Protein AF-0000000083134035 (afdb_homodimer)

Foldseek 3Di:
DLVVLLVLLQVCLQQDDFFSALCVSCVVVPNPDHSVNNVCSLQPDFDFLVVLLVLCVVVLVVQADQADKEKEKDKDWQADQPFDDDFQFFWDQDPVVRDITTGKMKIWIWMDDPQFIATNGMDIFTFHDWDQDPPPRDIHTHGPDDPLNVVLVSVVVCVVSVGRHQEYEYEQVNPDQVSVCCCCPVVVGKYKYWHDQQFWKAQDPVCVVVVVIGGNVPDPADALAKGWIGGPPHDAIKIKHWHWDADPVRDIDIIIMIMNPPPDGSVRSVVSNVSNCVVVVVNVCLVNRRNLNRYPDRDPSSNSSSNVSSSVSSSVLRVCCSVVVHHSVRVSVVSVVVVVVVVVVVVVVVCVVVPDDDCVPPPPDD/DLVVLLVLLQVCLQQDDFFSALCVSCVVVPNPDHSVNNVCSLFPDFDFLVNLLVLCVVVLVVQADQADKEKEKDKDWQADQPFDDDFAFFWDQDPVVRDTTTGKMKIWIWMDDPQFIATNGMDIFTFHDWDQDPPPRDIHTHGPADPLNVVLVSVVVCVVSVGRYQEYEYEQVNPDQVSVCCCCPVVVGKYKYWHDQQFWKAQDPVCVVVVPIGGNVPDPADALAKGWIGGPPHDAIKIKHWHWDADPVRDIDIIIMIMNPPPDGSVRSVVSNVSNCVVVVVNVCLVNRRNLNRYPDHDPSSNSSSNVSSSVSSSVLRVCCSVVVHHSVRVSVVSVVVVVVVVVVVVVVVCVVVPDDDCVPPPDDD

InterPro domains:
  IPR012337 Ribonuclease H-like superfamily [SSF53098] (21-352)
  IPR038721 Transposase IS701-like, DDE domain [PF13546] (8-201)

Nearest PDB structures (foldseek):
  4dm0-assembly1_A-2  TM=6.926E-01  e=3.375E-12  Escherichia coli
  1mm8-assembly1_A-2  TM=6.490E-01  e=1.126E-11  Escherichia coli
  1mus-assembly1_A-2  TM=6.484E-01  e=2.100E-10  Escherichia coli
  5iy2-assembly2_B  TM=4.966E-01  e=2.195E-01  Acinetobacter baumannii
  2j4r-assembly2_B  TM=4.026E-01  e=2.195E-01  Aquifex aeolicus

Solvent-accessible surface area (backbone atoms only — not comparable to full-atom values): 38771 Å² total; per-residue (Å²): 113,66,38,60,49,47,42,52,50,17,47,44,29,48,30,51,73,70,64,60,40,44,58,51,52,14,56,46,52,72,56,79,44,48,34,64,57,47,50,47,58,32,54,64,60,80,63,51,32,70,37,44,29,47,54,42,45,65,62,48,66,71,59,61,37,94,68,76,14,31,34,28,42,54,68,48,70,45,66,37,83,86,55,75,75,54,48,39,33,38,77,40,80,32,79,90,74,71,40,74,42,40,17,35,40,36,38,37,32,28,42,35,44,94,76,50,67,46,70,51,33,52,44,70,51,48,31,76,41,77,44,69,39,82,85,74,70,39,82,41,67,42,49,87,65,51,70,69,55,52,53,53,49,47,52,49,49,40,52,76,67,63,56,62,55,56,32,40,32,36,50,46,87,64,53,44,62,66,52,51,46,43,37,44,71,71,63,66,46,38,40,40,28,25,45,60,52,74,44,48,32,9,75,40,71,66,29,50,77,69,66,49,61,42,39,50,66,75,54,91,70,51,77,44,39,59,47,63,31,33,44,74,89,47,93,56,68,29,27,37,28,32,42,68,45,73,42,95,87,64,46,77,43,81,45,40,38,36,22,64,51,77,83,61,50,31,65,58,49,50,59,57,56,56,59,44,52,55,59,57,50,45,56,50,43,30,51,74,50,7,43,54,67,28,50,80,61,82,46,68,51,28,42,45,27,46,46,46,34,17,52,49,23,36,49,49,43,48,49,38,19,54,69,69,70,38,55,62,64,58,52,50,46,54,35,45,41,54,13,29,34,48,14,38,52,50,49,52,50,48,35,65,77,36,74,54,86,68,43,73,63,34,62,70,77,130,113,68,38,60,49,48,42,52,50,16,47,46,30,50,30,50,73,70,64,60,38,43,57,52,53,12,58,45,53,70,54,79,45,50,35,64,57,47,50,47,58,32,53,63,60,79,63,51,32,69,36,44,30,46,54,44,45,65,62,47,63,72,60,60,39,94,69,76,13,33,35,28,43,54,70,49,69,44,65,36,82,86,56,77,74,52,48,38,33,38,78,42,79,32,77,91,73,71,40,73,41,40,17,34,40,36,39,38,34,28,43,35,43,94,78,49,68,45,71,51,33,52,45,71,51,48,31,74,40,75,46,68,38,84,85,75,71,40,83,43,67,41,50,89,65,52,71,67,55,51,52,52,50,47,53,50,48,41,53,76,67,64,57,62,56,57,33,41,32,37,50,47,88,66,52,43,64,67,51,51,47,42,38,44,73,72,63,66,46,37,41,40,27,25,46,59,53,76,43,46,33,8,74,41,72,66,30,50,75,69,66,49,62,43,38,52,66,74,52,91,69,50,75,43,40,58,46,62,30,33,43,75,92,48,94,58,68,30,27,38,30,34,43,68,46,72,44,95,85,65,47,77,42,82,45,39,38,37,23,65,51,78,82,61,49,30,64,59,48,50,58,58,54,56,58,45,52,55,58,56,50,45,56,50,42,30,53,73,50,8,42,54,68,30,52,81,62,84,46,68,50,28,42,46,29,46,45,47,35,17,53,52,23,36,50,50,44,47,49,37,21,54,68,67,72,38,55,62,64,59,52,50,47,54,35,46,41,53,13,28,34,49,13,38,50,49,50,52,50,48,35,65,77,37,74,53,84,70,45,73,61,34,63,70,78,131

pLDDT: mean 91.44, std 8.55, range [39.03, 98.56]

Secondary structure (DSSP, 8-state):
-HHHHHHHHHHHHHH-SS---HHHHHHHTTTSS-HHHHHHHHHH----HHHHHHHHHHHHHHH--SS--EEEEEEEEEE-TTSPP-SSEEEEEETTTTEEEEEEEEEEEEEE-SS-EEEEEEEEPP--EEEE-TTT--EEEE-SS-HHHHHHHHHHHHHHTT---SEEEE-GGG--HHHHHIIIIIS--EEEEEE-TT-EEESSHHHHHTT--EEGGGS-PPTT-EEEEEETT-SS-EEEEEEEEE-TTS-EEEEEEEES-TT--HHHHHHHHHTTHHHHHHHHHHHHHS-TT-----SHHHHHHHHHHHHHHHHHHHHHHHHHT--HHHHHHHHHHHHHHHHHHHHHHHHHHTTPPPGGGS----/-HHHHHHHHHHHHHH-SS---HHHHHHHTTTSS-HHHHHHHHHH----HHHHHHHHHHHHHHH--SSS-EEEEEEEEEE-TTSPP-SSEEEEEETTTTEEEEEEEEEEEEEE-SS-EEEEEEEEPP--EEEE-TTT--EEEE-SS-HHHHHHHHHHHHHHTT---SEEEE-GGG--HHHHHIIIIIS--EEEEEE-TT-EEESSHHHHHTT--EEGGGS-PPTT-EEEEEETT-SS-EEEEEEEEE-TTS-EEEEEEEES-TT--HHHHHHHHHTTHHHHHHHHHHHHHS-TT-----SHHHHHHHHHHHHHHHHHHHHHHHHHT--HHHHHHHHHHHHHHHHHHHHHHHHHHTTPPPGGGS----

Sequence (732 aa):
MNKELLDIYSDYLISQNHYATATGLSDLLEGSISHDKVTRFLNKNHFGSKELWSYVKKHVRQYEEEVGGVLSLDDTVEEKPYTDENDVVCWHYSHSKSAHVKGINILTSMVTYKKTSVPIGYKTVLKDIKFTDLKDRKEKRKSNISKNEYFRNLINRAINNQVKFDYAVADNWFSSKENMNYIHAKLNKLFILGIKSNRIVACSLDDKINRNYQPVKSLDLKDGEAIDVYLQGINFPVRLMKKIFTNEDGSTGHLYLITNDLETDGDGLYKIYQKRWKIEEYHKSIKQNASLAKSPTKTVRSQCNHIFASIVAFCKLETLSVKAQLNHFALKYKLLVRSNQIAFEELRRLKCLWPVRKVSNVILPKMNKELLDIYSDYLISQNHYATATGLSDLLEGSISHDKVTRFLNKNHFGSKELWSYVKKHVRQYEEEVGGVLSLDDTVEEKPYTDENDVVCWHYSHSKSAHVKGINILTSMVTYKKTSVPIGYKTVLKDIKFTDLKDRKEKRKSNISKNEYFRNLINRAINNQVKFDYAVADNWFSSKENMNYIHAKLNKLFILGIKSNRIVACSLDDKINRNYQPVKSLDLKDGEAIDVYLQGINFPVRLMKKIFTNEDGSTGHLYLITNDLETDGDGLYKIYQKRWKIEEYHKSIKQNASLAKSPTKTVRSQCNHIFASIVAFCKLETLSVKAQLNHFALKYKLLVRSNQIAFEELRRLKCLWPVRKVSNVILPK

Structure (mmCIF, N/CA/C/O backbone):
data_AF-0000000083134035-model_v1
#
loop_
_entity.id
_entity.type
_entity.pdbx_description
1 polymer 'Transposase DDE domain protein'
#
loop_
_atom_site.group_PDB
_atom_site.id
_atom_site.type_symbol
_atom_site.label_atom_id
_atom_site.label_alt_id
_atom_site.label_comp_id
_atom_site.label_asym_id
_atom_site.label_entity_id
_atom_site.label_seq_id
_atom_site.pdbx_PDB_ins_code
_atom_site.Cartn_x
_atom_site.Cartn_y
_atom_site.Cartn_z
_atom_site.occupancy
_atom_site.B_iso_or_equiv
_atom_site.auth_seq_id
_atom_site.auth_comp_id
_atom_site.auth_asym_id
_atom_site.auth_atom_id
_atom_site.pdbx_PDB_model_num
ATOM 1 N N . MET A 1 1 ? 10.32 -5.695 -33.125 1 53.22 1 MET A N 1
ATOM 2 C CA . MET A 1 1 ? 10.164 -4.469 -32.375 1 53.22 1 MET A CA 1
ATOM 3 C C . MET A 1 1 ? 9.383 -4.73 -31.078 1 53.22 1 MET A C 1
ATOM 5 O O . MET A 1 1 ? 9.812 -4.348 -29.984 1 53.22 1 MET A O 1
ATOM 9 N N . ASN A 1 2 ? 8.422 -5.699 -31.188 1 75.31 2 ASN A N 1
ATOM 10 C CA . ASN A 1 2 ? 7.535 -5.941 -30.047 1 75.31 2 ASN A CA 1
ATOM 11 C C . ASN A 1 2 ? 8.188 -6.848 -29.016 1 75.31 2 ASN A C 1
ATOM 13 O O . ASN A 1 2 ? 8.039 -6.617 -27.812 1 75.31 2 ASN A O 1
ATOM 17 N N . LYS A 1 3 ? 9.156 -7.59 -29.562 1 83 3 LYS A N 1
ATOM 18 C CA . LYS A 1 3 ? 9.797 -8.516 -28.641 1 83 3 LYS A CA 1
ATOM 19 C C . LYS A 1 3 ? 10.812 -7.793 -27.75 1 83 3 LYS A C 1
ATOM 21 O O . LYS A 1 3 ? 10.898 -8.047 -26.547 1 83 3 LYS A O 1
ATOM 26 N N . GLU A 1 4 ? 11.508 -6.926 -28.406 1 87.44 4 GLU A N 1
ATOM 27 C CA . GLU A 1 4 ? 12.5 -6.145 -27.672 1 87.44 4 GLU A CA 1
ATOM 28 C C . GLU A 1 4 ? 11.828 -5.27 -26.609 1 87.44 4 GLU A C 1
ATOM 30 O O . GLU A 1 4 ? 12.344 -5.141 -25.5 1 87.44 4 GLU A O 1
ATOM 35 N N . LEU A 1 5 ? 10.719 -4.758 -26.984 1 91.25 5 LEU A N 1
ATOM 36 C CA . LEU A 1 5 ? 10.008 -3.895 -26.047 1 91.25 5 LEU A CA 1
ATOM 37 C C . LEU A 1 5 ? 9.445 -4.703 -24.875 1 91.25 5 LEU A C 1
ATOM 39 O O . LEU A 1 5 ? 9.391 -4.223 -23.75 1 91.25 5 LEU A O 1
ATOM 43 N N . LEU A 1 6 ? 9.016 -5.871 -25.219 1 93.19 6 LEU A N 1
ATOM 44 C CA . LEU A 1 6 ? 8.523 -6.746 -24.156 1 93.19 6 LEU A CA 1
ATOM 45 C C . LEU A 1 6 ? 9.641 -7.086 -23.172 1 93.19 6 LEU A C 1
ATOM 47 O O . LEU A 1 6 ? 9.414 -7.125 -21.953 1 93.19 6 LEU A O 1
ATOM 51 N N . ASP A 1 7 ? 10.805 -7.316 -23.734 1 93.75 7 ASP A N 1
ATOM 52 C CA . ASP A 1 7 ? 11.961 -7.633 -22.906 1 93.75 7 ASP A CA 1
ATOM 53 C C . ASP A 1 7 ? 12.312 -6.465 -21.984 1 93.75 7 ASP A C 1
ATOM 55 O O . ASP A 1 7 ? 12.523 -6.66 -20.781 1 93.75 7 ASP A O 1
ATOM 59 N N . ILE A 1 8 ? 12.352 -5.316 -22.516 1 94.56 8 ILE A N 1
ATOM 60 C CA . ILE A 1 8 ? 12.695 -4.109 -21.766 1 94.56 8 ILE A CA 1
ATOM 61 C C . ILE A 1 8 ? 11.609 -3.812 -20.734 1 94.56 8 ILE A C 1
ATOM 63 O O . ILE A 1 8 ? 11.914 -3.49 -19.594 1 94.56 8 ILE A O 1
ATOM 67 N N . TYR A 1 9 ? 10.383 -3.926 -21.125 1 95.44 9 TYR A N 1
ATOM 68 C CA . TYR A 1 9 ? 9.266 -3.613 -20.25 1 95.44 9 TYR A CA 1
ATOM 69 C C . TYR A 1 9 ? 9.203 -4.59 -19.078 1 95.44 9 TYR A C 1
ATOM 71 O O . TYR A 1 9 ? 8.945 -4.188 -17.938 1 95.44 9 TYR A O 1
ATOM 79 N N . SER A 1 10 ? 9.391 -5.848 -19.328 1 96.44 10 SER A N 1
ATOM 80 C CA . SER A 1 10 ? 9.375 -6.836 -18.25 1 96.44 10 SER A CA 1
ATOM 81 C C . SER A 1 10 ? 10.523 -6.613 -17.281 1 96.44 10 SER A C 1
ATOM 83 O O . SER A 1 10 ? 10.367 -6.805 -16.078 1 96.44 10 SER A O 1
ATOM 85 N N . ASP A 1 11 ? 11.703 -6.199 -17.781 1 96 11 ASP A N 1
ATOM 86 C CA . ASP A 1 11 ? 12.812 -5.84 -16.906 1 96 11 ASP A CA 1
ATOM 87 C C . ASP A 1 11 ? 12.453 -4.629 -16.047 1 96 11 ASP A C 1
ATOM 89 O O . ASP A 1 11 ? 12.812 -4.57 -14.867 1 96 11 ASP A O 1
ATOM 93 N N . TYR A 1 12 ? 11.812 -3.705 -16.703 1 96.75 12 TYR A N 1
ATOM 94 C CA . TYR A 1 12 ? 11.336 -2.518 -16.016 1 96.75 12 TYR A CA 1
ATOM 95 C C . TYR A 1 12 ? 10.406 -2.895 -14.867 1 96.75 12 TYR A C 1
ATOM 97 O O . TYR A 1 12 ? 10.477 -2.32 -13.781 1 96.75 12 TYR A O 1
ATOM 105 N N . LEU A 1 13 ? 9.523 -3.893 -15.039 1 97.19 13 LEU A N 1
ATOM 106 C CA . LEU A 1 13 ? 8.555 -4.324 -14.039 1 97.19 13 LEU A CA 1
ATOM 107 C C . LEU A 1 13 ? 9.25 -4.934 -12.828 1 97.19 13 LEU A C 1
ATOM 109 O O . LEU A 1 13 ? 8.727 -4.887 -11.711 1 97.19 13 LEU A O 1
ATOM 113 N N . ILE A 1 14 ? 10.422 -5.484 -13.047 1 96.19 14 ILE A N 1
ATOM 114 C CA . ILE A 1 14 ? 11.195 -6.059 -11.945 1 96.19 14 ILE A CA 1
ATOM 115 C C . ILE A 1 14 ? 11.938 -4.949 -11.203 1 96.19 14 ILE A C 1
ATOM 117 O O . ILE A 1 14 ? 12.047 -4.984 -9.977 1 96.19 14 ILE A O 1
ATOM 121 N N . SER A 1 15 ? 12.383 -3.928 -11.898 1 94.19 15 SER A N 1
ATOM 122 C CA . SER A 1 15 ? 13.344 -2.967 -11.367 1 94.19 15 SER A CA 1
ATOM 123 C C . SER A 1 15 ? 12.641 -1.779 -10.719 1 94.19 15 SER A C 1
ATOM 125 O O . SER A 1 15 ? 13.18 -1.149 -9.812 1 94.19 15 SER A O 1
ATOM 127 N N . GLN A 1 16 ? 11.445 -1.502 -11.203 1 91.94 16 GLN A N 1
ATOM 128 C CA . GLN A 1 16 ? 10.797 -0.286 -10.727 1 91.94 16 GLN A CA 1
ATOM 129 C C . GLN A 1 16 ? 10.258 -0.468 -9.312 1 91.94 16 GLN A C 1
ATOM 131 O O . GLN A 1 16 ? 9.797 -1.554 -8.953 1 91.94 16 GLN A O 1
ATOM 136 N N . ASN A 1 17 ? 10.234 0.57 -8.5 1 87.81 17 ASN A N 1
ATOM 137 C CA . ASN A 1 17 ? 9.891 0.46 -7.086 1 87.81 17 ASN A CA 1
ATOM 138 C C . ASN A 1 17 ? 8.625 1.243 -6.754 1 87.81 17 ASN A C 1
ATOM 140 O O . ASN A 1 17 ? 8.297 1.438 -5.582 1 87.81 17 ASN A O 1
ATOM 144 N N . HIS A 1 18 ? 7.941 1.724 -7.668 1 89.38 18 HIS A N 1
ATOM 145 C CA . HIS A 1 18 ? 6.711 2.471 -7.43 1 89.38 18 HIS A CA 1
ATOM 146 C C . HIS A 1 18 ? 5.613 2.051 -8.406 1 89.38 18 HIS A C 1
ATOM 148 O O . HIS A 1 18 ? 5.098 0.936 -8.32 1 89.38 18 HIS A O 1
ATOM 154 N N . TYR A 1 19 ? 5.383 2.885 -9.422 1 90.75 19 TYR A N 1
ATOM 155 C CA . TYR A 1 19 ? 4.398 2.557 -10.445 1 90.75 19 TYR A CA 1
ATOM 156 C C . TYR A 1 19 ? 5.066 2.344 -11.797 1 90.75 19 TYR A C 1
ATOM 158 O O . TYR A 1 19 ? 6.004 3.062 -12.156 1 90.75 19 TYR A O 1
ATOM 166 N N . ALA A 1 20 ? 4.551 1.354 -12.43 1 93.94 20 ALA A N 1
ATOM 167 C CA . ALA A 1 20 ? 5.078 1.032 -13.758 1 93.94 20 ALA A CA 1
ATOM 168 C C . ALA A 1 20 ? 4.359 1.832 -14.844 1 93.94 20 ALA A C 1
ATOM 170 O O . ALA A 1 20 ? 3.564 1.28 -15.602 1 93.94 20 ALA A O 1
ATOM 171 N N . THR A 1 21 ? 4.738 3.096 -14.992 1 94.12 21 THR A N 1
ATOM 172 C CA . THR A 1 21 ? 4.121 3.953 -16 1 94.12 21 THR A CA 1
ATOM 173 C C . THR A 1 21 ? 4.965 3.984 -17.266 1 94.12 21 THR A C 1
ATOM 175 O O . THR A 1 21 ? 6.164 3.699 -17.234 1 94.12 21 THR A O 1
ATOM 178 N N . ALA A 1 22 ? 4.277 4.281 -18.359 1 94.56 22 ALA A N 1
ATOM 179 C CA . ALA A 1 22 ? 5.004 4.457 -19.609 1 94.56 22 ALA A CA 1
ATOM 180 C C . ALA A 1 22 ? 6.016 5.594 -19.516 1 94.56 22 ALA A C 1
ATOM 182 O O . ALA A 1 22 ? 7.137 5.48 -20.016 1 94.56 22 ALA A O 1
ATOM 183 N N . THR A 1 23 ? 5.629 6.645 -18.859 1 93.62 23 THR A N 1
ATOM 184 C CA . THR A 1 23 ? 6.523 7.781 -18.641 1 93.62 23 THR A CA 1
ATOM 185 C C . THR A 1 23 ? 7.723 7.371 -17.797 1 93.62 23 THR A C 1
ATOM 187 O O . THR A 1 23 ? 8.852 7.801 -18.047 1 93.62 23 THR A O 1
ATOM 190 N N . GLY A 1 24 ? 7.469 6.566 -16.781 1 93.69 24 GLY A N 1
ATOM 191 C CA . GLY A 1 24 ? 8.547 6.09 -15.938 1 93.69 24 GLY A CA 1
ATOM 192 C C . GLY A 1 24 ? 9.594 5.297 -16.703 1 93.69 24 GLY A C 1
ATOM 193 O O . GLY A 1 24 ? 10.797 5.465 -16.469 1 93.69 24 GLY A O 1
ATOM 194 N N . LEU A 1 25 ? 9.102 4.434 -17.531 1 95.06 25 LEU A N 1
ATOM 195 C CA . LEU A 1 25 ? 10.031 3.658 -18.328 1 95.06 25 LEU A CA 1
ATOM 196 C C . LEU A 1 25 ? 10.812 4.566 -19.281 1 95.06 25 LEU A C 1
ATOM 198 O O . LEU A 1 25 ? 12.023 4.398 -19.453 1 95.06 25 LEU A O 1
ATOM 202 N N . SER A 1 26 ? 10.125 5.469 -19.922 1 95.19 26 SER A N 1
ATOM 203 C CA . SER A 1 26 ? 10.781 6.418 -20.828 1 95.19 26 SER A CA 1
ATOM 204 C C . SER A 1 26 ? 11.867 7.195 -20.094 1 95.19 26 SER A C 1
ATOM 206 O O . SER A 1 26 ? 12.984 7.34 -20.609 1 95.19 26 SER A O 1
ATOM 208 N N . ASP A 1 27 ? 11.602 7.699 -18.922 1 93.38 27 ASP A N 1
ATOM 209 C CA . ASP A 1 27 ? 12.547 8.469 -18.125 1 93.38 27 ASP A CA 1
ATOM 210 C C . ASP A 1 27 ? 13.734 7.602 -17.703 1 93.38 27 ASP A C 1
ATOM 212 O O . ASP A 1 27 ? 14.875 8.062 -17.719 1 93.38 27 ASP A O 1
ATOM 216 N N . LEU A 1 28 ? 13.398 6.414 -17.312 1 92.88 28 LEU A N 1
ATOM 217 C CA . LEU A 1 28 ? 14.43 5.469 -16.906 1 92.88 28 LEU A CA 1
ATOM 218 C C . LEU A 1 28 ? 15.453 5.266 -18.016 1 92.88 28 LEU A C 1
ATOM 220 O O . LEU A 1 28 ? 16.656 5.141 -17.734 1 92.88 28 LEU A O 1
ATOM 224 N N . LEU A 1 29 ? 14.961 5.277 -19.219 1 93.88 29 LEU A N 1
ATOM 225 C CA . LEU A 1 29 ? 15.82 5.043 -20.375 1 93.88 29 LEU A CA 1
ATOM 226 C C . LEU A 1 29 ? 16.297 6.359 -20.984 1 93.88 29 LEU A C 1
ATOM 228 O O . LEU A 1 29 ? 16.766 6.391 -22.125 1 93.88 29 LEU A O 1
ATOM 232 N N . GLU A 1 30 ? 16.047 7.414 -20.312 1 93.5 30 GLU A N 1
ATOM 233 C CA . GLU A 1 30 ? 16.5 8.742 -20.703 1 93.5 30 GLU A CA 1
ATOM 234 C C . GLU A 1 30 ? 15.953 9.133 -22.062 1 93.5 30 GLU A C 1
ATOM 236 O O . GLU A 1 30 ? 16.672 9.688 -22.906 1 93.5 30 GLU A O 1
ATOM 241 N N . GLY A 1 31 ? 14.805 8.625 -22.344 1 91.62 31 GLY A N 1
ATOM 242 C CA . GLY A 1 31 ? 14.094 9.062 -23.547 1 91.62 31 GLY A CA 1
ATOM 243 C C . GLY A 1 31 ? 14.414 8.227 -24.766 1 91.62 31 GLY A C 1
ATOM 244 O O . GLY A 1 31 ? 13.922 8.516 -25.859 1 91.62 31 GLY A O 1
ATOM 245 N N . SER A 1 32 ? 15.195 7.191 -24.703 1 92.62 32 SER A N 1
ATOM 246 C CA . SER A 1 32 ? 15.492 6.34 -25.844 1 92.62 32 SER A CA 1
ATOM 247 C C . SER A 1 32 ? 14.227 5.672 -26.375 1 92.62 32 SER A C 1
ATOM 249 O O . SER A 1 32 ? 14.141 5.363 -27.578 1 92.62 32 SER A O 1
ATOM 251 N N . ILE A 1 33 ? 13.297 5.406 -25.531 1 93.56 33 ILE A N 1
ATOM 252 C CA . ILE A 1 33 ? 11.953 4.945 -25.891 1 93.56 33 ILE A CA 1
ATOM 253 C C . ILE A 1 33 ? 10.914 5.922 -25.344 1 93.56 33 ILE A C 1
ATOM 255 O O . ILE A 1 33 ? 10.906 6.23 -24.156 1 93.56 33 ILE A O 1
ATOM 259 N N . SER A 1 34 ? 10.117 6.367 -26.172 1 94.31 34 SER A N 1
ATOM 260 C CA . SER A 1 34 ? 9.125 7.348 -25.75 1 94.31 34 SER A CA 1
ATOM 261 C C . SER A 1 34 ? 7.973 6.684 -25 1 94.31 34 SER A C 1
ATOM 263 O O . SER A 1 34 ? 7.711 5.492 -25.188 1 94.31 34 SER A O 1
ATOM 265 N N . HIS A 1 35 ? 7.332 7.516 -24.188 1 93.88 35 HIS A N 1
ATOM 266 C CA . HIS A 1 35 ? 6.176 7 -23.453 1 93.88 35 HIS A CA 1
ATOM 267 C C . HIS A 1 35 ? 5.07 6.57 -24.422 1 93.88 35 HIS A C 1
ATOM 269 O O . HIS A 1 35 ? 4.352 5.605 -24.141 1 93.88 35 HIS A O 1
ATOM 275 N N . ASP A 1 36 ? 4.926 7.203 -25.516 1 93.69 36 ASP A N 1
ATOM 276 C CA . ASP A 1 36 ? 3.924 6.848 -26.516 1 93.69 36 ASP A CA 1
ATOM 277 C C . ASP A 1 36 ? 4.199 5.469 -27.109 1 93.69 36 ASP A C 1
ATOM 279 O O . ASP A 1 36 ? 3.268 4.707 -27.375 1 93.69 36 ASP A O 1
ATOM 283 N N . LYS A 1 37 ? 5.398 5.27 -27.375 1 94.12 37 LYS A N 1
ATOM 284 C CA . LYS A 1 37 ? 5.781 3.971 -27.922 1 94.12 37 LYS A CA 1
ATOM 285 C C . LYS A 1 37 ? 5.438 2.846 -26.953 1 94.12 37 LYS A C 1
ATOM 287 O O . LYS A 1 37 ? 4.965 1.784 -27.359 1 94.12 37 LYS A O 1
ATOM 292 N N . VAL A 1 38 ? 5.684 3.068 -25.703 1 93.88 38 VAL A N 1
ATOM 293 C CA . VAL A 1 38 ? 5.363 2.086 -24.672 1 93.88 38 VAL A CA 1
ATOM 294 C C . VAL A 1 38 ? 3.852 1.871 -24.625 1 93.88 38 VAL A C 1
ATOM 296 O O . VAL A 1 38 ? 3.383 0.732 -24.562 1 93.88 38 VAL A O 1
ATOM 299 N N . THR A 1 39 ? 3.133 2.936 -24.641 1 93.94 39 THR A N 1
ATOM 300 C CA . THR A 1 39 ? 1.675 2.875 -24.594 1 93.94 39 THR A CA 1
ATOM 301 C C . THR A 1 39 ? 1.131 2.113 -25.797 1 93.94 39 THR A C 1
ATOM 303 O O . THR A 1 39 ? 0.21 1.305 -25.656 1 93.94 39 THR A O 1
ATOM 306 N N . ARG A 1 40 ? 1.692 2.377 -26.922 1 93.25 40 ARG A N 1
ATOM 307 C CA . ARG A 1 40 ? 1.284 1.68 -28.141 1 93.25 40 ARG A CA 1
ATOM 308 C C . ARG A 1 40 ? 1.585 0.188 -28.047 1 93.25 40 ARG A C 1
ATOM 310 O O . ARG A 1 40 ? 0.793 -0.641 -28.5 1 93.25 40 ARG A O 1
ATOM 317 N N . PHE A 1 41 ? 2.715 -0.106 -27.578 1 93.69 41 PHE A N 1
ATOM 318 C CA . PHE A 1 41 ? 3.104 -1.499 -27.391 1 93.69 41 PHE A CA 1
ATOM 319 C C . PHE A 1 41 ? 2.09 -2.232 -26.516 1 93.69 41 PHE A C 1
ATOM 321 O O . PHE A 1 41 ? 1.673 -3.346 -26.844 1 93.69 41 PHE A O 1
ATOM 328 N N . LEU A 1 42 ? 1.641 -1.601 -25.422 1 93.88 42 LEU A N 1
ATOM 329 C CA . LEU A 1 42 ? 0.724 -2.225 -24.469 1 93.88 42 LEU A CA 1
ATOM 330 C C . LEU A 1 42 ? -0.676 -2.338 -25.062 1 93.88 42 LEU A C 1
ATOM 332 O O . LEU A 1 42 ? -1.487 -3.145 -24.609 1 93.88 42 LEU A O 1
ATOM 336 N N . ASN A 1 43 ? -0.976 -1.593 -26.109 1 92.81 43 ASN A N 1
ATOM 337 C CA . ASN A 1 43 ? -2.322 -1.571 -26.672 1 92.81 43 ASN A CA 1
ATOM 338 C C . ASN A 1 43 ? -2.396 -2.355 -27.984 1 92.81 43 ASN A C 1
ATOM 340 O O . ASN A 1 43 ? -3.48 -2.535 -28.547 1 92.81 43 ASN A O 1
ATOM 344 N N . LYS A 1 44 ? -1.435 -2.711 -28.578 1 86.56 44 LYS A N 1
ATOM 345 C CA . LYS A 1 44 ? -1.438 -3.275 -29.922 1 86.56 44 LYS A CA 1
ATOM 346 C C . LYS A 1 44 ? -1.728 -4.773 -29.891 1 86.56 44 LYS A C 1
ATOM 348 O O . LYS A 1 44 ? -2.711 -5.234 -30.469 1 86.56 44 LYS A O 1
ATOM 353 N N . ASN A 1 45 ? -0.73 -5.605 -29.469 1 82.5 45 ASN A N 1
ATOM 354 C CA . ASN A 1 45 ? -0.79 -7.062 -29.531 1 82.5 45 ASN A CA 1
ATOM 355 C C . ASN A 1 45 ? -1.619 -7.629 -28.375 1 82.5 45 ASN A C 1
ATOM 357 O O . ASN A 1 45 ? -1.972 -6.906 -27.438 1 82.5 45 ASN A O 1
ATOM 361 N N . HIS A 1 46 ? -2.17 -8.812 -28.766 1 87.88 46 HIS A N 1
ATOM 362 C CA . HIS A 1 46 ? -2.865 -9.57 -27.734 1 87.88 46 HIS A CA 1
ATOM 363 C C . HIS A 1 46 ? -2.025 -10.758 -27.25 1 87.88 46 HIS A C 1
ATOM 365 O O . HIS A 1 46 ? -1.858 -11.734 -27.984 1 87.88 46 HIS A O 1
ATOM 371 N N . PHE A 1 47 ? -1.556 -10.641 -26.047 1 90.81 47 PHE A N 1
ATOM 372 C CA . PHE A 1 47 ? -0.757 -11.711 -25.469 1 90.81 47 PHE A CA 1
ATOM 373 C C . PHE A 1 47 ? -1.622 -12.633 -24.609 1 90.81 47 PHE A C 1
ATOM 375 O O . PHE A 1 47 ? -2.551 -12.172 -23.938 1 90.81 47 PHE A O 1
ATOM 382 N N . GLY A 1 48 ? -1.357 -13.922 -24.703 1 91.81 48 GLY A N 1
ATOM 383 C CA . GLY A 1 48 ? -2.078 -14.914 -23.922 1 91.81 48 GLY A CA 1
ATOM 384 C C . GLY A 1 48 ? -1.247 -16.141 -23.609 1 91.81 48 GLY A C 1
ATOM 385 O O . GLY A 1 48 ? -0.017 -16.062 -23.562 1 91.81 48 GLY A O 1
ATOM 386 N N . SER A 1 49 ? -1.908 -17.219 -23.375 1 93.56 49 SER A N 1
ATOM 387 C CA . SER A 1 49 ? -1.262 -18.453 -22.953 1 93.56 49 SER A CA 1
ATOM 388 C C . SER A 1 49 ? -0.347 -19 -24.047 1 93.56 49 SER A C 1
ATOM 390 O O . SER A 1 49 ? 0.701 -19.578 -23.75 1 93.56 49 SER A O 1
ATOM 392 N N . LYS A 1 50 ? -0.754 -18.797 -25.234 1 92.69 50 LYS A N 1
ATOM 393 C CA . LYS A 1 50 ? 0.051 -19.297 -26.359 1 92.69 50 LYS A CA 1
ATOM 394 C C . LYS A 1 50 ? 1.424 -18.625 -26.375 1 92.69 50 LYS A C 1
ATOM 396 O O . LYS A 1 50 ? 2.445 -19.312 -26.516 1 92.69 50 LYS A O 1
ATOM 401 N N . GLU A 1 51 ? 1.385 -17.344 -26.297 1 92.69 51 GLU A N 1
ATOM 402 C CA . GLU A 1 51 ? 2.629 -16.594 -26.281 1 92.69 51 GLU A CA 1
ATOM 403 C C . GLU A 1 51 ? 3.459 -16.906 -25.031 1 92.69 51 GLU A C 1
ATOM 405 O O . GLU A 1 51 ? 4.688 -16.938 -25.109 1 92.69 51 GLU A O 1
ATOM 410 N N . LEU A 1 52 ? 2.795 -17.125 -23.969 1 95.44 52 LEU A N 1
ATOM 411 C CA . LEU A 1 52 ? 3.502 -17.469 -22.734 1 95.44 52 LEU A CA 1
ATOM 412 C C . LEU A 1 52 ? 4.25 -18.781 -22.891 1 95.44 52 LEU A C 1
ATOM 414 O O . LEU A 1 52 ? 5.426 -18.875 -22.531 1 95.44 52 LEU A O 1
ATOM 418 N N . TRP A 1 53 ? 3.582 -19.781 -23.422 1 95.44 53 TRP A N 1
ATOM 419 C CA . TRP A 1 53 ? 4.219 -21.078 -23.609 1 95.44 53 TRP A CA 1
ATOM 420 C C . TRP A 1 53 ? 5.438 -20.953 -24.516 1 95.44 53 TRP A C 1
ATOM 422 O O . TRP A 1 53 ? 6.48 -21.547 -24.25 1 95.44 53 TRP A O 1
ATOM 432 N N . SER A 1 54 ? 5.254 -20.188 -25.562 1 92.94 54 SER A N 1
ATOM 433 C CA . SER A 1 54 ? 6.371 -19.984 -26.469 1 92.94 54 SER A CA 1
ATOM 434 C C . SER A 1 54 ? 7.582 -19.406 -25.75 1 92.94 54 SER A C 1
ATOM 436 O O . SER A 1 54 ? 8.727 -19.75 -26.062 1 92.94 54 SER A O 1
ATOM 438 N N . TYR A 1 55 ? 7.328 -18.625 -24.812 1 92.69 55 TYR A N 1
ATOM 439 C CA . TYR A 1 55 ? 8.398 -17.969 -24.078 1 92.69 55 TYR A CA 1
ATOM 440 C C . TYR A 1 55 ? 9.062 -18.922 -23.094 1 92.69 55 TYR A C 1
ATOM 442 O O . TYR A 1 55 ? 10.289 -18.969 -23 1 92.69 55 TYR A O 1
ATOM 450 N N . VAL A 1 56 ? 8.305 -19.781 -22.406 1 94.94 56 VAL A N 1
ATOM 451 C CA . VAL A 1 56 ? 8.828 -20.547 -21.281 1 94.94 56 VAL A CA 1
ATOM 452 C C . VAL A 1 56 ? 9.203 -21.953 -21.734 1 94.94 56 VAL A C 1
ATOM 454 O O . VAL A 1 56 ? 9.844 -22.703 -20.984 1 94.94 56 VAL A O 1
ATOM 457 N N . LYS A 1 57 ? 8.891 -22.344 -22.906 1 95.12 57 LYS A N 1
ATOM 458 C CA . LYS A 1 57 ? 9.031 -23.703 -23.406 1 95.12 57 LYS A CA 1
ATOM 459 C C . LYS A 1 57 ? 10.461 -24.219 -23.219 1 95.12 57 LYS A C 1
ATOM 461 O O . LYS A 1 57 ? 10.672 -25.297 -22.688 1 95.12 57 LYS A O 1
ATOM 466 N N . LYS A 1 58 ? 11.398 -23.422 -23.656 1 92.88 58 LYS A N 1
ATOM 467 C CA . LYS A 1 58 ? 12.789 -23.859 -23.594 1 92.88 58 LYS A CA 1
ATOM 468 C C . LYS A 1 58 ? 13.227 -24.109 -22.141 1 92.88 58 LYS A C 1
ATOM 470 O O . LYS A 1 58 ? 13.953 -25.062 -21.859 1 92.88 58 LYS A O 1
ATOM 475 N N . HIS A 1 59 ? 12.82 -23.188 -21.312 1 93.12 59 HIS A N 1
ATOM 476 C CA . HIS A 1 59 ? 13.148 -23.344 -19.906 1 93.12 59 HIS A CA 1
ATOM 477 C C . HIS A 1 59 ? 12.516 -24.609 -19.328 1 93.12 59 HIS A C 1
ATOM 479 O O . HIS A 1 59 ? 13.172 -25.359 -18.594 1 93.12 59 HIS A O 1
ATOM 485 N N . VAL A 1 60 ? 11.266 -24.875 -19.641 1 95.81 60 VAL A N 1
ATOM 486 C CA . VAL A 1 60 ? 10.555 -26.047 -19.141 1 95.81 60 VAL A CA 1
ATOM 487 C C . VAL A 1 60 ? 11.234 -27.312 -19.641 1 95.81 60 VAL A C 1
ATOM 489 O O . VAL A 1 60 ? 11.477 -28.25 -18.875 1 95.81 60 VAL A O 1
ATOM 492 N N . ARG A 1 61 ? 11.625 -27.312 -20.922 1 95.88 61 ARG A N 1
ATOM 493 C CA . ARG A 1 61 ? 12.25 -28.484 -21.516 1 95.88 61 ARG A CA 1
ATOM 494 C C . ARG A 1 61 ? 13.617 -28.75 -20.891 1 95.88 61 ARG A C 1
ATOM 496 O O . ARG A 1 61 ? 14.023 -29.906 -20.75 1 95.88 61 ARG A O 1
ATOM 503 N N . GLN A 1 62 ? 14.266 -27.734 -20.484 1 93.94 62 GLN A N 1
ATOM 504 C CA . GLN A 1 62 ? 15.586 -27.859 -19.875 1 93.94 62 GLN A CA 1
ATOM 505 C C . GLN A 1 62 ? 15.508 -28.547 -18.531 1 93.94 62 GLN A C 1
ATOM 507 O O . GLN A 1 62 ? 16.406 -29.297 -18.156 1 93.94 62 GLN A O 1
ATOM 512 N N . TYR A 1 63 ? 14.438 -28.359 -17.797 1 94.25 63 TYR A N 1
ATOM 513 C CA . TYR A 1 63 ? 14.398 -28.828 -16.422 1 94.25 63 TYR A CA 1
ATOM 514 C C . TYR A 1 63 ? 13.312 -29.891 -16.234 1 94.25 63 TYR A C 1
ATOM 516 O O . TYR A 1 63 ? 13.102 -30.375 -15.125 1 94.25 63 TYR A O 1
ATOM 524 N N . GLU A 1 64 ? 12.648 -30.172 -17.266 1 94.62 64 GLU A N 1
ATOM 525 C CA . GLU A 1 64 ? 11.539 -31.125 -17.172 1 94.62 64 GLU A CA 1
ATOM 526 C C . GLU A 1 64 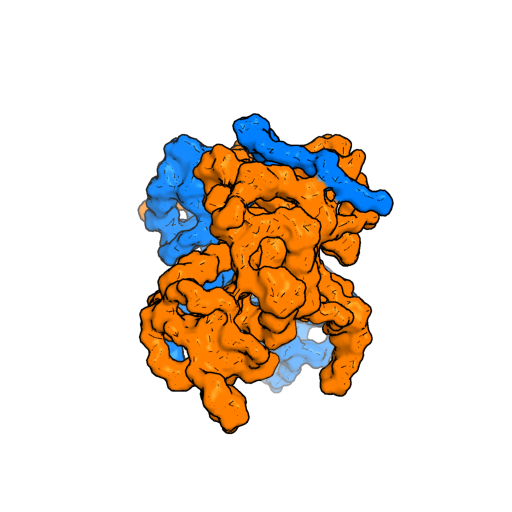? 12.016 -32.5 -16.688 1 94.62 64 GLU A C 1
ATOM 528 O O . GLU A 1 64 ? 13.164 -32.875 -16.938 1 94.62 64 GLU A O 1
ATOM 533 N N . GLU A 1 65 ? 11.195 -33.125 -15.961 1 93.81 65 GLU A N 1
ATOM 534 C CA . GLU A 1 65 ? 11.445 -34.438 -15.414 1 93.81 65 GLU A CA 1
ATOM 535 C C . GLU A 1 65 ? 10.414 -35.438 -15.898 1 93.81 65 GLU A C 1
ATOM 537 O O . GLU A 1 65 ? 9.234 -35.125 -16.031 1 93.81 65 GLU A O 1
ATOM 542 N N . GLU A 1 66 ? 10.914 -36.625 -16.156 1 93 66 GLU A N 1
ATOM 543 C CA . GLU A 1 66 ? 10 -37.656 -16.609 1 93 66 GLU A CA 1
ATOM 544 C C . GLU A 1 66 ? 8.992 -38.031 -15.523 1 93 66 GLU A C 1
ATOM 546 O O . GLU A 1 66 ? 7.84 -38.344 -15.82 1 93 66 GLU A O 1
ATOM 551 N N . VAL A 1 67 ? 9.539 -38.031 -14.352 1 92.56 67 VAL A N 1
ATOM 552 C CA . VAL A 1 67 ? 8.672 -38.344 -13.227 1 92.56 67 VAL A CA 1
ATOM 553 C C . VAL A 1 67 ? 8.82 -37.281 -12.133 1 92.56 67 VAL A C 1
ATOM 555 O O . VAL A 1 67 ? 9.906 -36.719 -11.938 1 92.56 67 VAL A O 1
ATOM 558 N N . GLY A 1 68 ? 7.648 -37 -11.578 1 92.38 68 GLY A N 1
ATOM 559 C CA . GLY A 1 68 ? 7.723 -36.125 -10.414 1 92.38 68 GLY A CA 1
ATOM 560 C C . GLY A 1 68 ? 7.133 -34.75 -10.656 1 92.38 68 GLY A C 1
ATOM 561 O O . GLY A 1 68 ? 6.91 -34 -9.711 1 92.38 68 GLY A O 1
ATOM 562 N N . GLY A 1 69 ? 6.906 -34.375 -11.859 1 96.06 69 GLY A N 1
ATOM 563 C CA . GLY A 1 69 ? 6.309 -33.094 -12.18 1 96.06 69 GLY A CA 1
ATOM 564 C C . GLY A 1 69 ? 4.871 -32.969 -11.703 1 96.06 69 GLY A C 1
ATOM 565 O O . GLY A 1 69 ? 4.129 -33.969 -11.695 1 96.06 69 GLY A O 1
ATOM 566 N N . VAL A 1 70 ? 4.512 -31.766 -11.273 1 98.12 70 VAL A N 1
ATOM 567 C CA . VAL A 1 70 ? 3.158 -31.5 -10.797 1 98.12 70 VAL A CA 1
ATOM 568 C C . VAL A 1 70 ? 2.605 -30.25 -11.477 1 98.12 70 VAL A C 1
ATOM 570 O O . VAL A 1 70 ? 3.324 -29.266 -11.648 1 98.12 70 VAL A O 1
ATOM 573 N N . LEU A 1 71 ? 1.399 -30.344 -11.945 1 98.5 71 LEU A N 1
ATOM 574 C CA . LEU A 1 71 ? 0.703 -29.203 -12.523 1 98.5 71 LEU A CA 1
ATOM 575 C C . LEU A 1 71 ? -0.259 -28.578 -11.508 1 98.5 71 LEU A C 1
ATOM 577 O O . LEU A 1 71 ? -1.27 -29.203 -11.156 1 98.5 71 LEU A O 1
ATOM 581 N N . SER A 1 72 ? 0.076 -27.406 -11.055 1 98.56 72 SER A N 1
ATOM 582 C CA . SER A 1 72 ? -0.751 -26.719 -10.07 1 98.56 72 SER A CA 1
ATOM 583 C C . SER A 1 72 ? -1.618 -25.656 -10.727 1 98.56 72 SER A C 1
ATOM 585 O O . SER A 1 72 ? -1.148 -24.906 -11.594 1 98.56 72 SER A O 1
ATOM 587 N N . LEU A 1 73 ? -2.871 -25.609 -10.383 1 98.25 73 LEU A N 1
ATOM 588 C CA . LEU A 1 73 ? -3.783 -24.594 -10.875 1 98.25 73 LEU A CA 1
ATOM 589 C C . LEU A 1 73 ? -4.414 -23.812 -9.719 1 98.25 73 LEU A C 1
ATOM 591 O O . LEU A 1 73 ? -4.77 -24.406 -8.695 1 98.25 73 LEU A O 1
ATOM 595 N N . ASP A 1 74 ? -4.426 -22.562 -9.836 1 96.81 74 ASP A N 1
ATOM 596 C CA . ASP A 1 74 ? -5.023 -21.688 -8.836 1 96.81 74 ASP A CA 1
ATOM 597 C C . ASP A 1 74 ? -5.324 -20.312 -9.43 1 96.81 74 ASP A C 1
ATOM 599 O O . ASP A 1 74 ? -4.871 -19.984 -10.531 1 96.81 74 ASP A O 1
ATOM 603 N N . ASP A 1 75 ? -6.168 -19.578 -8.812 1 95.12 75 ASP A N 1
ATOM 604 C CA . ASP A 1 75 ? -6.473 -18.234 -9.312 1 95.12 75 ASP A CA 1
ATOM 605 C C . ASP A 1 75 ? -6.062 -17.172 -8.297 1 95.12 75 ASP A C 1
ATOM 607 O O . ASP A 1 75 ? -5.805 -17.484 -7.133 1 95.12 75 ASP A O 1
ATOM 611 N N . THR A 1 76 ? -5.855 -15.992 -8.766 1 94.62 76 THR A N 1
ATOM 612 C CA . THR A 1 76 ? -5.566 -14.828 -7.941 1 94.62 76 THR A CA 1
ATOM 613 C C . THR A 1 76 ? -6.266 -13.586 -8.484 1 94.62 76 THR A C 1
ATOM 615 O O . THR A 1 76 ? -6.641 -13.547 -9.664 1 94.62 76 THR A O 1
ATOM 618 N N . VAL A 1 77 ? -6.57 -12.656 -7.621 1 93.81 77 VAL A N 1
ATOM 619 C CA . VAL A 1 77 ? -7.199 -11.406 -8.047 1 93.81 77 VAL A CA 1
ATOM 620 C C . VAL A 1 77 ? -6.203 -10.258 -7.926 1 93.81 77 VAL A C 1
ATOM 622 O O . VAL A 1 77 ? -5.605 -10.055 -6.867 1 93.81 77 VAL A O 1
ATOM 625 N N . GLU A 1 78 ? -5.961 -9.648 -8.992 1 93.12 78 GLU A N 1
ATOM 626 C CA . GLU A 1 78 ? -5.273 -8.367 -8.984 1 93.12 78 GLU A CA 1
ATOM 627 C C . GLU A 1 78 ? -6.227 -7.227 -8.625 1 93.12 78 GLU A C 1
ATOM 629 O O . GLU A 1 78 ? -7.008 -6.781 -9.469 1 93.12 78 GLU A O 1
ATOM 634 N N . GLU A 1 79 ? -6.09 -6.691 -7.488 1 91.12 79 GLU A N 1
ATOM 635 C CA . GLU A 1 79 ? -7.043 -5.691 -7.023 1 91.12 79 GLU A CA 1
ATOM 636 C C . GLU A 1 79 ? -6.793 -4.34 -7.684 1 91.12 79 GLU A C 1
ATOM 638 O O . GLU A 1 79 ? -5.645 -3.908 -7.812 1 91.12 79 GLU A O 1
ATOM 643 N N . LYS A 1 80 ? -7.777 -3.781 -8.133 1 90.5 80 LYS A N 1
ATOM 644 C CA . LYS A 1 80 ? -7.809 -2.434 -8.695 1 90.5 80 LYS A CA 1
ATOM 645 C C . LYS A 1 80 ? -9.008 -1.647 -8.172 1 90.5 80 LYS A C 1
ATOM 647 O O . LYS A 1 80 ? -9.953 -1.371 -8.914 1 90.5 80 LYS A O 1
ATOM 652 N N . PRO A 1 81 ? -8.883 -1.113 -6.977 1 85.56 81 PRO A N 1
ATOM 653 C CA . PRO A 1 81 ? -10.055 -0.492 -6.348 1 85.56 81 PRO A CA 1
ATOM 654 C C . PRO A 1 81 ? -10.453 0.819 -7.016 1 85.56 81 PRO A C 1
ATOM 656 O O . PRO A 1 81 ? -11.633 1.196 -6.984 1 85.56 81 PRO A O 1
ATOM 659 N N . TYR A 1 82 ? -9.609 1.491 -7.633 1 84.12 82 TYR A N 1
ATOM 660 C CA . TYR A 1 82 ? -9.891 2.84 -8.109 1 84.12 82 TYR A CA 1
ATOM 661 C C . TYR A 1 82 ? -10.062 2.861 -9.625 1 84.12 82 TYR A C 1
ATOM 663 O O . TYR A 1 82 ? -10.234 3.928 -10.219 1 84.12 82 TYR A O 1
ATOM 671 N N . THR A 1 83 ? -9.883 1.756 -10.227 1 87.31 83 THR A N 1
ATOM 672 C CA . THR A 1 83 ? -10.047 1.659 -11.672 1 87.31 83 THR A CA 1
ATOM 673 C C . THR A 1 83 ? -11.508 1.411 -12.039 1 87.31 83 THR A C 1
ATOM 675 O O . THR A 1 83 ? -12.203 0.656 -11.359 1 87.31 83 THR A O 1
ATOM 678 N N . ASP A 1 84 ? -11.914 2.064 -13.078 1 88.31 84 ASP A N 1
ATOM 679 C CA . ASP A 1 84 ? -13.289 1.871 -13.539 1 88.31 84 ASP A CA 1
ATOM 680 C C . ASP A 1 84 ? -13.516 0.435 -14.008 1 88.31 84 ASP A C 1
ATOM 682 O O . ASP A 1 84 ? -12.602 -0.204 -14.531 1 88.31 84 ASP A O 1
ATOM 686 N N . GLU A 1 85 ? -14.75 -0.039 -13.859 1 89.25 85 GLU A N 1
ATOM 687 C CA . GLU A 1 85 ? -15.102 -1.398 -14.258 1 89.25 85 GLU A CA 1
ATOM 688 C C . GLU A 1 85 ? -15.055 -1.556 -15.773 1 89.25 85 GLU A C 1
ATOM 690 O O . GLU A 1 85 ? -15.359 -0.613 -16.516 1 89.25 85 GLU A O 1
ATOM 695 N N . ASN A 1 86 ? -14.633 -2.619 -16.266 1 91.25 86 ASN A N 1
ATOM 696 C CA . ASN A 1 86 ? -14.719 -3.062 -17.641 1 91.25 86 ASN A CA 1
ATOM 697 C C . ASN A 1 86 ? -14.82 -4.582 -17.75 1 91.25 86 ASN A C 1
ATOM 699 O O . ASN A 1 86 ? -15.281 -5.238 -16.812 1 91.25 86 ASN A O 1
ATOM 703 N N . ASP A 1 87 ? -14.461 -5.18 -18.828 1 89.88 87 ASP A N 1
ATOM 704 C CA . ASP A 1 87 ? -14.688 -6.602 -19.047 1 89.88 87 ASP A CA 1
ATOM 705 C C . ASP A 1 87 ? -13.766 -7.449 -18.172 1 89.88 87 ASP A C 1
ATOM 707 O O . ASP A 1 87 ? -14.055 -8.617 -17.906 1 89.88 87 ASP A O 1
ATOM 711 N N . VAL A 1 88 ? -12.68 -6.883 -17.781 1 91.88 88 VAL A N 1
ATOM 712 C CA . VAL A 1 88 ? -11.734 -7.688 -17 1 91.88 88 VAL A CA 1
ATOM 713 C C . VAL A 1 88 ? -11.656 -7.168 -15.57 1 91.88 88 VAL A C 1
ATOM 715 O O . VAL A 1 88 ? -11.398 -7.934 -14.641 1 91.88 88 VAL A O 1
ATOM 718 N N . VAL A 1 89 ? -11.891 -5.891 -15.414 1 92.5 89 VAL A N 1
ATOM 719 C CA . VAL A 1 89 ? -11.938 -5.324 -14.07 1 92.5 89 VAL A CA 1
ATOM 720 C C . VAL A 1 89 ? -13.359 -5.43 -13.516 1 92.5 89 VAL A C 1
ATOM 722 O O . VAL A 1 89 ? -14.227 -4.629 -13.867 1 92.5 89 VAL A O 1
ATOM 725 N N . CYS A 1 90 ? -13.539 -6.387 -12.641 1 91.44 90 CYS A N 1
ATOM 726 C CA . CYS A 1 90 ? -14.875 -6.672 -12.117 1 91.44 90 CYS A CA 1
ATOM 727 C C . CYS A 1 90 ? -14.805 -7.035 -10.633 1 91.44 90 CYS A C 1
ATOM 729 O O . CYS A 1 90 ? -13.719 -7.066 -10.047 1 91.44 90 CYS A O 1
ATOM 731 N N . TRP A 1 91 ? -15.945 -7.168 -10.078 1 88.69 91 TRP A N 1
ATOM 732 C CA . TRP A 1 91 ? -16.016 -7.535 -8.672 1 88.69 91 TRP A CA 1
ATOM 733 C C . TRP A 1 91 ? -15.922 -9.047 -8.492 1 88.69 91 TRP A C 1
ATOM 735 O O . TRP A 1 91 ? -16.578 -9.805 -9.211 1 88.69 91 TRP A O 1
ATOM 745 N N . HIS A 1 92 ? -15.062 -9.438 -7.656 1 89.12 92 HIS A N 1
ATOM 746 C CA . HIS A 1 92 ? -14.828 -10.844 -7.348 1 89.12 92 HIS A CA 1
ATOM 747 C C . HIS A 1 92 ? -14.852 -11.094 -5.844 1 89.12 92 HIS A C 1
ATOM 749 O O . HIS A 1 92 ? -14.383 -10.25 -5.07 1 89.12 92 HIS A O 1
ATOM 755 N N . TYR A 1 93 ? -15.359 -12.164 -5.395 1 83.06 93 TYR A N 1
ATOM 756 C CA . TYR A 1 93 ? -15.359 -12.484 -3.973 1 83.06 93 TYR A CA 1
ATOM 757 C C . TYR A 1 93 ? -13.977 -12.961 -3.521 1 83.06 93 TYR A C 1
ATOM 759 O O . TYR A 1 93 ? -13.375 -13.828 -4.156 1 83.06 93 TYR A O 1
ATOM 767 N N . SER A 1 94 ? -13.547 -12.281 -2.492 1 82.12 94 SER A N 1
ATOM 768 C CA . SER A 1 94 ? -12.281 -12.672 -1.876 1 82.12 94 SER A CA 1
ATOM 769 C C . SER A 1 94 ? -12.516 -13.398 -0.554 1 82.12 94 SER A C 1
ATOM 771 O O . SER A 1 94 ? -13.016 -12.812 0.404 1 82.12 94 SER A O 1
ATOM 773 N N . HIS A 1 95 ? -12.07 -14.578 -0.516 1 73.81 95 HIS A N 1
ATOM 774 C CA . HIS A 1 95 ? -12.219 -15.359 0.705 1 73.81 95 HIS A CA 1
ATOM 775 C C . HIS A 1 95 ? -11.305 -14.852 1.808 1 73.81 95 HIS A C 1
ATOM 777 O O . HIS A 1 95 ? -11.648 -14.906 2.988 1 73.81 95 HIS A O 1
ATOM 783 N N . SER A 1 96 ? -10.195 -14.414 1.382 1 74.25 96 SER A N 1
ATOM 784 C CA . SER A 1 96 ? -9.227 -13.898 2.342 1 74.25 96 SER A CA 1
ATOM 785 C C . SER A 1 96 ? -9.758 -12.656 3.049 1 74.25 96 SER A C 1
ATOM 787 O O . SER A 1 96 ? -9.516 -12.461 4.242 1 74.25 96 SER A O 1
ATOM 789 N N . LYS A 1 97 ? -10.523 -11.805 2.402 1 79 97 LYS A N 1
ATOM 790 C CA . LYS A 1 97 ? -11.055 -10.562 2.973 1 79 97 LYS A CA 1
ATOM 791 C C . LYS A 1 97 ? -12.531 -10.719 3.336 1 79 97 LYS A C 1
ATOM 793 O O . LYS A 1 97 ? -13.133 -9.797 3.898 1 79 97 LYS A O 1
ATOM 798 N N . SER A 1 98 ? -13.117 -11.859 2.943 1 82.12 98 SER A N 1
ATOM 799 C CA . SER A 1 98 ? -14.539 -12.133 3.139 1 82.12 98 SER A CA 1
ATOM 800 C C . SER A 1 98 ? -15.398 -11 2.596 1 82.12 98 SER A C 1
ATOM 802 O O . SER A 1 98 ? -16.312 -10.523 3.275 1 82.12 98 SER A O 1
ATOM 804 N N . ALA A 1 99 ? -14.969 -10.438 1.528 1 83.81 99 ALA A N 1
ATOM 805 C CA . ALA A 1 99 ? -15.664 -9.32 0.879 1 83.81 99 ALA A CA 1
ATOM 806 C C . ALA A 1 99 ? -15.445 -9.352 -0.631 1 83.81 99 ALA A C 1
ATOM 808 O O . ALA A 1 99 ? -14.578 -10.07 -1.127 1 83.81 99 ALA A O 1
ATOM 809 N N . HIS A 1 100 ? -16.328 -8.719 -1.316 1 88.06 100 HIS A N 1
ATOM 810 C CA . HIS A 1 100 ? -16.109 -8.523 -2.746 1 88.06 100 HIS A CA 1
ATOM 811 C C . HIS A 1 100 ? -15.047 -7.457 -3.004 1 88.06 100 HIS A C 1
ATOM 813 O O . HIS A 1 100 ? -15.039 -6.414 -2.346 1 88.06 100 HIS A O 1
ATOM 819 N N . VAL A 1 101 ? -14.164 -7.797 -3.846 1 90.38 101 VAL A N 1
ATOM 820 C CA . VAL A 1 101 ? -13.117 -6.844 -4.207 1 90.38 101 VAL A CA 1
ATOM 821 C C . VAL A 1 101 ? -13.141 -6.594 -5.711 1 90.38 101 VAL A C 1
ATOM 823 O O . VAL A 1 101 ? -13.43 -7.504 -6.496 1 90.38 101 VAL A O 1
ATOM 826 N N . LYS A 1 102 ? -12.867 -5.379 -6.051 1 92.56 102 LYS A N 1
ATOM 827 C CA . LYS A 1 102 ? -12.805 -5.012 -7.461 1 92.56 102 LYS A CA 1
ATOM 828 C C . LYS A 1 102 ? -11.398 -5.227 -8.023 1 92.56 102 LYS A C 1
ATOM 830 O O . LYS A 1 102 ? -10.414 -4.797 -7.426 1 92.56 102 LYS A O 1
ATOM 835 N N . GLY A 1 103 ? -11.305 -5.984 -9.141 1 94.56 103 GLY A N 1
ATOM 836 C CA . GLY A 1 103 ? -10.016 -6.234 -9.758 1 94.56 103 GLY A CA 1
ATOM 837 C C . GLY A 1 103 ? -10.078 -7.242 -10.891 1 94.56 103 GLY A C 1
ATOM 838 O O . GLY A 1 103 ? -11.141 -7.461 -11.477 1 94.56 103 GLY A O 1
ATOM 839 N N . ILE A 1 104 ? -8.93 -7.719 -11.32 1 95 104 ILE A N 1
ATOM 840 C CA . ILE A 1 104 ? -8.828 -8.672 -12.414 1 95 104 ILE A CA 1
ATOM 841 C C . ILE A 1 104 ? -8.508 -10.062 -11.859 1 95 104 ILE A C 1
ATOM 843 O O . ILE A 1 104 ? -7.516 -10.234 -11.148 1 95 104 ILE A O 1
ATOM 847 N N . ASN A 1 105 ? -9.367 -11.008 -12.148 1 95.19 105 ASN A N 1
ATOM 848 C CA . ASN A 1 105 ? -9.148 -12.383 -11.734 1 95.19 105 ASN A CA 1
ATOM 849 C C . ASN A 1 105 ? -8.344 -13.164 -12.766 1 95.19 105 ASN A C 1
ATOM 851 O O . ASN A 1 105 ? -8.672 -13.156 -13.953 1 95.19 105 ASN A O 1
ATOM 855 N N . ILE A 1 106 ? -7.25 -13.773 -12.359 1 96.88 106 ILE A N 1
ATOM 856 C CA . ILE A 1 106 ? -6.344 -14.484 -13.258 1 96.88 106 ILE A CA 1
ATOM 857 C C . ILE A 1 106 ? -6.211 -15.938 -12.812 1 96.88 106 ILE A C 1
ATOM 859 O O . ILE A 1 106 ? -5.809 -16.219 -11.68 1 96.88 106 ILE A O 1
ATOM 863 N N . LEU A 1 107 ? -6.594 -16.828 -13.648 1 97.06 107 LEU A N 1
ATOM 864 C CA . LEU A 1 107 ? -6.352 -18.25 -13.414 1 97.06 107 LEU A CA 1
ATOM 865 C C . LEU A 1 107 ? -5.043 -18.688 -14.062 1 97.06 107 LEU A C 1
ATOM 867 O O . LEU A 1 107 ? -4.785 -18.375 -15.227 1 97.06 107 LEU A O 1
ATOM 871 N N . THR A 1 108 ? -4.191 -19.406 -13.305 1 98.19 108 THR A N 1
ATOM 872 C CA . THR A 1 108 ? -2.871 -19.766 -13.805 1 98.19 108 THR A CA 1
ATOM 873 C C . THR A 1 108 ? -2.625 -21.266 -13.641 1 98.19 108 THR A C 1
ATOM 875 O O . THR A 1 108 ? -3.055 -21.875 -12.648 1 98.19 108 THR A O 1
ATOM 878 N N . SER A 1 109 ? -2.051 -21.891 -14.609 1 98.38 109 SER A N 1
ATOM 879 C CA . SER A 1 109 ? -1.477 -23.234 -14.516 1 98.38 109 SER A CA 1
ATOM 880 C C . SER A 1 109 ? 0.045 -23.188 -14.438 1 98.38 109 SER A C 1
ATOM 882 O O . SER A 1 109 ? 0.691 -22.531 -15.258 1 98.38 109 SER A O 1
ATOM 884 N N . MET A 1 110 ? 0.579 -23.812 -13.469 1 98.38 110 MET A N 1
ATOM 885 C CA . MET A 1 110 ? 2.014 -23.766 -13.195 1 98.38 110 MET A CA 1
ATOM 886 C C . MET A 1 110 ? 2.584 -25.188 -13.062 1 98.38 110 MET A C 1
ATOM 888 O O . MET A 1 110 ? 2.008 -26.031 -12.383 1 98.38 110 MET A O 1
ATOM 892 N N . VAL A 1 111 ? 3.678 -25.422 -13.703 1 98.31 111 VAL A N 1
ATOM 893 C CA . VAL A 1 111 ? 4.34 -26.703 -13.57 1 98.31 111 VAL A CA 1
ATOM 894 C C . VAL A 1 111 ? 5.488 -26.594 -12.562 1 98.31 111 VAL A C 1
ATOM 896 O O . VAL A 1 111 ? 6.199 -25.594 -12.539 1 98.31 111 VAL A O 1
ATOM 899 N N . THR A 1 112 ? 5.617 -27.562 -11.734 1 98.12 112 THR A N 1
ATOM 900 C CA . THR A 1 112 ? 6.66 -27.594 -10.719 1 98.12 112 THR A CA 1
ATOM 901 C C . THR A 1 112 ? 7.535 -28.828 -10.875 1 98.12 112 THR A C 1
ATOM 903 O O . THR A 1 112 ? 7.027 -29.953 -10.875 1 98.12 112 THR A O 1
ATOM 906 N N . TYR A 1 113 ? 8.75 -28.625 -11.047 1 97 113 TYR A N 1
ATOM 907 C CA . TYR A 1 113 ? 9.781 -29.656 -11.023 1 97 113 TYR A CA 1
ATOM 908 C C . TYR A 1 113 ? 10.711 -29.484 -9.836 1 97 113 TYR A C 1
ATOM 910 O O . TYR A 1 113 ? 10.438 -28.672 -8.938 1 97 113 TYR A O 1
ATOM 918 N N . LYS A 1 114 ? 11.766 -30.266 -9.773 1 93.81 114 LYS A N 1
ATOM 919 C CA . LYS A 1 114 ? 12.68 -30.219 -8.641 1 93.81 114 LYS A CA 1
ATOM 920 C C . LYS A 1 114 ? 13.406 -28.875 -8.57 1 93.81 114 LYS A C 1
ATOM 922 O O . LYS A 1 114 ? 13.562 -28.297 -7.488 1 93.81 114 LYS A O 1
ATOM 927 N N . LYS A 1 115 ? 13.711 -28.281 -9.695 1 91.75 115 LYS A N 1
ATOM 928 C CA . LYS A 1 115 ? 14.602 -27.125 -9.719 1 91.75 115 LYS A CA 1
ATOM 929 C C . LYS A 1 115 ? 13.844 -25.844 -10.023 1 91.75 115 LYS A C 1
ATOM 931 O O . LYS A 1 115 ? 14.336 -24.75 -9.758 1 91.75 115 LYS A O 1
ATOM 936 N N . THR A 1 116 ? 12.641 -26.016 -10.578 1 94.62 116 THR A N 1
ATOM 937 C CA . THR A 1 116 ? 11.984 -24.781 -11.031 1 94.62 116 THR A CA 1
ATOM 938 C C . THR A 1 116 ? 10.461 -24.938 -10.992 1 94.62 116 THR A C 1
ATOM 940 O O . THR A 1 116 ? 9.953 -26.062 -10.945 1 94.62 116 THR A O 1
ATOM 943 N N . SER A 1 117 ? 9.766 -23.906 -10.844 1 97.19 117 SER A N 1
ATOM 944 C CA . SER A 1 117 ? 8.312 -23.766 -10.961 1 97.19 117 SER A CA 1
ATOM 945 C C . SER A 1 117 ? 7.938 -22.562 -11.805 1 97.19 117 SER A C 1
ATOM 947 O O . SER A 1 117 ? 8.266 -21.422 -11.445 1 97.19 117 SER A O 1
ATOM 949 N N . VAL A 1 118 ? 7.281 -22.75 -12.922 1 97.38 118 VAL A N 1
ATOM 950 C CA . VAL A 1 118 ? 6.973 -21.625 -13.797 1 97.38 118 VAL A CA 1
ATOM 951 C C . VAL A 1 118 ? 5.535 -21.75 -14.305 1 97.38 118 VAL A C 1
ATOM 953 O O . VAL A 1 118 ? 5.039 -22.844 -14.531 1 97.38 118 VAL A O 1
ATOM 956 N N . PRO A 1 119 ? 4.859 -20.625 -14.445 1 98.38 119 PRO A N 1
ATOM 957 C CA . PRO A 1 119 ? 3.566 -20.656 -15.133 1 98.38 119 PRO A CA 1
ATOM 958 C C . PRO A 1 119 ? 3.688 -21.016 -16.609 1 98.38 119 PRO A C 1
ATOM 960 O O . PRO A 1 119 ? 4.598 -20.531 -17.297 1 98.38 119 PRO A O 1
ATOM 963 N N . ILE A 1 120 ? 2.803 -21.844 -17.109 1 97.94 120 ILE A N 1
ATOM 964 C CA . ILE A 1 120 ? 2.881 -22.281 -18.5 1 97.94 120 ILE A CA 1
ATOM 965 C C . ILE A 1 120 ? 1.598 -21.906 -19.234 1 97.94 120 ILE A C 1
ATOM 967 O O . ILE A 1 120 ? 1.515 -22.031 -20.453 1 97.94 120 ILE A O 1
ATOM 971 N N . GLY A 1 121 ? 0.621 -21.469 -18.484 1 97.62 121 GLY A N 1
ATOM 972 C CA . GLY A 1 121 ? -0.643 -20.984 -19.016 1 97.62 121 GLY A CA 1
ATOM 973 C C . GLY A 1 121 ? -1.419 -20.125 -18.031 1 97.62 121 GLY A C 1
ATOM 974 O O . GLY A 1 121 ? -1.218 -20.219 -16.828 1 97.62 121 GLY A O 1
ATOM 975 N N . TYR A 1 122 ? -2.209 -19.266 -18.609 1 97.81 122 TYR A N 1
ATOM 976 C CA . TYR A 1 122 ? -3.066 -18.438 -17.766 1 97.81 122 TYR A CA 1
ATOM 977 C C . TYR A 1 122 ? -4.273 -17.922 -18.547 1 97.81 122 TYR A C 1
ATOM 979 O O . TYR A 1 122 ? -4.293 -17.984 -19.766 1 97.81 122 TYR A O 1
ATOM 987 N N . LYS A 1 123 ? -5.281 -17.578 -17.828 1 95.88 123 LYS A N 1
ATOM 988 C CA . LYS A 1 123 ? -6.473 -16.953 -18.406 1 95.88 123 LYS A CA 1
ATOM 989 C C . LYS A 1 123 ? -6.996 -15.836 -17.5 1 95.88 123 LYS A C 1
ATOM 991 O O . LYS A 1 123 ? -7.062 -16 -16.281 1 95.88 123 LYS A O 1
ATOM 996 N N . THR A 1 124 ? -7.188 -14.703 -18.109 1 94.12 124 THR A N 1
ATOM 997 C CA . THR A 1 124 ? -7.887 -13.641 -17.406 1 94.12 124 THR A CA 1
ATOM 998 C C . THR A 1 124 ? -9.398 -13.844 -17.484 1 94.12 124 THR A C 1
ATOM 1000 O O . THR A 1 124 ? -9.945 -14.039 -18.562 1 94.12 124 THR A O 1
ATOM 1003 N N . VAL A 1 125 ? -10.016 -13.836 -16.375 1 91.12 125 VAL A N 1
ATOM 1004 C CA . VAL A 1 125 ? -11.453 -14.047 -16.344 1 91.12 125 VAL A CA 1
ATOM 1005 C C . VAL A 1 125 ? -12.172 -12.836 -16.938 1 91.12 125 VAL A C 1
ATOM 1007 O O . VAL A 1 125 ? -12.023 -11.719 -16.438 1 91.12 125 VAL A O 1
ATOM 1010 N N . LEU A 1 126 ? -12.875 -13.039 -17.953 1 88.19 126 LEU A N 1
ATOM 1011 C CA . LEU A 1 126 ? -13.633 -12 -18.656 1 88.19 126 LEU A CA 1
ATOM 1012 C C . LEU A 1 126 ? -15.109 -12.062 -18.281 1 88.19 126 LEU A C 1
ATOM 1014 O O . LEU A 1 126 ? -15.734 -13.125 -18.375 1 88.19 126 LEU A O 1
ATOM 1018 N N . LYS A 1 127 ? -15.609 -11.023 -17.766 1 87.88 127 LYS A N 1
ATOM 1019 C CA . LYS A 1 127 ? -17.047 -10.906 -17.547 1 87.88 127 LYS A CA 1
ATOM 1020 C C . LYS A 1 127 ? -17.688 -9.984 -18.578 1 87.88 127 LYS A C 1
ATOM 1022 O O . LYS A 1 127 ? -17.984 -8.82 -18.281 1 87.88 127 LYS A O 1
ATOM 1027 N N . ASP A 1 128 ? -17.984 -10.484 -19.703 1 82.12 128 ASP A N 1
ATOM 1028 C CA . ASP A 1 128 ? -18.375 -9.68 -20.859 1 82.12 128 ASP A CA 1
ATOM 1029 C C . ASP A 1 128 ? -19.891 -9.555 -20.969 1 82.12 128 ASP A C 1
ATOM 1031 O O . ASP A 1 128 ? -20.406 -8.812 -21.797 1 82.12 128 ASP A O 1
ATOM 1035 N N . ILE A 1 129 ? -20.656 -10.227 -20.109 1 82.81 129 ILE A N 1
ATOM 1036 C CA . ILE A 1 129 ? -22.109 -10.164 -20.156 1 82.81 129 ILE A CA 1
ATOM 1037 C C . ILE A 1 129 ? -22.625 -9.242 -19.047 1 82.81 129 ILE A C 1
ATOM 1039 O O . ILE A 1 129 ? -22.328 -9.469 -17.875 1 82.81 129 ILE A O 1
ATOM 1043 N N . LYS A 1 130 ? -23.328 -8.203 -19.438 1 80.44 130 LYS A N 1
ATOM 1044 C CA . LYS A 1 130 ? -23.953 -7.293 -18.484 1 80.44 130 LYS A CA 1
ATOM 1045 C C . LYS A 1 130 ? -25.406 -7.676 -18.234 1 80.44 130 LYS A C 1
ATOM 1047 O O . LYS A 1 130 ? -26.125 -8.062 -19.172 1 80.44 130 LYS A O 1
ATOM 1052 N N . PHE A 1 131 ? -25.719 -7.789 -17 1 76.88 131 PHE A N 1
ATOM 1053 C CA . PHE A 1 131 ? -27.109 -8.086 -16.703 1 76.88 131 PHE A CA 1
ATOM 1054 C C . PHE A 1 131 ? -27.594 -7.293 -15.492 1 76.88 131 PHE A C 1
ATOM 1056 O O . PHE A 1 131 ? -26.781 -6.785 -14.719 1 76.88 131 PHE A O 1
ATOM 1063 N N . THR A 1 132 ? -28.797 -6.848 -15.398 1 77.62 132 THR A N 1
ATOM 1064 C CA . THR A 1 132 ? -29.391 -6.121 -14.281 1 77.62 132 THR A CA 1
ATOM 1065 C C . THR A 1 132 ? -30.016 -7.09 -13.281 1 77.62 132 THR A C 1
ATOM 1067 O O . THR A 1 132 ? -30.828 -7.938 -13.656 1 77.62 132 THR A O 1
ATOM 1070 N N . ASP A 1 133 ? -29.297 -7.027 -12.078 1 71.69 133 ASP A N 1
ATOM 1071 C CA . ASP A 1 133 ? -29.859 -7.871 -11.031 1 71.69 133 ASP A CA 1
ATOM 1072 C C . ASP A 1 133 ? -31.266 -7.406 -10.641 1 71.69 133 ASP A C 1
ATOM 1074 O O . ASP A 1 133 ? -31.469 -6.223 -10.375 1 71.69 133 ASP A O 1
ATOM 1078 N N . LEU A 1 134 ? -32.156 -8.258 -10.641 1 69.31 134 LEU A N 1
ATOM 1079 C CA . LEU A 1 134 ? -33.562 -7.953 -10.375 1 69.31 134 LEU A CA 1
ATOM 1080 C C . LEU A 1 134 ? -33.781 -7.504 -8.93 1 69.31 134 LEU A C 1
ATOM 1082 O O . LEU A 1 134 ? -34.688 -6.73 -8.633 1 69.31 134 LEU A O 1
ATOM 1086 N N . LYS A 1 135 ? -32.969 -7.957 -8.078 1 63.88 135 LYS A N 1
ATOM 1087 C CA . LYS A 1 135 ? -33.156 -7.676 -6.66 1 63.88 135 LYS A CA 1
ATOM 1088 C C . LYS A 1 135 ? -32.625 -6.301 -6.285 1 63.88 135 LYS A C 1
ATOM 1090 O O . LYS A 1 135 ? -33.312 -5.504 -5.641 1 63.88 135 LYS A O 1
ATOM 1095 N N . ASP A 1 136 ? -31.531 -5.926 -6.711 1 66.62 136 ASP A N 1
ATOM 1096 C CA . ASP A 1 136 ? -30.906 -4.688 -6.254 1 66.62 136 ASP A CA 1
ATOM 1097 C C . ASP A 1 136 ? -30.844 -3.658 -7.379 1 66.62 136 ASP A C 1
ATOM 1099 O O . ASP A 1 136 ? -30.406 -2.525 -7.168 1 66.62 136 ASP A O 1
ATOM 1103 N N . ARG A 1 137 ? -31.438 -3.967 -8.547 1 69.69 137 ARG A N 1
ATOM 1104 C CA . ARG A 1 137 ? -31.531 -3.092 -9.711 1 69.69 137 ARG A CA 1
ATOM 1105 C C . ARG A 1 137 ? -30.156 -2.527 -10.07 1 69.69 137 ARG A C 1
ATOM 1107 O O . ARG A 1 137 ? -30.062 -1.434 -10.633 1 69.69 137 ARG A O 1
ATOM 1114 N N . LYS A 1 138 ? -29.219 -3.232 -9.648 1 74.38 138 LYS A N 1
ATOM 1115 C CA . LYS A 1 138 ? -27.859 -2.811 -9.984 1 74.38 138 LYS A CA 1
ATOM 1116 C C . LYS A 1 138 ? -27.312 -3.641 -11.141 1 74.38 138 LYS A C 1
ATOM 1118 O O . LYS A 1 138 ? -27.672 -4.809 -11.305 1 74.38 138 LYS A O 1
ATOM 1123 N N . GLU A 1 139 ? -26.562 -2.979 -12.023 1 80.56 139 GLU A N 1
ATOM 1124 C CA . GLU A 1 139 ? -25.922 -3.662 -13.141 1 80.56 139 GLU A CA 1
ATOM 1125 C C . GLU A 1 139 ? -24.766 -4.547 -12.656 1 80.56 139 GLU A C 1
ATOM 1127 O O . GLU A 1 139 ? -23.938 -4.117 -11.852 1 80.56 139 GLU A O 1
ATOM 1132 N N . LYS A 1 140 ? -25 -5.879 -12.93 1 79 140 LYS A N 1
ATOM 1133 C CA . LYS A 1 140 ? -23.938 -6.832 -12.586 1 79 140 LYS A CA 1
ATOM 1134 C C . LYS A 1 140 ? -23.359 -7.484 -13.836 1 79 140 LYS A C 1
ATOM 1136 O O . LYS A 1 140 ? -23.922 -7.352 -14.93 1 79 140 LYS A O 1
ATOM 1141 N N . ARG A 1 141 ? -22.125 -8.008 -13.789 1 81.81 141 ARG A N 1
ATOM 1142 C CA . ARG A 1 141 ? -21.453 -8.656 -14.914 1 81.81 141 ARG A CA 1
ATOM 1143 C C . ARG A 1 141 ? -21.219 -10.133 -14.625 1 81.81 141 ARG A C 1
ATOM 1145 O O . ARG A 1 141 ? -21 -10.523 -13.477 1 81.81 141 ARG A O 1
ATOM 1152 N N . LYS A 1 142 ? -21.375 -10.922 -15.672 1 79.44 142 LYS A N 1
ATOM 1153 C CA . LYS A 1 142 ? -21.109 -12.352 -15.555 1 79.44 142 LYS A CA 1
ATOM 1154 C C . LYS A 1 142 ? -20.25 -12.852 -16.719 1 79.44 142 LYS A C 1
ATOM 1156 O O . LYS A 1 142 ? -20.219 -12.227 -17.781 1 79.44 142 LYS A O 1
ATOM 1161 N N . SER A 1 143 ? -19.469 -13.906 -16.438 1 84.25 143 SER A N 1
ATOM 1162 C CA . SER A 1 143 ? -18.625 -14.516 -17.453 1 84.25 143 SER A CA 1
ATOM 1163 C C . SER A 1 143 ? -19.391 -15.57 -18.25 1 84.25 143 SER A C 1
ATOM 1165 O O . SER A 1 143 ? -20.203 -16.312 -17.688 1 84.25 143 SER A O 1
ATOM 1167 N N . ASN A 1 144 ? -19.078 -15.641 -19.531 1 81.69 144 ASN A N 1
ATOM 1168 C CA . ASN A 1 144 ? -19.656 -16.672 -20.375 1 81.69 144 ASN A CA 1
ATOM 1169 C C . ASN A 1 144 ? -19 -18.031 -20.125 1 81.69 144 ASN A C 1
ATOM 1171 O O . ASN A 1 144 ? -19.609 -19.078 -20.344 1 81.69 144 ASN A O 1
ATOM 1175 N N . ILE A 1 145 ? -17.812 -18 -19.828 1 86.5 145 ILE A N 1
ATOM 1176 C CA . ILE A 1 145 ? -17.031 -19.188 -19.531 1 86.5 145 ILE A CA 1
ATOM 1177 C C . ILE A 1 145 ? -16.766 -19.281 -18.031 1 86.5 145 ILE A C 1
ATOM 1179 O O . ILE A 1 145 ? -16.328 -18.312 -17.406 1 86.5 145 ILE A O 1
ATOM 1183 N N . SER A 1 146 ? -17.094 -20.453 -17.484 1 88.06 146 SER A N 1
ATOM 1184 C CA . SER A 1 146 ? -16.906 -20.625 -16.047 1 88.06 146 SER A CA 1
ATOM 1185 C C . SER A 1 146 ? -15.438 -20.828 -15.703 1 88.06 146 SER A C 1
ATOM 1187 O O . SER A 1 146 ? -14.641 -21.203 -16.562 1 88.06 146 SER A O 1
ATOM 1189 N N . LYS A 1 147 ? -15.141 -20.562 -14.508 1 89.88 147 LYS A N 1
ATOM 1190 C CA . LYS A 1 147 ? -13.781 -20.781 -14.023 1 89.88 147 LYS A CA 1
ATOM 1191 C C . LYS A 1 147 ? -13.375 -22.234 -14.156 1 89.88 147 LYS A C 1
ATOM 1193 O O . LYS A 1 147 ? -12.211 -22.547 -14.445 1 89.88 147 LYS A O 1
ATOM 1198 N N . ASN A 1 148 ? -14.305 -23.125 -13.984 1 93.12 148 ASN A N 1
ATOM 1199 C CA . ASN A 1 148 ? -14.047 -24.547 -14.125 1 93.12 148 ASN A CA 1
ATOM 1200 C C . ASN A 1 148 ? -13.719 -24.922 -15.57 1 93.12 148 ASN A C 1
ATOM 1202 O O . ASN A 1 148 ? -12.883 -25.797 -15.82 1 93.12 148 ASN A O 1
ATOM 1206 N N . GLU A 1 149 ? -14.375 -24.25 -16.438 1 94.38 149 GLU A N 1
ATOM 1207 C CA . GLU A 1 149 ? -14.047 -24.469 -17.844 1 94.38 149 GLU A CA 1
ATOM 1208 C C . GLU A 1 149 ? -12.633 -24 -18.156 1 94.38 149 GLU A C 1
ATOM 1210 O O . GLU A 1 149 ? -11.891 -24.672 -18.875 1 94.38 149 GLU A O 1
ATOM 1215 N N . TYR A 1 150 ? -12.328 -22.828 -17.641 1 94.44 150 TYR A N 1
ATOM 1216 C CA . TYR A 1 150 ? -10.961 -22.344 -17.781 1 94.44 150 TYR A CA 1
ATOM 1217 C C . TYR A 1 150 ? -9.961 -23.328 -17.203 1 94.44 150 TYR A C 1
ATOM 1219 O O . TYR A 1 150 ? -8.914 -23.578 -17.797 1 94.44 150 TYR A O 1
ATOM 1227 N N . PHE A 1 151 ? -10.328 -23.859 -16.094 1 96.56 151 PHE A N 1
ATOM 1228 C CA . PHE A 1 151 ? -9.516 -24.859 -15.406 1 96.56 151 PHE A CA 1
ATOM 1229 C C . PHE A 1 151 ? -9.227 -26.031 -16.328 1 96.56 151 PHE A C 1
ATOM 1231 O O . PHE A 1 151 ? -8.062 -26.422 -16.5 1 96.56 151 PHE A O 1
ATOM 1238 N N . ARG A 1 152 ? -10.195 -26.578 -16.953 1 97.12 152 ARG A N 1
ATOM 1239 C CA . ARG A 1 152 ? -10.055 -27.734 -17.844 1 97.12 152 ARG A CA 1
ATOM 1240 C C . ARG A 1 152 ? -9.266 -27.344 -19.094 1 97.12 152 ARG A C 1
ATOM 1242 O O . ARG A 1 152 ? -8.414 -28.109 -19.547 1 97.12 152 ARG A O 1
ATOM 1249 N N . ASN A 1 153 ? -9.516 -26.156 -19.562 1 96.12 153 ASN A N 1
ATOM 1250 C CA . ASN A 1 153 ? -8.82 -25.672 -20.75 1 96.12 153 ASN A CA 1
ATOM 1251 C C . ASN A 1 153 ? -7.316 -25.547 -20.516 1 96.12 153 ASN A C 1
ATOM 1253 O O . ASN A 1 153 ? -6.512 -25.875 -21.391 1 96.12 153 ASN A O 1
ATOM 1257 N N . LEU A 1 154 ? -6.996 -25.125 -19.406 1 97.69 154 LEU A N 1
ATOM 1258 C CA . LEU A 1 154 ? -5.586 -24.922 -19.078 1 97.69 154 LEU A CA 1
ATOM 1259 C C . LEU A 1 154 ? -4.863 -26.25 -18.953 1 97.69 154 LEU A C 1
ATOM 1261 O O . LEU A 1 154 ? -3.713 -26.391 -19.391 1 97.69 154 LEU A O 1
ATOM 1265 N N . ILE A 1 155 ? -5.516 -27.266 -18.391 1 97.94 155 ILE A N 1
ATOM 1266 C CA . ILE A 1 155 ? -4.918 -28.594 -18.281 1 97.94 155 ILE A CA 1
ATOM 1267 C C . ILE A 1 155 ? -4.742 -29.188 -19.672 1 97.94 155 ILE A C 1
ATOM 1269 O O . ILE A 1 155 ? -3.689 -29.75 -20 1 97.94 155 ILE A O 1
ATOM 1273 N N . ASN A 1 156 ? -5.777 -29.016 -20.438 1 97.12 156 ASN A N 1
ATOM 1274 C CA . ASN A 1 156 ? -5.719 -29.516 -21.812 1 97.12 156 ASN A CA 1
ATOM 1275 C C . ASN A 1 156 ? -4.566 -28.875 -22.578 1 97.12 156 ASN A C 1
ATOM 1277 O O . ASN A 1 156 ? -3.889 -29.562 -23.359 1 97.12 156 ASN A O 1
ATOM 1281 N N . ARG A 1 157 ? -4.395 -27.656 -22.375 1 96.38 157 ARG A N 1
ATOM 1282 C CA . ARG A 1 157 ? -3.311 -26.953 -23.062 1 96.38 157 ARG A CA 1
ATOM 1283 C C . ARG A 1 157 ? -1.952 -27.484 -22.625 1 96.38 157 ARG A C 1
ATOM 1285 O O . ARG A 1 157 ? -1.045 -27.625 -23.453 1 96.38 157 ARG A O 1
ATOM 1292 N N . ALA A 1 158 ? -1.802 -27.734 -21.375 1 97.88 158 ALA A N 1
ATOM 1293 C CA . ALA A 1 158 ? -0.555 -28.312 -20.875 1 97.88 158 ALA A CA 1
ATOM 1294 C C . ALA A 1 158 ? -0.268 -29.656 -21.531 1 97.88 158 ALA A C 1
ATOM 1296 O O . ALA A 1 158 ? 0.869 -29.938 -21.922 1 97.88 158 ALA A O 1
ATOM 1297 N N . ILE A 1 159 ? -1.284 -30.469 -21.703 1 97.19 159 ILE A N 1
ATOM 1298 C CA . ILE A 1 159 ? -1.15 -31.797 -22.312 1 97.19 159 ILE A CA 1
ATOM 1299 C C . ILE A 1 159 ? -0.819 -31.656 -23.797 1 97.19 159 ILE A C 1
ATOM 1301 O O . ILE A 1 159 ? 0.074 -32.344 -24.312 1 97.19 159 ILE A O 1
ATOM 1305 N N . ASN A 1 160 ? -1.525 -30.719 -24.453 1 96.44 160 ASN A N 1
ATOM 1306 C CA . ASN A 1 160 ? -1.273 -30.484 -25.875 1 96.44 160 ASN A CA 1
ATOM 1307 C C . ASN A 1 160 ? 0.156 -30 -26.109 1 96.44 160 ASN A C 1
ATOM 1309 O O . ASN A 1 160 ? 0.752 -30.312 -27.141 1 96.44 160 ASN A O 1
ATOM 1313 N N . ASN A 1 161 ? 0.618 -29.297 -25.156 1 96.75 161 ASN A N 1
ATOM 1314 C CA . ASN A 1 161 ? 1.985 -28.797 -25.25 1 96.75 161 ASN A CA 1
ATOM 1315 C C . ASN A 1 161 ? 2.998 -29.844 -24.828 1 96.75 161 ASN A C 1
ATOM 1317 O O . ASN A 1 161 ? 4.195 -29.578 -24.734 1 96.75 161 ASN A O 1
ATOM 1321 N N . GLN A 1 162 ? 2.51 -31.031 -24.438 1 96.62 162 GLN A N 1
ATOM 1322 C CA . GLN A 1 162 ? 3.324 -32.188 -24.062 1 96.62 162 GLN A CA 1
ATOM 1323 C C . GLN A 1 162 ? 4.148 -31.875 -22.812 1 96.62 162 GLN A C 1
ATOM 1325 O O . GLN A 1 162 ? 5.332 -32.219 -22.75 1 96.62 162 GLN A O 1
ATOM 1330 N N . VAL A 1 163 ? 3.566 -31.125 -21.969 1 97.19 163 VAL A N 1
ATOM 1331 C CA . VAL A 1 163 ? 4.215 -30.891 -20.688 1 97.19 163 VAL A CA 1
ATOM 1332 C C . VAL A 1 163 ? 4.188 -32.156 -19.844 1 97.19 163 VAL A C 1
ATOM 1334 O O . VAL A 1 163 ? 3.156 -32.844 -19.75 1 97.19 163 VAL A O 1
ATOM 1337 N N . LYS A 1 164 ? 5.297 -32.469 -19.25 1 97.38 164 LYS A N 1
ATOM 1338 C CA . LYS A 1 164 ? 5.379 -33.688 -18.453 1 97.38 164 LYS A CA 1
ATOM 1339 C C . LYS A 1 164 ? 4.984 -33.438 -17 1 97.38 164 LYS A C 1
ATOM 1341 O O . LYS A 1 164 ? 5.637 -32.656 -16.312 1 97.38 164 LYS A O 1
ATOM 1346 N N . PHE A 1 165 ? 3.949 -34.094 -16.562 1 97.44 165 PHE A N 1
ATOM 1347 C CA . PHE A 1 165 ? 3.539 -34.031 -15.164 1 97.44 165 PHE A CA 1
ATOM 1348 C C . PHE A 1 165 ? 2.754 -35.281 -14.781 1 97.44 165 PHE A C 1
ATOM 1350 O O . PHE A 1 165 ? 2.084 -35.875 -15.617 1 97.44 165 PHE A O 1
ATOM 1357 N N . ASP A 1 166 ? 2.818 -35.594 -13.516 1 96.38 166 ASP A N 1
ATOM 1358 C CA . ASP A 1 166 ? 2.164 -36.781 -13.023 1 96.38 166 ASP A CA 1
ATOM 1359 C C . ASP A 1 166 ? 0.769 -36.469 -12.484 1 96.38 166 ASP A C 1
ATOM 1361 O O . ASP A 1 166 ? -0.179 -37.219 -12.742 1 96.38 166 ASP A O 1
ATOM 1365 N N . TYR A 1 167 ? 0.667 -35.375 -11.773 1 97.69 167 TYR A N 1
ATOM 1366 C CA . TYR A 1 167 ? -0.581 -35.031 -11.094 1 97.69 167 TYR A CA 1
ATOM 1367 C C . TYR A 1 167 ? -1.002 -33.594 -11.398 1 97.69 167 TYR A C 1
ATOM 1369 O O . TYR A 1 167 ? -0.161 -32.688 -11.477 1 97.69 167 TYR A O 1
ATOM 1377 N N . ALA A 1 168 ? -2.264 -33.375 -11.586 1 98.19 168 ALA A N 1
ATOM 1378 C CA . ALA A 1 168 ? -2.863 -32.062 -11.5 1 98.19 168 ALA A CA 1
ATOM 1379 C C . ALA A 1 168 ? -3.35 -31.766 -10.078 1 98.19 168 ALA A C 1
ATOM 1381 O O . ALA A 1 168 ? -4.098 -32.562 -9.5 1 98.19 168 ALA A O 1
ATOM 1382 N N . VAL A 1 169 ? -2.887 -30.672 -9.508 1 98.5 169 VAL A N 1
ATOM 1383 C CA . VAL A 1 169 ? -3.211 -30.375 -8.117 1 98.5 169 VAL A CA 1
ATOM 1384 C C . VAL A 1 169 ? -3.949 -29.031 -8.039 1 98.5 169 VAL A C 1
ATOM 1386 O O . VAL A 1 169 ? -3.607 -28.094 -8.75 1 98.5 169 VAL A O 1
ATOM 1389 N N . ALA A 1 170 ? -4.977 -28.938 -7.219 1 98.06 170 ALA A N 1
ATOM 1390 C CA . ALA A 1 170 ? -5.758 -27.719 -7.027 1 98.06 170 ALA A CA 1
ATOM 1391 C C . ALA A 1 170 ? -6.488 -27.734 -5.688 1 98.06 170 ALA A C 1
ATOM 1393 O O . ALA A 1 170 ? -6.492 -28.75 -4.988 1 98.06 170 ALA A O 1
ATOM 1394 N N . ASP A 1 171 ? -6.98 -26.641 -5.312 1 95.38 171 ASP A N 1
ATOM 1395 C CA . ASP A 1 171 ? -7.68 -26.547 -4.035 1 95.38 171 ASP A CA 1
ATOM 1396 C C . ASP A 1 171 ? -9.125 -27.016 -4.164 1 95.38 171 ASP A C 1
ATOM 1398 O O . ASP A 1 171 ? -9.523 -27.562 -5.195 1 95.38 171 ASP A O 1
ATOM 1402 N N . ASN A 1 172 ? -9.891 -26.922 -3.139 1 93.25 172 ASN A N 1
ATOM 1403 C CA . ASN A 1 172 ? -11.227 -27.5 -3.07 1 93.25 172 ASN A CA 1
ATOM 1404 C C . ASN A 1 172 ? -12.211 -26.734 -3.963 1 93.25 172 ASN A C 1
ATOM 1406 O O . ASN A 1 172 ? -13.281 -27.25 -4.285 1 93.25 172 ASN A O 1
ATOM 1410 N N . TRP A 1 173 ? -11.828 -25.562 -4.418 1 89.56 173 TRP A N 1
ATOM 1411 C CA . TRP A 1 173 ? -12.695 -24.797 -5.309 1 89.56 173 TRP A CA 1
ATOM 1412 C C . TRP A 1 173 ? -12.812 -25.484 -6.668 1 89.56 173 TRP A C 1
ATOM 1414 O O . TRP A 1 173 ? -13.82 -25.328 -7.363 1 89.56 173 TRP A O 1
ATOM 1424 N N . PHE A 1 174 ? -11.844 -26.234 -7.012 1 95.06 174 PHE A N 1
ATOM 1425 C CA . PHE A 1 174 ? -11.812 -26.844 -8.336 1 95.06 174 PHE A CA 1
ATOM 1426 C C . PHE A 1 174 ? -12.133 -28.328 -8.266 1 95.06 174 PHE A C 1
ATOM 1428 O O . PHE A 1 174 ? -11.844 -29.078 -9.195 1 95.06 174 PHE A O 1
ATOM 1435 N N . SER A 1 175 ? -12.773 -28.734 -7.176 1 95.06 175 SER A N 1
ATOM 1436 C CA . SER A 1 175 ? -13.047 -30.156 -6.984 1 95.06 175 SER A CA 1
ATOM 1437 C C . SER A 1 175 ? -14.453 -30.516 -7.43 1 95.06 175 SER A C 1
ATOM 1439 O O . SER A 1 175 ? -15.141 -31.297 -6.77 1 95.06 175 SER A O 1
ATOM 1441 N N . SER A 1 176 ? -14.883 -29.969 -8.508 1 94.5 176 SER A N 1
ATOM 1442 C CA . SER A 1 176 ? -16.188 -30.312 -9.062 1 94.5 176 SER A CA 1
ATOM 1443 C C . SER A 1 176 ? -16.156 -31.703 -9.719 1 94.5 176 SER A C 1
ATOM 1445 O O . SER A 1 176 ? -15.102 -32.156 -10.133 1 94.5 176 SER A O 1
ATOM 1447 N N . LYS A 1 177 ? -17.375 -32.312 -9.781 1 94.12 177 LYS A N 1
ATOM 1448 C CA . LYS A 1 177 ? -17.5 -33.625 -10.414 1 94.12 177 LYS A CA 1
ATOM 1449 C C . LYS A 1 177 ? -17.078 -33.562 -11.883 1 94.12 177 LYS A C 1
ATOM 1451 O O . LYS A 1 177 ? -16.438 -34.5 -12.391 1 94.12 177 LYS A O 1
ATOM 1456 N N . GLU A 1 178 ? -17.422 -32.469 -12.508 1 95.12 178 GLU A N 1
ATOM 1457 C CA . GLU A 1 178 ? -17.094 -32.312 -13.914 1 95.12 178 GLU A CA 1
ATOM 1458 C C . GLU A 1 178 ? -15.578 -32.281 -14.125 1 95.12 178 GLU A C 1
ATOM 1460 O O . GLU A 1 178 ? -15.062 -32.906 -15.047 1 95.12 178 GLU A O 1
ATOM 1465 N N . ASN A 1 179 ? -14.891 -31.562 -13.258 1 96.94 179 ASN A N 1
ATOM 1466 C CA . ASN A 1 179 ? -13.438 -31.453 -13.367 1 96.94 179 ASN A CA 1
ATOM 1467 C C . ASN A 1 179 ? -12.766 -32.781 -13.109 1 96.94 179 ASN A C 1
ATOM 1469 O O . ASN A 1 179 ? -11.852 -33.188 -13.844 1 96.94 179 ASN A O 1
ATOM 1473 N N . MET A 1 180 ? -13.234 -33.531 -12.156 1 96.94 180 MET A N 1
ATOM 1474 C CA . MET A 1 180 ? -12.656 -34.812 -11.82 1 96.94 180 MET A CA 1
ATOM 1475 C C . MET A 1 180 ? -12.875 -35.812 -12.945 1 96.94 180 MET A C 1
ATOM 1477 O O . MET A 1 180 ? -11.945 -36.531 -13.328 1 96.94 180 MET A O 1
ATOM 1481 N N . ASN A 1 181 ? -14.078 -35.812 -13.422 1 96.31 181 ASN A N 1
ATOM 1482 C CA . ASN A 1 181 ? -14.383 -36.688 -14.539 1 96.31 181 ASN A CA 1
ATOM 1483 C C . ASN A 1 181 ? -13.547 -36.344 -15.773 1 96.31 181 ASN A C 1
ATOM 1485 O O . ASN A 1 181 ? -13.07 -37.25 -16.469 1 96.31 181 ASN A O 1
ATOM 1489 N N . TYR A 1 182 ? -13.438 -35.094 -15.992 1 96.38 182 TYR A N 1
ATOM 1490 C CA . TYR A 1 182 ? -12.688 -34.625 -17.156 1 96.38 182 TYR A CA 1
ATOM 1491 C C . TYR A 1 182 ? -11.234 -35.094 -17.078 1 96.38 182 TYR A C 1
ATOM 1493 O O . TYR A 1 182 ? -10.703 -35.656 -18.031 1 96.38 182 TYR A O 1
ATOM 1501 N N . ILE A 1 183 ? -10.578 -34.938 -15.984 1 96.81 183 ILE A N 1
ATOM 1502 C CA . ILE A 1 183 ? -9.172 -35.25 -15.812 1 96.81 183 ILE A CA 1
ATOM 1503 C C . ILE A 1 183 ? -8.992 -36.781 -15.898 1 96.81 183 ILE A C 1
ATOM 1505 O O . ILE A 1 183 ? -8.086 -37.25 -16.594 1 96.81 183 ILE A O 1
ATOM 1509 N N . HIS A 1 184 ? -9.875 -37.5 -15.227 1 96.62 184 HIS A N 1
ATOM 1510 C CA . HIS A 1 184 ? -9.766 -38.938 -15.125 1 96.62 184 HIS A CA 1
ATOM 1511 C C . HIS A 1 184 ? -10.141 -39.625 -16.438 1 96.62 184 HIS A C 1
ATOM 1513 O O . HIS A 1 184 ? -9.352 -40.375 -17 1 96.62 184 HIS A O 1
ATOM 1519 N N . ALA A 1 185 ? -11.258 -39.312 -16.953 1 94.31 185 ALA A N 1
ATOM 1520 C CA . ALA A 1 185 ? -11.836 -40.094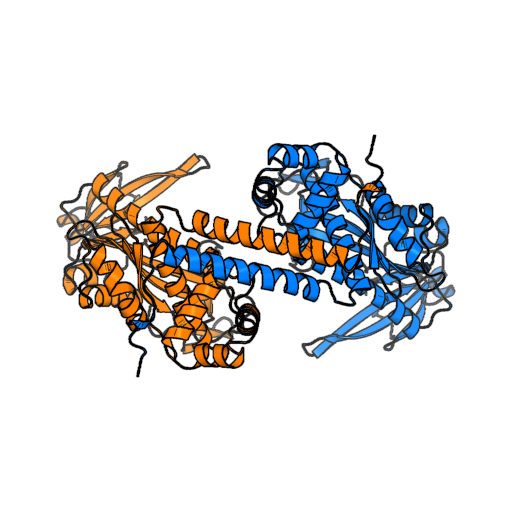 -18.047 1 94.31 185 ALA A CA 1
ATOM 1521 C C . ALA A 1 185 ? -11.391 -39.531 -19.406 1 94.31 185 ALA A C 1
ATOM 1523 O O . ALA A 1 185 ? -11.125 -40.312 -20.328 1 94.31 185 ALA A O 1
ATOM 1524 N N . LYS A 1 186 ? -11.383 -38.281 -19.469 1 93.69 186 LYS A N 1
ATOM 1525 C CA . LYS A 1 186 ? -11.086 -37.656 -20.766 1 93.69 186 LYS A CA 1
ATOM 1526 C C . LYS A 1 186 ? -9.586 -37.531 -20.969 1 93.69 186 LYS A C 1
ATOM 1528 O O . LYS A 1 186 ? -9.07 -37.812 -22.047 1 93.69 186 LYS A O 1
ATOM 1533 N N . LEU A 1 187 ? -8.883 -37.062 -19.984 1 95 187 LEU A N 1
ATOM 1534 C CA . LEU A 1 187 ? -7.465 -36.781 -20.141 1 95 187 LEU A CA 1
ATOM 1535 C C . LEU A 1 187 ? -6.602 -37.938 -19.688 1 95 187 LEU A C 1
ATOM 1537 O O . LEU A 1 187 ? -5.41 -38 -20 1 95 187 LEU A O 1
ATOM 1541 N N . ASN A 1 188 ? -7.18 -38.875 -19 1 94.75 188 ASN A N 1
ATOM 1542 C CA . ASN A 1 188 ? -6.453 -40.031 -18.469 1 94.75 188 ASN A CA 1
ATOM 1543 C C . ASN A 1 188 ? -5.242 -39.562 -17.641 1 94.75 188 ASN A C 1
ATOM 1545 O O . ASN A 1 188 ? -4.125 -40.031 -17.891 1 94.75 188 ASN A O 1
ATOM 1549 N N . LYS A 1 189 ? -5.441 -38.625 -16.797 1 96.44 189 LYS A N 1
ATOM 1550 C CA . LYS A 1 189 ? -4.41 -38.094 -15.906 1 96.44 189 LYS A CA 1
ATOM 1551 C C . LYS A 1 189 ? -4.809 -38.25 -14.445 1 96.44 189 LYS A C 1
ATOM 1553 O O . LYS A 1 189 ? -5.969 -38.531 -14.141 1 96.44 189 LYS A O 1
ATOM 1558 N N . LEU A 1 190 ? -3.826 -38.188 -13.57 1 97.69 190 LEU A N 1
ATOM 1559 C CA . LEU A 1 190 ? -4.066 -38.25 -12.133 1 97.69 190 LEU A CA 1
ATOM 1560 C C . LEU A 1 190 ? -4.27 -36.875 -11.531 1 97.69 190 LEU A C 1
ATOM 1562 O O . LEU A 1 190 ? -3.729 -35.875 -12.047 1 97.69 190 LEU A O 1
ATOM 1566 N N . PHE A 1 191 ? -5.098 -36.812 -10.508 1 98.25 191 PHE A N 1
ATOM 1567 C CA . PHE A 1 191 ? -5.32 -35.5 -9.852 1 98.25 191 PHE A CA 1
ATOM 1568 C C . PHE A 1 191 ? -5.254 -35.656 -8.336 1 98.25 191 PHE A C 1
ATOM 1570 O O . PHE A 1 191 ? -5.406 -36.781 -7.809 1 98.25 191 PHE A O 1
ATOM 1577 N N . ILE A 1 192 ? -4.875 -34.656 -7.641 1 98.19 192 ILE A N 1
ATOM 1578 C CA . ILE A 1 192 ? -5.02 -34.469 -6.199 1 98.19 192 ILE A CA 1
ATOM 1579 C C . ILE A 1 192 ? -5.719 -33.125 -5.922 1 98.19 192 ILE A C 1
ATOM 1581 O O . ILE A 1 192 ? -5.168 -32.062 -6.203 1 98.19 192 ILE A O 1
ATOM 1585 N N . LEU A 1 193 ? -6.887 -33.188 -5.355 1 98.06 193 LEU A N 1
ATOM 1586 C CA . LEU A 1 193 ? -7.691 -32 -5.121 1 98.06 193 LEU A CA 1
ATOM 1587 C C . LEU A 1 193 ? -8.133 -31.922 -3.664 1 98.06 193 LEU A C 1
ATOM 1589 O O . LEU A 1 193 ? -8.375 -32.938 -3.025 1 98.06 193 LEU A O 1
ATOM 1593 N N . GLY A 1 194 ? -8.141 -30.75 -3.193 1 96.81 194 GLY A N 1
ATOM 1594 C CA . GLY A 1 194 ? -8.836 -30.578 -1.931 1 96.81 194 GLY A CA 1
ATOM 1595 C C . GLY A 1 194 ? -10.344 -30.75 -2.051 1 96.81 194 GLY A C 1
ATOM 1596 O O . GLY A 1 194 ? -10.922 -30.453 -3.096 1 96.81 194 GLY A O 1
ATOM 1597 N N . ILE A 1 195 ? -10.945 -31.219 -0.964 1 95.75 195 ILE A N 1
ATOM 1598 C CA . ILE A 1 195 ? -12.398 -31.344 -0.981 1 95.75 195 ILE A CA 1
ATOM 1599 C C . ILE A 1 195 ? -12.977 -30.781 0.31 1 95.75 195 ILE A C 1
ATOM 1601 O O . ILE A 1 195 ? -12.312 -30.781 1.35 1 95.75 195 ILE A O 1
ATOM 1605 N N . LYS A 1 196 ? -14.125 -30.328 0.232 1 94.25 196 LYS A N 1
ATOM 1606 C CA . LYS A 1 196 ? -14.805 -29.781 1.398 1 94.25 196 LYS A CA 1
ATOM 1607 C C . LYS A 1 196 ? -15.258 -30.891 2.346 1 94.25 196 LYS A C 1
ATOM 1609 O O . LYS A 1 196 ? -15.562 -32 1.908 1 94.25 196 LYS A O 1
ATOM 1614 N N . SER A 1 197 ? -15.43 -30.484 3.518 1 93.69 197 SER A N 1
ATOM 1615 C CA . SER A 1 197 ? -15.75 -31.453 4.562 1 93.69 197 SER A CA 1
ATOM 1616 C C . SER A 1 197 ? -17.188 -31.938 4.445 1 93.69 197 SER A C 1
ATOM 1618 O O . SER A 1 197 ? -17.531 -33 4.938 1 93.69 197 SER A O 1
ATOM 1620 N N . ASN A 1 198 ? -18.047 -31.188 3.795 1 93.88 198 ASN A N 1
ATOM 1621 C CA . ASN A 1 198 ? -19.453 -31.531 3.693 1 93.88 198 ASN A CA 1
ATOM 1622 C C . ASN A 1 198 ? -19.734 -32.375 2.447 1 93.88 198 ASN A C 1
ATOM 1624 O O . ASN A 1 198 ? -20.875 -32.75 2.201 1 93.88 198 ASN A O 1
ATOM 1628 N N . ARG A 1 199 ? -18.719 -32.594 1.699 1 94.56 199 ARG A N 1
ATOM 1629 C CA . ARG A 1 199 ? -18.891 -33.438 0.526 1 94.56 199 ARG A CA 1
ATOM 1630 C C . ARG A 1 199 ? -19.328 -34.844 0.928 1 94.56 199 ARG A C 1
ATOM 1632 O O . ARG A 1 199 ? -18.844 -35.406 1.925 1 94.56 199 ARG A O 1
ATOM 1639 N N . ILE A 1 200 ? -20.156 -35.469 0.14 1 95.38 200 ILE A N 1
ATOM 1640 C CA . ILE A 1 200 ? -20.766 -36.719 0.521 1 95.38 200 ILE A CA 1
ATOM 1641 C C . ILE A 1 200 ? -20.062 -37.875 -0.217 1 95.38 200 ILE A C 1
ATOM 1643 O O . ILE A 1 200 ? -19.828 -37.781 -1.423 1 95.38 200 ILE A O 1
ATOM 1647 N N . VAL A 1 201 ? -19.812 -39 0.527 1 96.06 201 VAL A N 1
ATOM 1648 C CA . VAL A 1 201 ? -19.078 -40.125 -0.044 1 96.06 201 VAL A CA 1
ATOM 1649 C C . VAL A 1 201 ? -19.672 -41.438 0.454 1 96.06 201 VAL A C 1
ATOM 1651 O O . VAL A 1 201 ? -20.328 -41.469 1.492 1 96.06 201 VAL A O 1
ATOM 1654 N N . ALA A 1 202 ? -19.469 -42.5 -0.347 1 96.25 202 ALA A N 1
ATOM 1655 C CA . ALA A 1 202 ? -19.766 -43.875 0.034 1 96.25 202 ALA A CA 1
ATOM 1656 C C . ALA A 1 202 ? -18.484 -44.656 0.254 1 96.25 202 ALA A C 1
ATOM 1658 O O . ALA A 1 202 ? -17.531 -44.562 -0.522 1 96.25 202 ALA A O 1
ATOM 1659 N N . CYS A 1 203 ? -18.469 -45.5 1.297 1 93.56 203 CYS A N 1
ATOM 1660 C CA . CYS A 1 203 ? -17.219 -46.156 1.683 1 93.56 203 CYS A CA 1
ATOM 1661 C C . CYS A 1 203 ? -17.078 -47.5 1 1 93.56 203 CYS A C 1
ATOM 1663 O O . CYS A 1 203 ? -16.047 -48.156 1.112 1 93.56 203 CYS A O 1
ATOM 1665 N N . SER A 1 204 ? -18.078 -48 0.293 1 92.31 204 SER A N 1
ATOM 1666 C CA . SER A 1 204 ? -18.031 -49.25 -0.455 1 92.31 204 SER A CA 1
ATOM 1667 C C . SER A 1 204 ? -18.938 -49.188 -1.683 1 92.31 204 SER A C 1
ATOM 1669 O O . SER A 1 204 ? -19.781 -48.281 -1.805 1 92.31 204 SER A O 1
ATOM 1671 N N . LEU A 1 205 ? -18.641 -50.094 -2.557 1 91.44 205 LEU A N 1
ATOM 1672 C CA . LEU A 1 205 ? -19.469 -50.188 -3.748 1 91.44 205 LEU A CA 1
ATOM 1673 C C . LEU A 1 205 ? -20.922 -50.469 -3.373 1 91.44 205 LEU A C 1
ATOM 1675 O O . LEU A 1 205 ? -21.844 -49.969 -4.008 1 91.44 205 LEU A O 1
ATOM 1679 N N . ASP A 1 206 ? -21.031 -51.312 -2.336 1 92.44 206 ASP A N 1
ATOM 1680 C CA . ASP A 1 206 ? -22.375 -51.625 -1.834 1 92.44 206 ASP A CA 1
ATOM 1681 C C . ASP A 1 206 ? -23.062 -50.344 -1.311 1 92.44 206 ASP A C 1
ATOM 1683 O O . ASP A 1 206 ? -24.25 -50.156 -1.569 1 92.44 206 ASP A O 1
ATOM 1687 N N . ASP A 1 207 ? -22.344 -49.594 -0.619 1 92.69 207 ASP A N 1
ATOM 1688 C CA . ASP A 1 207 ? -22.875 -48.344 -0.09 1 92.69 207 ASP A CA 1
ATOM 1689 C C . ASP A 1 207 ? -23.281 -47.406 -1.22 1 92.69 207 ASP A C 1
ATOM 1691 O O . ASP A 1 207 ? -24.297 -46.688 -1.122 1 92.69 207 ASP A O 1
ATOM 1695 N N . LYS A 1 208 ? -22.484 -47.375 -2.248 1 92.06 208 LYS A N 1
ATOM 1696 C CA . LYS A 1 208 ? -22.766 -46.531 -3.406 1 92.06 208 LYS A CA 1
ATOM 1697 C C . LYS A 1 208 ? -24.062 -46.969 -4.098 1 92.06 208 LYS A C 1
ATOM 1699 O O . LYS A 1 208 ? -24.922 -46.156 -4.406 1 92.06 208 LYS A O 1
ATOM 1704 N N . ILE A 1 209 ? -24.234 -48.281 -4.262 1 92.12 209 ILE A N 1
ATOM 1705 C CA . ILE A 1 209 ? -25.391 -48.844 -4.945 1 92.12 209 ILE A CA 1
ATOM 1706 C C . ILE A 1 209 ? -26.656 -48.562 -4.133 1 92.12 209 ILE A C 1
ATOM 1708 O O . ILE A 1 209 ? -27.703 -48.219 -4.691 1 92.12 209 ILE A O 1
ATOM 1712 N N . ASN A 1 210 ? -26.516 -48.656 -2.785 1 93.06 210 ASN A N 1
ATOM 1713 C CA . ASN A 1 210 ? -27.656 -48.469 -1.897 1 93.06 210 ASN A CA 1
ATOM 1714 C C . ASN A 1 210 ? -27.859 -47 -1.56 1 93.06 210 ASN A C 1
ATOM 1716 O O . ASN A 1 210 ? -28.688 -46.656 -0.729 1 93.06 210 ASN A O 1
ATOM 1720 N N . ARG A 1 211 ? -27 -46.125 -2.107 1 91.5 211 ARG A N 1
ATOM 1721 C CA . ARG A 1 211 ? -27.062 -44.688 -1.922 1 91.5 211 ARG A CA 1
ATOM 1722 C C . ARG A 1 211 ? -26.875 -44.312 -0.455 1 91.5 211 ARG A C 1
ATOM 1724 O O . ARG A 1 211 ? -27.578 -43.438 0.065 1 91.5 211 ARG A O 1
ATOM 1731 N N . ASN A 1 212 ? -26.062 -45.125 0.17 1 92.44 212 ASN A N 1
ATOM 1732 C CA . ASN A 1 212 ? -25.672 -44.844 1.546 1 92.44 212 ASN A CA 1
ATOM 1733 C C . ASN A 1 212 ? -24.453 -43.906 1.601 1 92.44 212 ASN A C 1
ATOM 1735 O O . ASN A 1 212 ? -23.328 -44.375 1.779 1 92.44 212 ASN A O 1
ATOM 1739 N N . TYR A 1 213 ? -24.719 -42.625 1.545 1 94.94 213 TYR A N 1
ATOM 1740 C CA . TYR A 1 213 ? -23.656 -41.625 1.534 1 94.94 213 TYR A CA 1
ATOM 1741 C C . TYR A 1 213 ? -23.562 -40.938 2.877 1 94.94 213 TYR A C 1
ATOM 1743 O O . TYR A 1 213 ? -24.547 -40.844 3.617 1 94.94 213 TYR A O 1
ATOM 1751 N N . GLN A 1 214 ? -22.438 -40.5 3.221 1 95 214 GLN A N 1
ATOM 1752 C CA . GLN A 1 214 ? -22.188 -39.688 4.418 1 95 214 GLN A CA 1
ATOM 1753 C C . GLN A 1 214 ? -21.188 -38.562 4.145 1 95 214 GLN A C 1
ATOM 1755 O O . GLN A 1 214 ? -20.344 -38.719 3.25 1 95 214 GLN A O 1
ATOM 1760 N N . PRO A 1 215 ? -21.281 -37.5 4.914 1 96.31 215 PRO A N 1
ATOM 1761 C CA . PRO A 1 215 ? -20.312 -36.406 4.727 1 96.31 215 PRO A CA 1
ATOM 1762 C C . PRO A 1 215 ? -18.891 -36.844 5.129 1 96.31 215 PRO A C 1
ATOM 1764 O O . PRO A 1 215 ? -18.719 -37.625 6.055 1 96.31 215 PRO A O 1
ATOM 1767 N N . VAL A 1 216 ? -17.891 -36.281 4.469 1 95.12 216 VAL A N 1
ATOM 1768 C CA . VAL A 1 216 ? -16.484 -36.594 4.691 1 95.12 216 VAL A CA 1
ATOM 1769 C C . VAL A 1 216 ? -16.125 -36.312 6.156 1 95.12 216 VAL A C 1
ATOM 1771 O O . VAL A 1 216 ? -15.359 -37.094 6.758 1 95.12 216 VAL A O 1
ATOM 1774 N N . LYS A 1 217 ? -16.688 -35.25 6.746 1 93.12 217 LYS A N 1
ATOM 1775 C CA . LYS A 1 217 ? -16.359 -34.875 8.117 1 93.12 217 LYS A CA 1
ATOM 1776 C C . LYS A 1 217 ? -16.812 -35.938 9.109 1 93.12 217 LYS A C 1
ATOM 1778 O O . LYS A 1 217 ? -16.297 -36 10.227 1 93.12 217 LYS A O 1
ATOM 1783 N N . SER A 1 218 ? -17.797 -36.719 8.719 1 93.5 218 SER A N 1
ATOM 1784 C CA . SER A 1 218 ? -18.359 -37.75 9.617 1 93.5 218 SER A CA 1
ATOM 1785 C C . SER A 1 218 ? -17.484 -39 9.648 1 93.5 218 SER A C 1
ATOM 1787 O O . SER A 1 218 ? -17.641 -39.844 10.531 1 93.5 218 SER A O 1
ATOM 1789 N N . LEU A 1 219 ? -16.609 -39.062 8.734 1 93.38 219 LEU A N 1
ATOM 1790 C CA . LEU A 1 219 ? -15.711 -40.219 8.695 1 93.38 219 LEU A CA 1
ATOM 1791 C C . LEU A 1 219 ? -14.664 -40.125 9.805 1 93.38 219 LEU A C 1
ATOM 1793 O O . LEU A 1 219 ? -14.164 -39.031 10.102 1 93.38 219 LEU A O 1
ATOM 1797 N N . ASP A 1 220 ? -14.422 -41.125 10.539 1 90.75 220 ASP A N 1
ATOM 1798 C CA . ASP A 1 220 ? -13.422 -41.156 11.602 1 90.75 220 ASP A CA 1
ATOM 1799 C C . ASP A 1 220 ? -12.047 -41.5 11.047 1 90.75 220 ASP A C 1
ATOM 1801 O O . ASP A 1 220 ? -11.57 -42.625 11.219 1 90.75 220 ASP A O 1
ATOM 1805 N N . LEU A 1 221 ? -11.469 -40.594 10.391 1 92.69 221 LEU A N 1
ATOM 1806 C CA . LEU A 1 221 ? -10.148 -40.781 9.805 1 92.69 221 LEU A CA 1
ATOM 1807 C C . LEU A 1 221 ? -9.062 -40.219 10.703 1 92.69 221 LEU A C 1
ATOM 1809 O O . LEU A 1 221 ? -9.234 -39.125 11.281 1 92.69 221 LEU A O 1
ATOM 1813 N N . LYS A 1 222 ? -7.969 -40.969 10.867 1 93.19 222 LYS A N 1
ATOM 1814 C CA . LYS A 1 222 ? -6.801 -40.469 11.594 1 93.19 222 LYS A CA 1
ATOM 1815 C C . LYS A 1 222 ? -5.918 -39.625 10.695 1 93.19 222 LYS A C 1
ATOM 1817 O O . LYS A 1 222 ? -6.137 -39.531 9.484 1 93.19 222 LYS A O 1
ATOM 1822 N N . ASP A 1 223 ? -4.98 -38.938 11.336 1 92.88 223 ASP A N 1
ATOM 1823 C CA . ASP A 1 223 ? -4.055 -38.094 10.594 1 92.88 223 ASP A CA 1
ATOM 1824 C C . ASP A 1 223 ? -3.227 -38.906 9.609 1 92.88 223 ASP A C 1
ATOM 1826 O O . ASP A 1 223 ? -2.52 -39.844 10.008 1 92.88 223 ASP A O 1
ATOM 1830 N N . GLY A 1 224 ? -3.395 -38.594 8.367 1 92.81 224 GLY A N 1
ATOM 1831 C CA . GLY A 1 224 ? -2.598 -39.25 7.352 1 92.81 224 GLY A CA 1
ATOM 1832 C C . GLY A 1 224 ? -3.248 -40.531 6.812 1 92.81 224 GLY A C 1
ATOM 1833 O O . GLY A 1 224 ? -2.721 -41.156 5.898 1 92.81 224 GLY A O 1
ATOM 1834 N N . GLU A 1 225 ? -4.352 -40.875 7.328 1 94.38 225 GLU A N 1
ATOM 1835 C CA . GLU A 1 225 ? -5.043 -42.094 6.883 1 94.38 225 GLU A CA 1
ATOM 1836 C C . GLU A 1 225 ? -5.723 -41.875 5.535 1 94.38 225 GLU A C 1
ATOM 1838 O O . GLU A 1 225 ? -6.309 -40.812 5.293 1 94.38 225 GLU A O 1
ATOM 1843 N N . ALA A 1 226 ? -5.566 -42.812 4.645 1 95.19 226 ALA A N 1
ATOM 1844 C CA . ALA A 1 226 ? -6.184 -42.781 3.322 1 95.19 226 ALA A CA 1
ATOM 1845 C C . ALA A 1 226 ? -7.078 -44 3.086 1 95.19 226 ALA A C 1
ATOM 1847 O O . ALA A 1 226 ? -6.691 -45.125 3.387 1 95.19 226 ALA A O 1
ATOM 1848 N N . ILE A 1 227 ? -8.281 -43.75 2.625 1 95.44 227 ILE A N 1
ATOM 1849 C CA . ILE A 1 227 ? -9.227 -44.812 2.338 1 95.44 227 ILE A CA 1
ATOM 1850 C C . ILE A 1 227 ? -9.836 -44.625 0.952 1 95.44 227 ILE A C 1
ATOM 1852 O O . ILE A 1 227 ? -9.875 -43.5 0.442 1 95.44 227 ILE A O 1
ATOM 1856 N N . ASP A 1 228 ? -10.25 -45.688 0.344 1 96.31 228 ASP A N 1
ATOM 1857 C CA . ASP A 1 228 ? -10.938 -45.594 -0.941 1 96.31 228 ASP A CA 1
ATOM 1858 C C . ASP A 1 228 ? -12.43 -45.344 -0.752 1 96.31 228 ASP A C 1
ATOM 1860 O O . ASP A 1 228 ? -13.07 -46 0.086 1 96.31 228 ASP A O 1
ATOM 1864 N N . VAL A 1 229 ? -12.875 -44.438 -1.434 1 96.62 229 VAL A N 1
ATOM 1865 C CA . VAL A 1 229 ? -14.289 -44.062 -1.313 1 96.62 229 VAL A CA 1
ATOM 1866 C C . VAL A 1 229 ? -14.875 -43.812 -2.697 1 96.62 229 VAL A C 1
ATOM 1868 O O . VAL A 1 229 ? -14.148 -43.812 -3.697 1 96.62 229 VAL A O 1
ATOM 1871 N N . TYR A 1 230 ? -16.219 -43.656 -2.707 1 95.88 230 TYR A N 1
ATOM 1872 C CA . TYR A 1 230 ? -16.953 -43.281 -3.906 1 95.88 230 TYR A CA 1
ATOM 1873 C C . TYR A 1 230 ? -17.703 -41.969 -3.695 1 95.88 230 TYR A C 1
ATOM 1875 O O . TYR A 1 230 ? -18.594 -41.875 -2.855 1 95.88 230 TYR A O 1
ATOM 1883 N N . LEU A 1 231 ? -17.297 -40.906 -4.469 1 95.25 231 LEU A N 1
ATOM 1884 C CA . LEU A 1 231 ? -17.969 -39.625 -4.395 1 95.25 231 LEU A CA 1
ATOM 1885 C C . LEU A 1 231 ? -19.297 -39.688 -5.133 1 95.25 231 LEU A C 1
ATOM 1887 O O . LEU A 1 231 ? -19.391 -40.25 -6.211 1 95.25 231 LEU A O 1
ATOM 1891 N N . GLN A 1 232 ? -20.203 -38.938 -4.566 1 92.5 232 GLN A N 1
ATOM 1892 C CA . GLN A 1 232 ? -21.484 -38.875 -5.254 1 92.5 232 GLN A CA 1
ATOM 1893 C C . GLN A 1 232 ? -21.344 -38.219 -6.625 1 92.5 232 GLN A C 1
ATOM 1895 O O . GLN A 1 232 ? -20.797 -37.125 -6.742 1 92.5 232 GLN A O 1
ATOM 1900 N N . GLY A 1 233 ? -21.812 -38.875 -7.66 1 88.56 233 GLY A N 1
ATOM 1901 C CA . GLY A 1 233 ? -21.797 -38.312 -9 1 88.56 233 GLY A CA 1
ATOM 1902 C C . GLY A 1 233 ? -20.578 -38.719 -9.797 1 88.56 233 GLY A C 1
ATOM 1903 O O . GLY A 1 233 ? -20.438 -38.344 -10.969 1 88.56 233 GLY A O 1
ATOM 1904 N N . ILE A 1 234 ? -19.672 -39.375 -9.18 1 92.19 234 ILE A N 1
ATOM 1905 C CA . ILE A 1 234 ? -18.453 -39.844 -9.836 1 92.19 234 ILE A CA 1
ATOM 1906 C C . ILE A 1 234 ? -18.5 -41.375 -9.992 1 92.19 234 ILE A C 1
ATOM 1908 O O . ILE A 1 234 ? -18.953 -42.094 -9.086 1 92.19 234 ILE A O 1
ATOM 1912 N N . ASN A 1 235 ? -18.078 -41.875 -11.125 1 89.56 235 ASN A N 1
ATOM 1913 C CA . ASN A 1 235 ? -18.297 -43.312 -11.43 1 89.56 235 ASN A CA 1
ATOM 1914 C C . ASN A 1 235 ? -17.031 -44.125 -11.203 1 89.56 235 ASN A C 1
ATOM 1916 O O . ASN A 1 235 ? -16.938 -45.25 -11.656 1 89.56 235 ASN A O 1
ATOM 1920 N N . PHE A 1 236 ? -16.062 -43.594 -10.68 1 94.56 236 PHE A N 1
ATOM 1921 C CA . PHE A 1 236 ? -14.836 -44.312 -10.352 1 94.56 236 PHE A CA 1
ATOM 1922 C C . PHE A 1 236 ? -14.43 -44.062 -8.906 1 94.56 236 PHE A C 1
ATOM 1924 O O . PHE A 1 236 ? -14.812 -43.031 -8.312 1 94.56 236 PHE A O 1
ATOM 1931 N N . PRO A 1 237 ? -13.742 -45.031 -8.328 1 95.81 237 PRO A N 1
ATOM 1932 C CA . PRO A 1 237 ? -13.297 -44.875 -6.941 1 95.81 237 PRO A CA 1
ATOM 1933 C C . PRO A 1 237 ? -12.188 -43.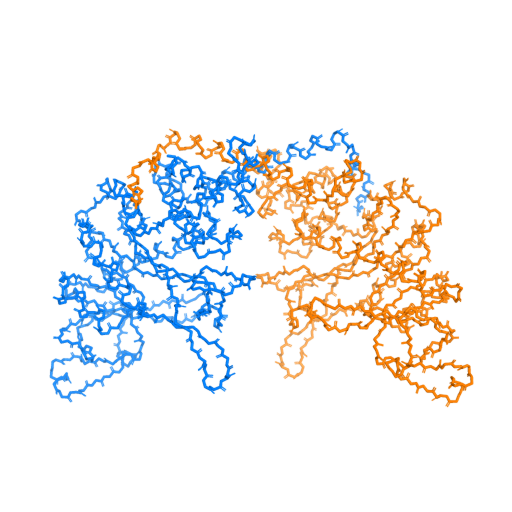812 -6.812 1 95.81 237 PRO A C 1
ATOM 1935 O O . PRO A 1 237 ? -11.398 -43.625 -7.742 1 95.81 237 PRO A O 1
ATOM 1938 N N . VAL A 1 238 ? -12.18 -43.188 -5.762 1 96.81 238 VAL A N 1
ATOM 1939 C CA . VAL A 1 238 ? -11.117 -42.25 -5.445 1 96.81 238 VAL A CA 1
ATOM 1940 C C . VAL A 1 238 ? -10.578 -42.5 -4.047 1 96.81 238 VAL A C 1
ATOM 1942 O O . VAL A 1 238 ? -11.242 -43.156 -3.23 1 96.81 238 VAL A O 1
ATOM 1945 N N . ARG A 1 239 ? -9.367 -42.094 -3.832 1 97 239 ARG A N 1
ATOM 1946 C CA . ARG A 1 239 ? -8.734 -42.188 -2.521 1 97 239 ARG A CA 1
ATOM 1947 C C . ARG A 1 239 ? -8.875 -40.906 -1.742 1 97 239 ARG A C 1
ATOM 1949 O O . ARG A 1 239 ? -8.547 -39.812 -2.254 1 97 239 ARG A O 1
ATOM 1956 N N . LEU A 1 240 ? -9.414 -41.031 -0.507 1 96.75 240 LEU A N 1
ATOM 1957 C CA . LEU A 1 240 ? -9.633 -39.875 0.386 1 96.75 240 LEU A CA 1
ATOM 1958 C C . LEU A 1 240 ? -8.641 -39.906 1.545 1 96.75 240 LEU A C 1
ATOM 1960 O O . LEU A 1 240 ? -8.43 -40.969 2.162 1 96.75 240 LEU A O 1
ATOM 1964 N N . MET A 1 241 ? -8.023 -38.75 1.811 1 96.44 241 MET A N 1
ATOM 1965 C CA . MET A 1 241 ? -7.074 -38.656 2.916 1 96.44 241 MET A CA 1
ATOM 1966 C C . MET A 1 241 ? -7.398 -37.438 3.799 1 96.44 241 MET A C 1
ATOM 1968 O O . MET A 1 241 ? -7.863 -36.406 3.309 1 96.44 241 MET A O 1
ATOM 1972 N N . LYS A 1 242 ? -7.148 -37.594 5.086 1 95.5 242 LYS A N 1
ATOM 1973 C CA . LYS A 1 242 ? -7.309 -36.531 6.051 1 95.5 242 LYS A CA 1
ATOM 1974 C C . LYS A 1 242 ? -5.965 -36.094 6.637 1 95.5 242 LYS A C 1
ATOM 1976 O O . LYS A 1 242 ? -5.156 -36.938 7.023 1 95.5 242 LYS A O 1
ATOM 1981 N N . LYS A 1 243 ? -5.688 -34.875 6.559 1 94.31 243 LYS A N 1
ATOM 1982 C CA . LYS A 1 243 ? -4.504 -34.312 7.203 1 94.31 243 LYS A CA 1
ATOM 1983 C C . LYS A 1 243 ? -4.898 -33.312 8.305 1 94.31 243 LYS A C 1
ATOM 1985 O O . LYS A 1 243 ? -5.699 -32.406 8.078 1 94.31 243 LYS A O 1
ATOM 1990 N N . ILE A 1 244 ? -4.344 -33.531 9.484 1 92.06 244 ILE A N 1
ATOM 1991 C CA . ILE A 1 244 ? -4.645 -32.688 10.633 1 92.06 244 ILE A CA 1
ATOM 1992 C C . ILE A 1 244 ? -3.457 -31.766 10.914 1 92.06 244 ILE A C 1
ATOM 1994 O O . ILE A 1 244 ? -2.309 -32.219 10.945 1 92.06 244 ILE A O 1
ATOM 1998 N N . PHE A 1 245 ? -3.713 -30.453 10.938 1 87.38 245 PHE A N 1
ATOM 1999 C CA . PHE A 1 245 ? -2.645 -29.516 11.273 1 87.38 245 PHE A CA 1
ATOM 2000 C C . PHE A 1 245 ? -3.061 -28.609 12.43 1 87.38 245 PHE A C 1
ATOM 2002 O O . PHE A 1 245 ? -4.254 -28.422 12.68 1 87.38 245 PHE A O 1
ATOM 2009 N N . THR A 1 246 ? -2.027 -28.109 13.203 1 86.5 246 THR A N 1
ATOM 2010 C CA . THR A 1 246 ? -2.25 -27.188 14.32 1 86.5 246 THR A CA 1
ATOM 2011 C C . THR A 1 246 ? -1.944 -25.75 13.906 1 86.5 246 THR A C 1
ATOM 2013 O O . THR A 1 246 ? -0.861 -25.469 13.398 1 86.5 246 THR A O 1
ATOM 2016 N N . ASN A 1 247 ? -2.918 -24.875 14.094 1 82.62 247 ASN A N 1
ATOM 2017 C CA . ASN A 1 247 ? -2.746 -23.453 13.773 1 82.62 247 ASN A CA 1
ATOM 2018 C C . ASN A 1 247 ? -1.954 -22.734 14.852 1 82.62 247 ASN A C 1
ATOM 2020 O O . ASN A 1 247 ? -1.744 -23.266 15.945 1 82.62 247 ASN A O 1
ATOM 2024 N N . GLU A 1 248 ? -1.424 -21.609 14.453 1 75.38 248 GLU A N 1
ATOM 2025 C CA . GLU A 1 248 ? -0.659 -20.797 15.391 1 75.38 248 GLU A CA 1
ATOM 2026 C C . GLU A 1 248 ? -1.46 -20.516 16.656 1 75.38 248 GLU A C 1
ATOM 2028 O O . GLU A 1 248 ? -0.893 -20.438 17.75 1 75.38 248 GLU A O 1
ATOM 2033 N N . ASP A 1 249 ? -2.738 -20.453 16.578 1 78.75 249 ASP A N 1
ATOM 2034 C CA . ASP A 1 249 ? -3.586 -20.156 17.734 1 78.75 249 ASP A CA 1
ATOM 2035 C C . ASP A 1 249 ? -3.885 -21.406 18.531 1 78.75 249 ASP A C 1
ATOM 2037 O O . ASP A 1 249 ? -4.676 -21.375 19.484 1 78.75 249 ASP A O 1
ATOM 2041 N N . GLY A 1 250 ? -3.369 -22.5 18.078 1 78.94 250 GLY A N 1
ATOM 2042 C CA . GLY A 1 250 ? -3.547 -23.75 18.797 1 78.94 250 GLY A CA 1
ATOM 2043 C C . GLY A 1 250 ? -4.723 -24.562 18.297 1 78.94 250 GLY A C 1
ATOM 2044 O O . GLY A 1 250 ? -4.875 -25.734 18.656 1 78.94 250 GLY A O 1
ATOM 2045 N N . SER A 1 251 ? -5.527 -23.984 17.469 1 85.31 251 SER A N 1
ATOM 2046 C CA . SER A 1 251 ? -6.672 -24.703 16.938 1 85.31 251 SER A CA 1
ATOM 2047 C C . SER A 1 251 ? -6.238 -25.719 15.891 1 85.31 251 SER A C 1
ATOM 2049 O O . SER A 1 251 ? -5.164 -25.594 15.305 1 85.31 251 SER A O 1
ATOM 2051 N N . THR A 1 252 ? -7.082 -26.75 15.867 1 87.19 252 THR A N 1
ATOM 2052 C CA . THR A 1 252 ? -6.75 -27.797 14.914 1 87.19 252 THR A CA 1
ATOM 2053 C C . THR A 1 252 ? -7.473 -27.578 13.586 1 87.19 252 THR A C 1
ATOM 2055 O O . THR A 1 252 ? -8.648 -27.219 13.57 1 87.19 252 THR A O 1
ATOM 2058 N N . GLY A 1 253 ? -6.68 -27.641 12.523 1 88.44 253 GLY A N 1
ATOM 2059 C CA . GLY A 1 253 ? -7.246 -27.562 11.188 1 88.44 253 GLY A CA 1
ATOM 2060 C C . GLY A 1 253 ? -7.25 -28.906 10.469 1 88.44 253 GLY A C 1
ATOM 2061 O O . GLY A 1 253 ? -6.383 -29.75 10.711 1 88.44 253 GLY A O 1
ATOM 2062 N N . HIS A 1 254 ? -8.398 -29.172 9.695 1 92.38 254 HIS A N 1
ATOM 2063 C CA . HIS A 1 254 ? -8.539 -30.406 8.938 1 92.38 254 HIS A CA 1
ATOM 2064 C C . HIS A 1 254 ? -8.484 -30.141 7.434 1 92.38 254 HIS A C 1
ATOM 2066 O O . HIS A 1 254 ? -9.156 -29.219 6.941 1 92.38 254 HIS A O 1
ATOM 2072 N N . LEU A 1 255 ? -7.652 -30.875 6.789 1 94.25 255 LEU A N 1
ATOM 2073 C CA . LEU A 1 255 ? -7.566 -30.844 5.332 1 94.25 255 LEU A CA 1
ATOM 2074 C C . LEU A 1 255 ? -7.93 -32.188 4.73 1 94.25 255 LEU A C 1
ATOM 2076 O O . LEU A 1 255 ? -7.391 -33.219 5.141 1 94.25 255 LEU A O 1
ATOM 2080 N N . TYR A 1 256 ? -8.898 -32.25 3.844 1 96.75 256 TYR A N 1
ATOM 2081 C CA . TYR A 1 256 ? -9.289 -33.469 3.135 1 96.75 256 TYR A CA 1
ATOM 2082 C C . TYR A 1 256 ? -8.828 -33.406 1.681 1 96.75 256 TYR A C 1
ATOM 2084 O O . TYR A 1 256 ? -9.086 -32.438 0.974 1 96.75 256 TYR A O 1
ATOM 2092 N N . LEU A 1 257 ? -8.148 -34.406 1.244 1 97.56 257 LEU A N 1
ATOM 2093 C CA . LEU A 1 257 ? -7.648 -34.5 -0.122 1 97.56 257 LEU A CA 1
ATOM 2094 C C . LEU A 1 257 ? -8.234 -35.75 -0.817 1 97.56 257 LEU A C 1
ATOM 2096 O O . LEU A 1 257 ? -8.492 -36.75 -0.175 1 97.56 257 LEU A O 1
ATOM 2100 N N . ILE A 1 258 ? -8.438 -35.656 -2.117 1 97.12 258 ILE A N 1
ATOM 2101 C CA . ILE A 1 258 ? -8.906 -36.812 -2.896 1 97.12 258 ILE A CA 1
ATOM 2102 C C . ILE A 1 258 ? -8.016 -37 -4.121 1 97.12 258 ILE A C 1
ATOM 2104 O O . ILE A 1 258 ? -7.473 -36.031 -4.66 1 97.12 258 ILE A O 1
ATOM 2108 N N . THR A 1 259 ? -7.828 -38.219 -4.562 1 98 259 THR A N 1
ATOM 2109 C CA . THR A 1 259 ? -7.039 -38.531 -5.746 1 98 259 THR A CA 1
ATOM 2110 C C . THR A 1 259 ? -7.602 -39.781 -6.449 1 98 259 THR A C 1
ATOM 2112 O O . THR A 1 259 ? -8.281 -40.594 -5.828 1 98 259 THR A O 1
ATOM 2115 N N . ASN A 1 260 ? -7.41 -39.875 -7.793 1 97.62 260 ASN A N 1
ATOM 2116 C CA . ASN A 1 260 ? -7.766 -41.062 -8.547 1 97.62 260 ASN A CA 1
ATOM 2117 C C . ASN A 1 260 ? -6.605 -42.062 -8.609 1 97.62 260 ASN A C 1
ATOM 2119 O O . ASN A 1 260 ? -6.684 -43.062 -9.305 1 97.62 260 ASN A O 1
ATOM 2123 N N . ASP A 1 261 ? -5.504 -41.719 -7.941 1 97 261 ASP A N 1
ATOM 2124 C CA . ASP A 1 261 ? -4.387 -42.625 -7.789 1 97 261 ASP A CA 1
ATOM 2125 C C . ASP A 1 261 ? -4.59 -43.562 -6.59 1 97 261 ASP A C 1
ATOM 2127 O O . ASP A 1 261 ? -4.211 -43.219 -5.469 1 97 261 ASP A O 1
ATOM 2131 N N . LEU A 1 262 ? -5.023 -44.719 -6.84 1 95.38 262 LEU A N 1
ATOM 2132 C CA . LEU A 1 262 ? -5.402 -45.656 -5.773 1 95.38 262 LEU A CA 1
ATOM 2133 C C . LEU A 1 262 ? -4.176 -46.375 -5.211 1 95.38 262 LEU A C 1
ATOM 2135 O O . LEU A 1 262 ? -4.277 -47.094 -4.223 1 95.38 262 LEU A O 1
ATOM 2139 N N . GLU A 1 263 ? -3.076 -46.094 -5.781 1 93.88 263 GLU A N 1
ATOM 2140 C CA . GLU A 1 263 ? -1.861 -46.812 -5.367 1 93.88 263 GLU A CA 1
ATOM 2141 C C . GLU A 1 263 ? -1.05 -45.969 -4.387 1 93.88 263 GLU A C 1
ATOM 2143 O O . GLU A 1 263 ? -0.14 -46.469 -3.729 1 93.88 263 GLU A O 1
ATOM 2148 N N . THR A 1 264 ? -1.424 -44.75 -4.25 1 91.44 264 THR A N 1
ATOM 2149 C CA . THR A 1 264 ? -0.66 -43.844 -3.41 1 91.44 264 THR A CA 1
ATOM 2150 C C . THR A 1 264 ? -1.097 -43.938 -1.952 1 91.44 264 THR A C 1
ATOM 2152 O O . THR A 1 264 ? -2.279 -44.156 -1.666 1 91.44 264 THR A O 1
ATOM 2155 N N . ASP A 1 265 ? -0.124 -43.812 -1.028 1 91.25 265 ASP A N 1
ATOM 2156 C CA . ASP A 1 265 ? -0.472 -43.781 0.39 1 91.25 265 ASP A CA 1
ATOM 2157 C C . ASP A 1 265 ? -0.666 -42.344 0.881 1 91.25 265 ASP A C 1
ATOM 2159 O O . ASP A 1 265 ? -0.45 -41.406 0.131 1 91.25 265 ASP A O 1
ATOM 2163 N N . GLY A 1 266 ? -1.147 -42.281 2.137 1 90.06 266 GLY A N 1
ATOM 2164 C CA . GLY A 1 266 ? -1.478 -40.969 2.684 1 90.06 266 GLY A CA 1
ATOM 2165 C C . GLY A 1 266 ? -0.299 -40.031 2.703 1 90.06 266 GLY A C 1
ATOM 2166 O O . GLY A 1 266 ? -0.418 -38.875 2.279 1 90.06 266 GLY A O 1
ATOM 2167 N N . ASP A 1 267 ? 0.782 -40.469 3.111 1 90.31 267 ASP A N 1
ATOM 2168 C CA . ASP A 1 267 ? 1.976 -39.625 3.215 1 90.31 267 ASP A CA 1
ATOM 2169 C C . ASP A 1 267 ? 2.449 -39.156 1.837 1 90.31 267 ASP A C 1
ATOM 2171 O O . ASP A 1 267 ? 2.816 -38 1.654 1 90.31 267 ASP A O 1
ATOM 2175 N N . GLY A 1 268 ? 2.449 -40.125 0.987 1 91.81 268 GLY A N 1
ATOM 2176 C CA . GLY A 1 268 ? 2.834 -39.781 -0.375 1 91.81 268 GLY A CA 1
ATOM 2177 C C . GLY A 1 268 ? 1.914 -38.781 -1.023 1 91.81 268 GLY A C 1
ATOM 2178 O O . GLY A 1 268 ? 2.379 -37.844 -1.672 1 91.81 268 GLY A O 1
ATOM 2179 N N . LEU A 1 269 ? 0.69 -39 -0.759 1 94.88 269 LEU A N 1
ATOM 2180 C CA . LEU A 1 269 ? -0.325 -38.094 -1.302 1 94.88 269 LEU A CA 1
ATOM 2181 C C . LEU A 1 269 ? -0.134 -36.688 -0.778 1 94.88 269 LEU A C 1
ATOM 2183 O O . LEU A 1 269 ? -0.172 -35.719 -1.55 1 94.88 269 LEU A O 1
ATOM 2187 N N . TYR A 1 270 ? 0.09 -36.594 0.434 1 95.38 270 TYR A N 1
ATOM 2188 C CA . TYR A 1 270 ? 0.245 -35.281 1.055 1 95.38 270 TYR A CA 1
ATOM 2189 C C . TYR A 1 270 ? 1.518 -34.594 0.573 1 95.38 270 TYR A C 1
ATOM 2191 O O . TYR A 1 270 ? 1.53 -33.375 0.346 1 95.38 270 TYR A O 1
ATOM 2199 N N . LYS A 1 271 ? 2.545 -35.312 0.437 1 94.94 271 LYS A N 1
ATOM 2200 C CA . LYS A 1 271 ? 3.814 -34.781 -0.035 1 94.94 271 LYS A CA 1
ATOM 2201 C C . LYS A 1 271 ? 3.674 -34.188 -1.433 1 94.94 271 LYS A C 1
ATOM 2203 O O . LYS A 1 271 ? 4.219 -33.125 -1.715 1 94.94 271 LYS A O 1
ATOM 2208 N N . ILE A 1 272 ? 2.961 -34.844 -2.273 1 96.19 272 ILE A N 1
ATOM 2209 C CA . ILE A 1 272 ? 2.742 -34.344 -3.631 1 96.19 272 ILE A CA 1
ATOM 2210 C C . ILE A 1 272 ? 1.886 -33.094 -3.592 1 96.19 272 ILE A C 1
ATOM 2212 O O . ILE A 1 272 ? 2.191 -32.094 -4.266 1 96.19 272 ILE A O 1
ATOM 2216 N N . TYR A 1 273 ? 0.883 -33.125 -2.748 1 97.06 273 TYR A N 1
ATOM 2217 C CA . TYR A 1 273 ? -0.026 -32 -2.662 1 97.06 273 TYR A CA 1
ATOM 2218 C C . TYR A 1 273 ? 0.699 -30.75 -2.156 1 97.06 273 TYR A C 1
ATOM 2220 O O . TYR A 1 273 ? 0.362 -29.625 -2.541 1 97.06 273 TYR A O 1
ATOM 2228 N N . GLN A 1 274 ? 1.681 -30.906 -1.347 1 95.38 274 GLN A N 1
ATOM 2229 C CA . GLN A 1 274 ? 2.432 -29.797 -0.775 1 95.38 274 GLN A CA 1
ATOM 2230 C C . GLN A 1 274 ? 3.129 -28.984 -1.864 1 95.38 274 GLN A C 1
ATOM 2232 O O . GLN A 1 274 ? 3.406 -27.797 -1.682 1 95.38 274 GLN A O 1
ATOM 2237 N N . LYS A 1 275 ? 3.352 -29.578 -2.969 1 96.06 275 LYS A N 1
ATOM 2238 C CA . LYS A 1 275 ? 3.967 -28.875 -4.086 1 96.06 275 LYS A CA 1
ATOM 2239 C C . LYS A 1 275 ? 3.043 -27.781 -4.613 1 96.06 275 LYS A C 1
ATOM 2241 O O . LYS A 1 275 ? 3.486 -26.875 -5.324 1 96.06 275 LYS A O 1
ATOM 2246 N N . ARG A 1 276 ? 1.737 -27.891 -4.23 1 96.19 276 ARG A N 1
ATOM 2247 C CA . ARG A 1 276 ? 0.782 -26.859 -4.633 1 96.19 276 ARG A CA 1
ATOM 2248 C C . ARG A 1 276 ? 1.172 -25.5 -4.066 1 96.19 276 ARG A C 1
ATOM 2250 O O . ARG A 1 276 ? 0.807 -24.453 -4.625 1 96.19 276 ARG A O 1
ATOM 2257 N N . TRP A 1 277 ? 1.907 -25.469 -3.014 1 95.06 277 TRP A N 1
ATOM 2258 C CA . TRP A 1 277 ? 2.297 -24.219 -2.342 1 95.06 277 TRP A CA 1
ATOM 2259 C C . TRP A 1 277 ? 3.09 -23.328 -3.281 1 95.06 277 TRP A C 1
ATOM 2261 O O . TRP A 1 277 ? 3.1 -22.094 -3.117 1 95.06 277 TRP A O 1
ATOM 2271 N N . LYS A 1 278 ? 3.711 -23.891 -4.254 1 96.69 278 LYS A N 1
ATOM 2272 C CA . LYS A 1 278 ? 4.539 -23.141 -5.191 1 96.69 278 LYS A CA 1
ATOM 2273 C C . LYS A 1 278 ? 3.707 -22.125 -5.961 1 96.69 278 LYS A C 1
ATOM 2275 O O . LYS A 1 278 ? 4.195 -21.031 -6.297 1 96.69 278 LYS A O 1
ATOM 2280 N N . ILE A 1 279 ? 2.463 -22.469 -6.215 1 97.31 279 ILE A N 1
ATOM 2281 C CA . ILE A 1 279 ? 1.632 -21.516 -6.953 1 97.31 279 ILE A CA 1
ATOM 2282 C C . ILE A 1 279 ? 1.243 -20.359 -6.043 1 97.31 279 ILE A C 1
ATOM 2284 O O . ILE A 1 279 ? 1.058 -19.219 -6.512 1 97.31 279 ILE A O 1
ATOM 2288 N N . GLU A 1 280 ? 1.102 -20.578 -4.73 1 94.38 280 GLU A N 1
ATOM 2289 C CA . GLU A 1 280 ? 0.884 -19.5 -3.781 1 94.38 280 GLU A CA 1
ATOM 2290 C C . GLU A 1 280 ? 2.098 -18.562 -3.713 1 94.38 280 GLU A C 1
ATOM 2292 O O . GLU A 1 280 ? 1.95 -17.344 -3.619 1 94.38 280 GLU A O 1
ATOM 2297 N N . GLU A 1 281 ? 3.25 -19.172 -3.746 1 96.06 281 GLU A N 1
ATOM 2298 C CA . GLU A 1 281 ? 4.48 -18.391 -3.791 1 96.06 281 GLU A CA 1
ATOM 2299 C C . GLU A 1 281 ? 4.562 -17.547 -5.066 1 96.06 281 GLU A C 1
ATOM 2301 O O . GLU A 1 281 ? 5.02 -16.406 -5.039 1 96.06 281 GLU A O 1
ATOM 2306 N N . TYR A 1 282 ? 4.113 -18.188 -6.117 1 97.75 282 TYR A N 1
ATOM 2307 C CA . TYR A 1 282 ? 4.043 -17.484 -7.391 1 97.75 282 TYR A CA 1
ATOM 2308 C C . TYR A 1 282 ? 3.146 -16.25 -7.281 1 97.75 282 TYR A C 1
ATOM 2310 O O . TYR A 1 282 ? 3.543 -15.156 -7.676 1 97.75 282 TYR A O 1
ATOM 2318 N N . HIS A 1 283 ? 1.966 -16.453 -6.754 1 96.88 283 HIS A N 1
ATOM 2319 C CA . HIS A 1 283 ? 1.024 -15.344 -6.605 1 96.88 283 HIS A CA 1
ATOM 2320 C C . HIS A 1 283 ? 1.609 -14.227 -5.742 1 96.88 283 HIS A C 1
ATOM 2322 O O . HIS A 1 283 ? 1.437 -13.047 -6.043 1 96.88 283 HIS A O 1
ATOM 2328 N N . LYS A 1 284 ? 2.297 -14.609 -4.73 1 95.81 284 LYS A N 1
ATOM 2329 C CA . LYS A 1 284 ? 2.939 -13.625 -3.861 1 95.81 284 LYS A CA 1
ATOM 2330 C C . LYS A 1 284 ? 4.039 -12.875 -4.602 1 95.81 284 LYS A C 1
ATOM 2332 O O . LYS A 1 284 ? 4.105 -11.641 -4.543 1 95.81 284 LYS A O 1
ATOM 2337 N N . SER A 1 285 ? 4.871 -13.586 -5.246 1 96.88 285 SER A N 1
ATOM 2338 C CA . SER A 1 285 ? 6.039 -13.008 -5.906 1 96.88 285 SER A CA 1
ATOM 2339 C C . SER A 1 285 ? 5.633 -12.086 -7.051 1 96.88 285 SER A C 1
ATOM 2341 O O . SER A 1 285 ? 6.184 -11 -7.203 1 96.88 285 SER A O 1
ATOM 2343 N N . ILE A 1 286 ? 4.691 -12.531 -7.895 1 97.31 286 ILE A N 1
ATOM 2344 C CA . ILE A 1 286 ? 4.32 -11.734 -9.055 1 97.31 286 ILE A CA 1
ATOM 2345 C C . ILE A 1 286 ? 3.713 -10.406 -8.594 1 97.31 286 ILE A C 1
ATOM 2347 O O . ILE A 1 286 ? 3.885 -9.375 -9.25 1 97.31 286 ILE A O 1
ATOM 2351 N N . LYS A 1 287 ? 3.006 -10.445 -7.484 1 94.94 287 LYS A N 1
ATOM 2352 C CA . LYS A 1 287 ? 2.412 -9.234 -6.93 1 94.94 287 LYS A CA 1
ATOM 2353 C C . LYS A 1 287 ? 3.479 -8.328 -6.332 1 94.94 287 LYS A C 1
ATOM 2355 O O . LYS A 1 287 ? 3.434 -7.105 -6.512 1 94.94 287 LYS A O 1
ATOM 2360 N N . GLN A 1 288 ? 4.453 -8.859 -5.707 1 93.88 288 GLN A N 1
ATOM 2361 C CA . GLN A 1 288 ? 5.406 -8.07 -4.934 1 93.88 288 GLN A CA 1
ATOM 2362 C C . GLN A 1 288 ? 6.629 -7.711 -5.773 1 93.88 288 GLN A C 1
ATOM 2364 O O . GLN A 1 288 ? 7.234 -6.656 -5.574 1 93.88 288 GLN A O 1
ATOM 2369 N N . ASN A 1 289 ? 6.996 -8.594 -6.711 1 95.81 289 ASN A N 1
ATOM 2370 C CA . ASN A 1 289 ? 8.312 -8.453 -7.328 1 95.81 289 ASN A CA 1
ATOM 2371 C C . ASN A 1 289 ? 8.203 -8.195 -8.828 1 95.81 289 ASN A C 1
ATOM 2373 O O . ASN A 1 289 ? 9.203 -7.871 -9.477 1 95.81 289 ASN A O 1
ATOM 2377 N N . ALA A 1 290 ? 7.012 -8.297 -9.406 1 96.88 290 ALA A N 1
ATOM 2378 C CA . ALA A 1 290 ? 6.895 -8.172 -10.859 1 96.88 290 ALA A CA 1
ATOM 2379 C C . ALA A 1 290 ? 5.832 -7.145 -11.234 1 96.88 290 ALA A C 1
ATOM 2381 O O . ALA A 1 290 ? 5.297 -7.176 -12.344 1 96.88 290 ALA A O 1
ATOM 2382 N N . SER A 1 291 ? 5.438 -6.301 -10.336 1 96.31 291 SER A N 1
ATOM 2383 C CA . SER A 1 291 ? 4.625 -5.109 -10.555 1 96.31 291 SER A CA 1
ATOM 2384 C C . SER A 1 291 ? 3.275 -5.465 -11.164 1 96.31 291 SER A C 1
ATOM 2386 O O . SER A 1 291 ? 2.781 -4.758 -12.047 1 96.31 291 SER A O 1
ATOM 2388 N N . LEU A 1 292 ? 2.664 -6.578 -10.75 1 96.81 292 LEU A N 1
ATOM 2389 C CA . LEU A 1 292 ? 1.395 -7.02 -11.32 1 96.81 292 LEU A CA 1
ATOM 2390 C C . LEU A 1 292 ? 0.332 -5.934 -11.188 1 96.81 292 LEU A C 1
ATOM 2392 O O . LEU A 1 292 ? -0.346 -5.598 -12.156 1 96.81 292 LEU A O 1
ATOM 2396 N N . ALA A 1 293 ? 0.23 -5.289 -10.078 1 92.88 293 ALA A N 1
ATOM 2397 C CA . ALA A 1 293 ? -0.849 -4.344 -9.805 1 92.88 293 ALA A CA 1
ATOM 2398 C C . ALA A 1 293 ? -0.341 -2.906 -9.844 1 92.88 293 ALA A C 1
ATOM 2400 O O . ALA A 1 293 ? -0.961 -2.008 -9.273 1 92.88 293 ALA A O 1
ATOM 2401 N N . LYS A 1 294 ? 0.749 -2.611 -10.453 1 93.31 294 LYS A N 1
ATOM 2402 C CA . LYS A 1 294 ? 1.369 -1.294 -10.352 1 93.31 294 LYS A CA 1
ATOM 2403 C C . LYS A 1 294 ? 1.267 -0.533 -11.664 1 93.31 294 LYS A C 1
ATOM 2405 O O . LYS A 1 294 ? 2.021 0.413 -11.906 1 93.31 294 LYS A O 1
ATOM 2410 N N . SER A 1 295 ? 0.414 -0.955 -12.531 1 92.19 295 SER A N 1
ATOM 2411 C CA . SER A 1 295 ? 0.264 -0.289 -13.82 1 92.19 295 SER A CA 1
ATOM 2412 C C . SER A 1 295 ? -1.006 0.554 -13.859 1 92.19 295 SER A C 1
ATOM 2414 O O . SER A 1 295 ? -2.066 0.111 -13.414 1 92.19 295 SER A O 1
ATOM 2416 N N . PRO A 1 296 ? -0.901 1.778 -14.359 1 90.81 296 PRO A N 1
ATOM 2417 C CA . PRO A 1 296 ? -2.072 2.652 -14.453 1 90.81 296 PRO A CA 1
ATOM 2418 C C . PRO A 1 296 ? -2.898 2.398 -15.711 1 90.81 296 PRO A C 1
ATOM 2420 O O . PRO A 1 296 ? -3.764 3.207 -16.062 1 90.81 296 PRO A O 1
ATOM 2423 N N . THR A 1 297 ? -2.688 1.332 -16.375 1 89.88 297 THR A N 1
ATOM 2424 C CA . THR A 1 297 ? -3.404 1.038 -17.625 1 89.88 297 THR A CA 1
ATOM 2425 C C . THR A 1 297 ? -4.91 1.028 -17.375 1 89.88 297 THR A C 1
ATOM 2427 O O . THR A 1 297 ? -5.371 0.633 -16.312 1 89.88 297 THR A O 1
ATOM 2430 N N . LYS A 1 298 ? -5.672 1.379 -18.469 1 89 298 LYS A N 1
ATOM 2431 C CA . LYS A 1 298 ? -7.105 1.562 -18.281 1 89 298 LYS A CA 1
ATOM 2432 C C . LYS A 1 298 ? -7.91 0.712 -19.25 1 89 298 LYS A C 1
ATOM 2434 O O . LYS A 1 298 ? -9.078 0.412 -19.016 1 89 298 LYS A O 1
ATOM 2439 N N . THR A 1 299 ? -7.328 0.334 -20.344 1 92.44 299 THR A N 1
ATOM 2440 C CA . THR A 1 299 ? -8.062 -0.445 -21.328 1 92.44 299 THR A CA 1
ATOM 2441 C C . THR A 1 299 ? -7.852 -1.94 -21.109 1 92.44 299 THR A C 1
ATOM 2443 O O . THR A 1 299 ? -6.828 -2.354 -20.562 1 92.44 299 THR A O 1
ATOM 2446 N N . VAL A 1 300 ? -8.82 -2.717 -21.625 1 93.25 300 VAL A N 1
ATOM 2447 C CA . VAL A 1 300 ? -8.758 -4.168 -21.469 1 93.25 300 VAL A CA 1
ATOM 2448 C C . VAL A 1 300 ? -7.473 -4.695 -22.094 1 93.25 300 VAL A C 1
ATOM 2450 O O . VAL A 1 300 ? -6.762 -5.5 -21.5 1 93.25 300 VAL A O 1
ATOM 2453 N N . ARG A 1 301 ? -7.172 -4.223 -23.25 1 94.19 301 ARG A N 1
ATOM 2454 C CA . ARG A 1 301 ? -6 -4.691 -23.984 1 94.19 301 ARG A CA 1
ATOM 2455 C C . ARG A 1 301 ? -4.715 -4.367 -23.219 1 94.19 301 ARG A C 1
ATOM 2457 O O . ARG A 1 301 ? -3.869 -5.242 -23.031 1 94.19 301 ARG A O 1
ATOM 2464 N N . SER A 1 302 ? -4.559 -3.113 -22.859 1 94.81 302 SER A N 1
ATOM 2465 C CA . SER A 1 302 ? -3.35 -2.717 -22.141 1 94.81 302 SER A CA 1
ATOM 2466 C C . SER A 1 302 ? -3.246 -3.424 -20.797 1 94.81 302 SER A C 1
ATOM 2468 O O . SER A 1 302 ? -2.148 -3.768 -20.344 1 94.81 302 SER A O 1
ATOM 2470 N N . GLN A 1 303 ? -4.328 -3.623 -20.125 1 95.12 303 GLN A N 1
ATOM 2471 C CA . GLN A 1 303 ? -4.344 -4.324 -18.844 1 95.12 303 GLN A CA 1
ATOM 2472 C C . GLN A 1 303 ? -3.916 -5.781 -19.016 1 95.12 303 GLN A C 1
ATOM 2474 O O . GLN A 1 303 ? -3.084 -6.281 -18.25 1 95.12 303 GLN A O 1
ATOM 2479 N N . CYS A 1 304 ? -4.461 -6.445 -20 1 95.62 304 CYS A N 1
ATOM 2480 C CA . CYS A 1 304 ? -4.125 -7.84 -20.25 1 95.62 304 CYS A CA 1
ATOM 2481 C C . CYS A 1 304 ? -2.662 -7.984 -20.656 1 95.62 304 CYS A C 1
ATOM 2483 O O . CYS A 1 304 ? -1.977 -8.906 -20.219 1 95.62 304 CYS A O 1
ATOM 2485 N N . ASN A 1 305 ? -2.197 -7.082 -21.5 1 95.38 305 ASN A N 1
ATOM 2486 C CA . ASN A 1 305 ? -0.811 -7.152 -21.953 1 95.38 305 ASN A CA 1
ATOM 2487 C C . ASN A 1 305 ? 0.163 -6.848 -20.812 1 95.38 305 ASN A C 1
ATOM 2489 O O . ASN A 1 305 ? 1.261 -7.402 -20.766 1 95.38 305 ASN A O 1
ATOM 2493 N N . HIS A 1 306 ? -0.241 -5.977 -19.922 1 96.5 306 HIS A N 1
ATOM 2494 C CA . HIS A 1 306 ? 0.567 -5.746 -18.734 1 96.5 306 HIS A CA 1
ATOM 2495 C C . HIS A 1 306 ? 0.685 -7.016 -17.891 1 96.5 306 HIS A C 1
ATOM 2497 O O . HIS A 1 306 ? 1.768 -7.34 -17.406 1 96.5 306 HIS A O 1
ATOM 2503 N N . ILE A 1 307 ? -0.42 -7.711 -17.719 1 97.12 307 ILE A N 1
ATOM 2504 C CA . ILE A 1 307 ? -0.42 -8.961 -16.969 1 97.12 307 ILE A CA 1
ATOM 2505 C C . ILE A 1 307 ? 0.547 -9.953 -17.609 1 97.12 307 ILE A C 1
ATOM 2507 O O . ILE A 1 307 ? 1.35 -10.578 -16.906 1 97.12 307 ILE A O 1
ATOM 2511 N N . PHE A 1 308 ? 0.465 -10.062 -18.875 1 96.81 308 PHE A N 1
ATOM 2512 C CA . PHE A 1 308 ? 1.374 -10.938 -19.594 1 96.81 308 PHE A CA 1
ATOM 2513 C C . PHE A 1 308 ? 2.824 -10.562 -19.328 1 96.81 308 PHE A C 1
ATOM 2515 O O . PHE A 1 308 ? 3.646 -11.422 -19.016 1 96.81 308 PHE A O 1
ATOM 2522 N N . ALA A 1 309 ? 3.096 -9.305 -19.469 1 96.62 309 ALA A N 1
ATOM 2523 C CA . ALA A 1 309 ? 4.461 -8.828 -19.25 1 96.62 309 ALA A CA 1
ATOM 2524 C C . ALA A 1 309 ? 4.914 -9.117 -17.812 1 96.62 309 ALA A C 1
ATOM 2526 O O . ALA A 1 309 ? 6.09 -9.414 -17.578 1 96.62 309 ALA A O 1
ATOM 2527 N N . SER A 1 310 ? 4.031 -8.969 -16.891 1 98 310 SER A N 1
ATOM 2528 C CA . SER A 1 310 ? 4.336 -9.266 -15.484 1 98 310 SER A CA 1
ATOM 2529 C C . SER A 1 310 ? 4.68 -10.742 -15.297 1 98 310 SER A C 1
ATOM 2531 O O . SER A 1 310 ? 5.574 -11.078 -14.523 1 98 310 SER A O 1
ATOM 2533 N N . ILE A 1 311 ? 3.947 -11.602 -15.945 1 98.06 311 ILE A N 1
ATOM 2534 C CA . ILE A 1 311 ? 4.227 -13.031 -15.875 1 98.06 311 ILE A CA 1
ATOM 2535 C C . ILE A 1 311 ? 5.602 -13.32 -16.469 1 98.06 311 ILE A C 1
ATOM 2537 O O . ILE A 1 311 ? 6.371 -14.109 -15.922 1 98.06 311 ILE A O 1
ATOM 2541 N N . VAL A 1 312 ? 5.867 -12.672 -17.562 1 96.38 312 VAL A N 1
ATOM 2542 C CA . VAL A 1 312 ? 7.188 -12.805 -18.156 1 96.38 312 VAL A CA 1
ATOM 2543 C C . VAL A 1 312 ? 8.258 -12.352 -17.172 1 96.38 312 VAL A C 1
ATOM 2545 O O . VAL A 1 312 ? 9.289 -13.016 -17.016 1 96.38 312 VAL A O 1
ATOM 2548 N N . ALA A 1 313 ? 8.031 -11.219 -16.562 1 97.19 313 ALA A N 1
ATOM 2549 C CA . ALA A 1 313 ? 8.953 -10.711 -15.547 1 97.19 313 ALA A CA 1
ATOM 2550 C C . ALA A 1 313 ? 9.195 -11.75 -14.453 1 97.19 313 ALA A C 1
ATOM 2552 O O . ALA A 1 313 ? 10.336 -11.977 -14.039 1 97.19 313 ALA A O 1
ATOM 2553 N N . PHE A 1 314 ? 8.164 -12.375 -14.047 1 97.94 314 PHE A N 1
ATOM 2554 C CA . PHE A 1 314 ? 8.289 -13.422 -13.039 1 97.94 314 PHE A CA 1
ATOM 2555 C C . PHE A 1 314 ? 9.172 -14.555 -13.547 1 97.94 314 PHE A C 1
ATOM 2557 O O . PHE A 1 314 ? 10.023 -15.062 -12.812 1 97.94 314 PHE A O 1
ATOM 2564 N N . CYS A 1 315 ? 8.93 -14.969 -14.727 1 96.75 315 CYS A N 1
ATOM 2565 C CA . CYS A 1 315 ? 9.703 -16.062 -15.289 1 96.75 315 CYS A CA 1
ATOM 2566 C C . CYS A 1 315 ? 11.188 -15.719 -15.352 1 96.75 315 CYS A C 1
ATOM 2568 O O . CYS A 1 315 ? 12.039 -16.578 -15.117 1 96.75 315 CYS A O 1
ATOM 2570 N N . LYS A 1 316 ? 11.484 -14.5 -15.719 1 95 316 LYS A N 1
ATOM 2571 C CA . LYS A 1 316 ? 12.867 -14.055 -15.703 1 95 316 LYS A CA 1
ATOM 2572 C C . LYS A 1 316 ? 13.461 -14.172 -14.297 1 95 316 LYS A C 1
ATOM 2574 O O . LYS A 1 316 ? 14.594 -14.633 -14.133 1 95 316 LYS A O 1
ATOM 2579 N N . LEU A 1 317 ? 12.711 -13.734 -13.32 1 95.56 317 LEU A N 1
ATOM 2580 C CA . LEU A 1 317 ? 13.148 -13.82 -11.938 1 95.56 317 LEU A CA 1
ATOM 2581 C C . LEU A 1 317 ? 13.391 -15.266 -11.531 1 95.56 317 LEU A C 1
ATOM 2583 O O . LEU A 1 317 ? 14.359 -15.57 -10.828 1 95.56 317 LEU A O 1
ATOM 2587 N N . GLU A 1 318 ? 12.453 -16.141 -11.922 1 95.69 318 GLU A N 1
ATOM 2588 C CA . GLU A 1 318 ? 12.586 -17.547 -11.594 1 95.69 318 GLU A CA 1
ATOM 2589 C C . GLU A 1 318 ? 13.852 -18.141 -12.219 1 95.69 318 GLU A C 1
ATOM 2591 O O . GLU A 1 318 ? 14.562 -18.906 -11.578 1 95.69 318 GLU A O 1
ATOM 2596 N N . THR A 1 319 ? 14.102 -17.781 -13.445 1 94.31 319 THR A N 1
ATOM 2597 C CA . THR A 1 319 ? 15.312 -18.25 -14.109 1 94.31 319 THR A CA 1
ATOM 2598 C C . THR A 1 319 ? 16.562 -17.781 -13.367 1 94.31 319 THR A C 1
ATOM 2600 O O . THR A 1 319 ? 17.484 -18.562 -13.148 1 94.31 319 THR A O 1
ATOM 2603 N N . LEU A 1 320 ? 16.578 -16.547 -13.023 1 94.12 320 LEU A N 1
ATOM 2604 C CA . LEU A 1 320 ? 17.703 -16 -12.266 1 94.12 320 LEU A CA 1
ATOM 2605 C C . LEU A 1 320 ? 17.844 -16.703 -10.914 1 94.12 320 LEU A C 1
ATOM 2607 O O . LEU A 1 320 ? 18.953 -16.969 -10.469 1 94.12 320 LEU A O 1
ATOM 2611 N N . SER A 1 321 ? 16.688 -16.922 -10.281 1 94.88 321 SER A N 1
ATOM 2612 C CA . SER A 1 321 ? 16.672 -17.578 -8.984 1 94.88 321 SER A CA 1
ATOM 2613 C C . SER A 1 321 ? 17.312 -18.969 -9.055 1 94.88 321 SER A C 1
ATOM 2615 O O . SER A 1 321 ? 18.109 -19.328 -8.188 1 94.88 321 SER A O 1
ATOM 2617 N N . VAL A 1 322 ? 16.984 -19.734 -10.07 1 93.12 322 VAL A N 1
ATOM 2618 C CA . VAL A 1 322 ? 17.5 -21.078 -10.25 1 93.12 322 VAL A CA 1
ATOM 2619 C C . VAL A 1 322 ? 19 -21.047 -10.484 1 93.12 322 VAL A C 1
ATOM 2621 O O . VAL A 1 322 ? 19.75 -21.812 -9.883 1 93.12 322 VAL A O 1
ATOM 2624 N N . LYS A 1 323 ? 19.484 -20.156 -11.234 1 91.62 323 LYS A N 1
ATOM 2625 C CA . LYS A 1 323 ? 20.891 -20.094 -11.617 1 91.62 323 LYS A CA 1
ATOM 2626 C C . LYS A 1 323 ? 21.734 -19.516 -10.492 1 91.62 323 LYS A C 1
ATOM 2628 O O . LYS A 1 323 ? 22.828 -20 -10.227 1 91.62 323 LYS A O 1
ATOM 2633 N N . ALA A 1 324 ? 21.219 -18.484 -9.867 1 92.19 324 ALA A N 1
ATOM 2634 C CA . ALA A 1 324 ? 21.969 -17.797 -8.82 1 92.19 324 ALA A CA 1
ATOM 2635 C C . ALA A 1 324 ? 21.797 -18.5 -7.473 1 92.19 324 ALA A C 1
ATOM 2637 O O . ALA A 1 324 ? 22.516 -18.219 -6.52 1 92.19 324 ALA A O 1
ATOM 2638 N N . GLN A 1 325 ? 20.797 -19.375 -7.367 1 91.88 325 GLN A N 1
ATOM 2639 C CA . GLN A 1 325 ? 20.469 -20.062 -6.125 1 91.88 325 GLN A CA 1
ATOM 2640 C C . GLN A 1 325 ? 20.078 -19.062 -5.035 1 91.88 325 GLN A C 1
ATOM 2642 O O . GLN A 1 325 ? 20.594 -19.125 -3.914 1 91.88 325 GLN A O 1
ATOM 2647 N N . LEU A 1 326 ? 19.375 -18.062 -5.395 1 91.81 326 LEU A N 1
ATOM 2648 C CA . LEU A 1 326 ? 18.766 -17.062 -4.523 1 91.81 326 LEU A CA 1
ATOM 2649 C C . LEU A 1 326 ? 17.25 -16.984 -4.77 1 91.81 326 LEU A C 1
ATOM 2651 O O . LEU A 1 326 ? 16.797 -17.062 -5.91 1 91.81 326 LEU A O 1
ATOM 2655 N N . ASN A 1 327 ? 16.531 -16.828 -3.717 1 92.06 327 ASN A N 1
ATOM 2656 C CA . ASN A 1 327 ? 15.086 -16.703 -3.938 1 92.06 327 ASN A CA 1
ATOM 2657 C C . ASN A 1 327 ? 14.734 -15.328 -4.5 1 92.06 327 ASN A C 1
ATOM 2659 O O . ASN A 1 327 ? 15.586 -14.438 -4.559 1 92.06 327 A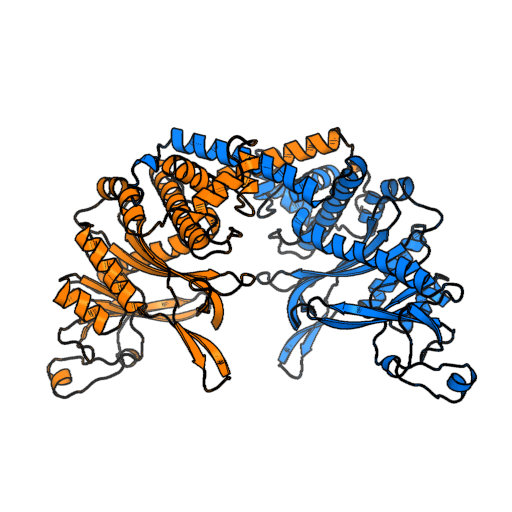SN A O 1
ATOM 2663 N N . HIS A 1 328 ? 13.523 -15.18 -4.973 1 93.69 328 HIS A N 1
ATOM 2664 C CA . HIS A 1 328 ? 13.07 -13.969 -5.641 1 93.69 328 HIS A CA 1
ATOM 2665 C C . HIS A 1 328 ? 13.258 -12.742 -4.754 1 93.69 328 HIS A C 1
ATOM 2667 O O . HIS A 1 328 ? 13.688 -11.695 -5.23 1 93.69 328 HIS A O 1
ATOM 2673 N N . PHE A 1 329 ? 13.008 -12.844 -3.516 1 90.56 329 PHE A N 1
ATOM 2674 C CA . PHE A 1 329 ? 13.039 -11.711 -2.59 1 90.56 329 PHE A CA 1
ATOM 2675 C C . PHE A 1 329 ? 14.477 -11.289 -2.307 1 90.56 329 PHE A C 1
ATOM 2677 O O . PHE A 1 329 ? 14.766 -10.102 -2.16 1 90.56 329 PHE A O 1
ATOM 2684 N N . ALA A 1 330 ? 15.312 -12.273 -2.197 1 92.38 330 ALA A N 1
ATOM 2685 C CA . ALA A 1 330 ? 16.734 -11.969 -2.035 1 92.38 330 ALA A CA 1
ATOM 2686 C C . ALA A 1 330 ? 17.281 -11.227 -3.254 1 92.38 330 ALA A C 1
ATOM 2688 O O . ALA A 1 330 ? 18.047 -10.266 -3.117 1 92.38 330 ALA A O 1
ATOM 2689 N N . LEU A 1 331 ? 16.891 -11.68 -4.434 1 93.25 331 LEU A N 1
ATOM 2690 C CA . LEU A 1 331 ? 17.297 -11.023 -5.672 1 93.25 331 LEU A CA 1
ATOM 2691 C C . LEU A 1 331 ? 16.781 -9.586 -5.719 1 93.25 331 LEU A C 1
ATOM 2693 O O . LEU A 1 331 ? 17.531 -8.664 -6.02 1 93.25 331 LEU A O 1
ATOM 2697 N N . LYS A 1 332 ? 15.516 -9.414 -5.41 1 93.44 332 LYS A N 1
ATOM 2698 C CA . LYS A 1 332 ? 14.906 -8.086 -5.414 1 93.44 332 LYS A CA 1
ATOM 2699 C C . LYS A 1 332 ? 15.547 -7.184 -4.367 1 93.44 332 LYS A C 1
ATOM 2701 O O . LYS A 1 332 ? 15.664 -5.973 -4.574 1 93.44 332 LYS A O 1
ATOM 2706 N N . TYR A 1 333 ? 15.867 -7.773 -3.264 1 92.19 333 TYR A N 1
ATOM 2707 C CA . TYR A 1 333 ? 16.5 -7 -2.197 1 92.19 333 TYR A CA 1
ATOM 2708 C C . TYR A 1 333 ? 17.844 -6.449 -2.646 1 92.19 333 TYR A C 1
ATOM 2710 O O . TYR A 1 333 ? 18.203 -5.316 -2.312 1 92.19 333 TYR A O 1
ATOM 2718 N N . LYS A 1 334 ? 18.594 -7.211 -3.359 1 91.56 334 LYS A N 1
ATOM 2719 C CA . LYS A 1 334 ? 19.859 -6.73 -3.904 1 91.56 334 LYS A CA 1
ATOM 2720 C C . LYS A 1 334 ? 19.641 -5.516 -4.801 1 91.56 334 LYS A C 1
ATOM 2722 O O . LYS A 1 334 ? 20.391 -4.543 -4.727 1 91.56 334 LYS A O 1
ATOM 2727 N N . LEU A 1 335 ? 18.641 -5.637 -5.66 1 93.31 335 LEU A N 1
ATOM 2728 C CA . LEU A 1 335 ? 18.312 -4.508 -6.523 1 93.31 335 LEU A CA 1
ATOM 2729 C C . LEU A 1 335 ? 17.906 -3.293 -5.703 1 93.31 335 LEU A C 1
ATOM 2731 O O . LEU A 1 335 ? 18.312 -2.168 -6 1 93.31 335 LEU A O 1
ATOM 2735 N N . LEU A 1 336 ? 17.156 -3.529 -4.684 1 92.69 336 LEU A N 1
ATOM 2736 C CA . LEU A 1 336 ? 16.625 -2.465 -3.84 1 92.69 336 LEU A CA 1
ATOM 2737 C C . LEU A 1 336 ? 17.75 -1.742 -3.105 1 92.69 336 LEU A C 1
ATOM 2739 O O . LEU A 1 336 ? 17.734 -0.514 -2.996 1 92.69 336 LEU A O 1
ATOM 2743 N N . VAL A 1 337 ? 18.609 -2.475 -2.549 1 91.94 337 VAL A N 1
ATOM 2744 C CA . VAL A 1 337 ? 19.719 -1.882 -1.807 1 91.94 337 VAL A CA 1
ATOM 2745 C C . VAL A 1 337 ? 20.516 -0.958 -2.723 1 91.94 337 VAL A C 1
ATOM 2747 O O . VAL A 1 337 ? 20.844 0.171 -2.346 1 91.94 337 VAL A O 1
ATOM 2750 N N . ARG A 1 338 ? 20.828 -1.43 -3.895 1 91.81 338 ARG A N 1
ATOM 2751 C CA . ARG A 1 338 ? 21.562 -0.615 -4.852 1 91.81 338 ARG A CA 1
ATOM 2752 C C . ARG A 1 338 ? 20.766 0.632 -5.234 1 91.81 338 ARG A C 1
ATOM 2754 O O . ARG A 1 338 ? 21.344 1.723 -5.344 1 91.81 338 ARG A O 1
ATOM 2761 N N . SER A 1 339 ? 19.5 0.418 -5.453 1 93.25 339 SER A N 1
ATOM 2762 C CA . SER A 1 339 ? 18.625 1.531 -5.77 1 93.25 339 SER A CA 1
ATOM 2763 C C . SER A 1 339 ? 18.625 2.582 -4.668 1 93.25 339 SER A C 1
ATOM 2765 O O . SER A 1 339 ? 18.766 3.777 -4.941 1 93.25 339 SER A O 1
ATOM 2767 N N . ASN A 1 340 ? 18.484 2.152 -3.434 1 92.56 340 ASN A N 1
ATOM 2768 C CA . ASN A 1 340 ? 18.438 3.068 -2.299 1 92.56 340 ASN A CA 1
ATOM 2769 C C . ASN A 1 340 ? 19.766 3.789 -2.105 1 92.56 340 ASN A C 1
ATOM 2771 O O . ASN A 1 340 ? 19.797 4.949 -1.688 1 92.56 340 ASN A O 1
ATOM 2775 N N . GLN A 1 341 ? 20.844 3.086 -2.373 1 93.06 341 GLN A N 1
ATOM 2776 C CA . GLN A 1 341 ? 22.156 3.695 -2.281 1 93.06 341 GLN A CA 1
ATOM 2777 C C . GLN A 1 341 ? 22.281 4.887 -3.227 1 93.06 341 GLN A C 1
ATOM 2779 O O . GLN A 1 341 ? 22.781 5.945 -2.836 1 93.06 341 GLN A O 1
ATOM 2784 N N . ILE A 1 342 ? 21.859 4.684 -4.402 1 92.75 342 ILE A N 1
ATOM 2785 C CA . ILE A 1 342 ? 21.984 5.738 -5.402 1 92.75 342 ILE A CA 1
ATOM 2786 C C . ILE A 1 342 ? 21.047 6.898 -5.047 1 92.75 342 ILE A C 1
ATOM 2788 O O . ILE A 1 342 ? 21.406 8.062 -5.223 1 92.75 342 ILE A O 1
ATOM 2792 N N . ALA A 1 343 ? 19.859 6.586 -4.656 1 92.81 343 ALA A N 1
ATOM 2793 C CA . ALA A 1 343 ? 18.922 7.629 -4.223 1 92.81 343 ALA A CA 1
ATOM 2794 C C . ALA A 1 343 ? 19.516 8.43 -3.066 1 92.81 343 ALA A C 1
ATOM 2796 O O . ALA A 1 343 ? 19.391 9.656 -3.027 1 92.81 343 ALA A O 1
ATOM 2797 N N . PHE A 1 344 ? 20.078 7.723 -2.137 1 94.06 344 PHE A N 1
ATOM 2798 C CA . PHE A 1 344 ? 20.703 8.336 -0.972 1 94.06 344 PHE A CA 1
ATOM 2799 C C . PHE A 1 344 ? 21.828 9.273 -1.395 1 94.06 344 PHE A C 1
ATOM 2801 O O . PHE A 1 344 ? 21.938 10.398 -0.894 1 94.06 344 PHE A O 1
ATOM 2808 N N . GLU A 1 345 ? 22.641 8.852 -2.289 1 93.44 345 GLU A N 1
ATOM 2809 C CA . GLU A 1 345 ? 23.734 9.672 -2.811 1 93.44 345 GLU A CA 1
ATOM 2810 C C . GLU A 1 345 ? 23.203 10.875 -3.574 1 93.44 345 GLU A C 1
ATOM 2812 O O . GLU A 1 345 ? 23.734 11.977 -3.461 1 93.44 345 GLU A O 1
ATOM 2817 N N . GLU A 1 346 ? 22.203 10.625 -4.387 1 92.88 346 GLU A N 1
ATOM 2818 C CA . GLU A 1 346 ? 21.609 11.711 -5.145 1 92.88 346 GLU A CA 1
ATOM 2819 C C . GLU A 1 346 ? 21.016 12.766 -4.215 1 92.88 346 GLU A C 1
ATOM 2821 O O . GLU A 1 346 ? 21.109 13.969 -4.488 1 92.88 346 GLU A O 1
ATOM 2826 N N . LEU A 1 347 ? 20.359 12.352 -3.182 1 94.19 347 LEU A N 1
ATOM 2827 C CA . LEU A 1 347 ? 19.812 13.281 -2.197 1 94.19 347 LEU A CA 1
ATOM 2828 C C . LEU A 1 347 ? 20.922 14.125 -1.577 1 94.19 347 LEU A C 1
ATOM 2830 O O . LEU A 1 347 ? 20.766 15.336 -1.405 1 94.19 347 LEU A O 1
ATOM 2834 N N . ARG A 1 348 ? 21.984 13.445 -1.211 1 91.56 348 ARG A N 1
ATOM 2835 C CA . ARG A 1 348 ? 23.125 14.164 -0.646 1 91.56 348 ARG A CA 1
ATOM 2836 C C . ARG A 1 348 ? 23.672 15.188 -1.633 1 91.56 348 ARG A C 1
ATOM 2838 O O . ARG A 1 348 ? 24.078 16.281 -1.239 1 91.56 348 ARG A O 1
ATOM 2845 N N . ARG A 1 349 ? 23.734 14.805 -2.879 1 91.62 349 ARG A N 1
ATOM 2846 C CA . ARG A 1 349 ? 24.188 15.734 -3.918 1 91.62 349 ARG A CA 1
ATOM 2847 C C . ARG A 1 349 ? 23.266 16.938 -4 1 91.62 349 ARG A C 1
ATOM 2849 O O . ARG A 1 349 ? 23.719 18.078 -4.109 1 91.62 349 ARG A O 1
ATOM 2856 N N . LEU A 1 350 ? 21.984 16.703 -3.967 1 91.19 350 LEU A N 1
ATOM 2857 C CA . LEU A 1 350 ? 21 17.781 -4.016 1 91.19 350 LEU A CA 1
ATOM 2858 C C . LEU A 1 350 ? 21.156 18.719 -2.811 1 91.19 350 LEU A C 1
ATOM 2860 O O . LEU A 1 350 ? 21.047 19.938 -2.941 1 91.19 350 LEU A O 1
ATOM 2864 N N . LYS A 1 351 ? 21.422 18.125 -1.671 1 91.31 351 LYS A N 1
ATOM 2865 C CA . LYS A 1 351 ? 21.594 18.891 -0.448 1 91.31 351 LYS A CA 1
ATOM 2866 C C . LYS A 1 351 ? 22.859 19.734 -0.502 1 91.31 351 LYS A C 1
ATOM 2868 O O . LYS A 1 351 ? 22.969 20.75 0.192 1 91.31 351 LYS A O 1
ATOM 2873 N N . CYS A 1 352 ? 23.812 19.281 -1.269 1 87.94 352 CYS A N 1
ATOM 2874 C CA . CYS A 1 352 ? 25.016 20.078 -1.485 1 87.94 352 CYS A CA 1
ATOM 2875 C C . CYS A 1 352 ? 24.75 21.219 -2.449 1 87.94 352 CYS A C 1
ATOM 2877 O O . CYS A 1 352 ? 25.281 22.328 -2.27 1 87.94 352 CYS A O 1
ATOM 2879 N N . LEU A 1 353 ? 23.969 20.984 -3.467 1 85.44 353 LEU A N 1
ATOM 2880 C CA . LEU A 1 353 ? 23.625 22 -4.449 1 85.44 353 LEU A CA 1
ATOM 2881 C C . LEU A 1 353 ? 22.719 23.062 -3.83 1 85.44 353 LEU A C 1
ATOM 2883 O O . LEU A 1 353 ? 22.859 24.25 -4.121 1 85.44 353 LEU A O 1
ATOM 2887 N N . TRP A 1 354 ? 21.828 22.578 -3.031 1 84.06 354 TRP A N 1
ATOM 2888 C CA . TRP A 1 354 ? 20.922 23.422 -2.266 1 84.06 354 TRP A CA 1
ATOM 2889 C C . TRP A 1 354 ? 21.031 23.125 -0.774 1 84.06 354 TRP A C 1
ATOM 2891 O O . TRP A 1 354 ? 20.234 22.344 -0.231 1 84.06 354 TRP A O 1
ATOM 2901 N N . PRO A 1 355 ? 21.953 23.766 -0.125 1 81.56 355 PRO A N 1
ATOM 2902 C CA . PRO A 1 355 ? 22.359 23.359 1.222 1 81.56 355 PRO A CA 1
ATOM 2903 C C . PRO A 1 355 ? 21.188 23.359 2.215 1 81.56 355 PRO A C 1
ATOM 2905 O O . PRO A 1 355 ? 20.484 24.359 2.332 1 81.56 355 PRO A O 1
ATOM 2908 N N . VAL A 1 356 ? 20.984 22.25 2.785 1 80.94 356 VAL A N 1
ATOM 2909 C CA . VAL A 1 356 ? 20.031 22.016 3.859 1 80.94 356 VAL A CA 1
ATOM 2910 C C . VAL A 1 356 ? 20.766 21.922 5.195 1 80.94 356 VAL A C 1
ATOM 2912 O O . VAL A 1 356 ? 21.891 21.422 5.262 1 80.94 356 VAL A O 1
ATOM 2915 N N . ARG A 1 357 ? 20.203 22.5 6.184 1 72.81 357 ARG A N 1
ATOM 2916 C CA . ARG A 1 357 ? 20.844 22.531 7.492 1 72.81 357 ARG A CA 1
ATOM 2917 C C . ARG A 1 357 ? 20.953 21.125 8.078 1 72.81 357 ARG A C 1
ATOM 2919 O O . ARG A 1 357 ? 20 20.328 7.98 1 72.81 357 ARG A O 1
ATOM 2926 N N . LYS A 1 358 ? 22.188 20.875 8.562 1 72.06 358 LYS A N 1
ATOM 2927 C CA . LYS A 1 358 ? 22.406 19.594 9.234 1 72.06 358 LYS A CA 1
ATOM 2928 C C . LYS A 1 358 ? 21.766 19.594 10.625 1 72.06 358 LYS A C 1
ATOM 2930 O O . LYS A 1 358 ? 21.609 20.641 11.242 1 72.06 358 LYS A O 1
ATOM 2935 N N . VAL A 1 359 ? 21.234 18.453 11.039 1 74 359 VAL A N 1
ATOM 2936 C CA . VAL A 1 359 ? 20.562 18.297 12.328 1 74 359 VAL A CA 1
ATOM 2937 C C . VAL A 1 359 ? 21.516 18.656 13.461 1 74 359 VAL A C 1
ATOM 2939 O O . VAL A 1 359 ? 21.125 18.703 14.625 1 74 359 VAL A O 1
ATOM 2942 N N . SER A 1 360 ? 22.812 18.781 13.266 1 56.12 360 SER A N 1
ATOM 2943 C CA . SER A 1 360 ? 23.812 19.047 14.289 1 56.12 360 SER A CA 1
ATOM 2944 C C . SER A 1 360 ? 23.328 20.109 15.273 1 56.12 360 SER A C 1
ATOM 2946 O O . SER A 1 360 ? 23.781 20.156 16.422 1 56.12 360 SER A O 1
ATOM 2948 N N . ASN A 1 361 ? 22.312 20.938 14.891 1 51.09 361 ASN A N 1
ATOM 2949 C CA . ASN A 1 361 ? 21.938 22.047 15.766 1 51.09 361 ASN A CA 1
ATOM 2950 C C . ASN A 1 361 ? 20.781 21.656 16.672 1 51.09 361 ASN A C 1
ATOM 2952 O O . ASN A 1 361 ? 20.219 22.516 17.375 1 51.09 361 ASN A O 1
ATOM 2956 N N . VAL A 1 362 ? 20.359 20.453 16.625 1 51.22 362 VAL A N 1
ATOM 2957 C CA . VAL A 1 362 ? 19.281 19.984 17.5 1 51.22 362 VAL A CA 1
ATOM 2958 C C . VAL A 1 362 ? 19.828 19.719 18.891 1 51.22 362 VAL A C 1
ATOM 2960 O O . VAL A 1 362 ? 20.891 19.094 19.047 1 51.22 362 VAL A O 1
ATOM 2963 N N . ILE A 1 363 ? 19.484 20.5 19.828 1 50.34 363 ILE A N 1
ATOM 2964 C CA . ILE A 1 363 ? 19.875 20.219 21.203 1 50.34 363 ILE A CA 1
ATOM 2965 C C . ILE A 1 363 ? 19.25 18.891 21.656 1 50.34 363 ILE A C 1
ATOM 2967 O O . ILE A 1 363 ? 18.031 18.75 21.656 1 50.34 363 ILE A O 1
ATOM 2971 N N . LEU A 1 364 ? 20.047 17.812 21.625 1 50.53 364 LEU A N 1
ATOM 2972 C CA . LEU A 1 364 ? 19.594 16.516 22.094 1 50.53 364 LEU A CA 1
ATOM 2973 C C . LEU A 1 364 ? 19.219 16.562 23.562 1 50.53 364 LEU A C 1
ATOM 2975 O O . LEU A 1 364 ? 19.812 17.312 24.344 1 50.53 364 LEU A O 1
ATOM 2979 N N . PRO A 1 365 ? 17.984 16.062 23.922 1 45.69 365 PRO A N 1
ATOM 2980 C CA . PRO A 1 365 ? 17.719 16.047 25.359 1 45.69 365 PRO A CA 1
ATOM 2981 C C . PRO A 1 365 ? 18.844 15.398 26.172 1 45.69 365 PRO A C 1
ATOM 2983 O O . PRO A 1 365 ? 19.516 14.484 25.672 1 45.69 365 PRO A O 1
ATOM 2986 N N . LYS A 1 366 ? 19.438 16.156 27.297 1 39.19 366 LYS A N 1
ATOM 2987 C CA . LYS A 1 366 ? 20.344 15.539 28.266 1 39.19 366 LYS A CA 1
ATOM 2988 C C . LYS A 1 366 ? 19.734 14.281 28.859 1 39.19 366 LYS A C 1
ATOM 2990 O O . LYS A 1 366 ? 18.516 14.211 29.078 1 39.19 366 LYS A O 1
ATOM 2995 N N . MET B 1 1 ? 27.016 12.125 18.438 1 52.88 1 MET B N 1
ATOM 2996 C CA . MET B 1 1 ? 26.781 10.82 17.828 1 52.88 1 MET B CA 1
ATOM 2997 C C . MET B 1 1 ? 25.328 10.664 17.406 1 52.88 1 MET B C 1
ATOM 2999 O O . MET B 1 1 ? 25.031 10.305 16.266 1 52.88 1 MET B O 1
ATOM 3003 N N . ASN B 1 2 ? 24.438 11.297 18.234 1 75.44 2 ASN B N 1
ATOM 3004 C CA . ASN B 1 2 ? 23.016 11.109 18 1 75.44 2 ASN B CA 1
ATOM 3005 C C . ASN B 1 2 ? 22.484 12.039 16.922 1 75.44 2 ASN B C 1
ATOM 3007 O O . ASN B 1 2 ? 21.672 11.633 16.094 1 75.44 2 ASN B O 1
ATOM 3011 N N . LYS B 1 3 ? 23.297 13.102 16.766 1 82.94 3 LYS B N 1
ATOM 3012 C CA . LYS B 1 3 ? 22.828 14.062 15.773 1 82.94 3 LYS B CA 1
ATOM 3013 C C . LYS B 1 3 ? 23.188 13.594 14.359 1 82.94 3 LYS B C 1
ATOM 3015 O O . LYS B 1 3 ? 22.375 13.711 13.445 1 82.94 3 LYS B O 1
ATOM 3020 N N . GLU B 1 4 ? 24.359 13.07 14.281 1 87.38 4 GLU B N 1
ATOM 3021 C CA . GLU B 1 4 ? 24.797 12.555 12.992 1 87.38 4 GLU B CA 1
ATOM 3022 C C . GLU B 1 4 ? 23.906 11.398 12.531 1 87.38 4 GLU B C 1
ATOM 3024 O O . GLU B 1 4 ? 23.578 11.297 11.352 1 87.38 4 GLU B O 1
ATOM 3029 N N . LEU B 1 5 ? 23.547 10.609 13.484 1 91.25 5 LEU B N 1
ATOM 3030 C CA . LEU B 1 5 ? 22.719 9.461 13.141 1 91.25 5 LEU B CA 1
ATOM 3031 C C . LEU B 1 5 ? 21.312 9.906 12.75 1 91.25 5 LEU B C 1
ATOM 3033 O O . LEU B 1 5 ? 20.688 9.297 11.883 1 91.25 5 LEU B O 1
ATOM 3037 N N . LEU B 1 6 ? 20.875 10.914 13.414 1 93.25 6 LEU B N 1
ATOM 3038 C CA . LEU B 1 6 ? 19.562 11.453 13.047 1 93.25 6 LEU B CA 1
ATOM 3039 C C . LEU B 1 6 ? 19.578 12 11.625 1 93.25 6 LEU B C 1
ATOM 3041 O O . LEU B 1 6 ? 18.625 11.82 10.875 1 93.25 6 LEU B O 1
ATOM 3045 N N . ASP B 1 7 ? 20.688 12.648 11.312 1 93.69 7 ASP B N 1
ATOM 3046 C CA . ASP B 1 7 ? 20.828 13.211 9.977 1 93.69 7 ASP B CA 1
ATOM 3047 C C . ASP B 1 7 ? 20.828 12.109 8.914 1 93.69 7 ASP B C 1
ATOM 3049 O O . ASP B 1 7 ? 20.125 12.211 7.902 1 93.69 7 ASP B O 1
ATOM 3053 N N . ILE B 1 8 ? 21.562 11.102 9.148 1 94.62 8 ILE B N 1
ATOM 3054 C CA . ILE B 1 8 ? 21.688 9.984 8.219 1 94.62 8 ILE B CA 1
ATOM 3055 C C . ILE B 1 8 ? 20.359 9.242 8.125 1 94.62 8 ILE B C 1
ATOM 3057 O O . ILE B 1 8 ? 19.922 8.891 7.031 1 94.62 8 ILE B O 1
ATOM 3061 N N . TYR B 1 9 ? 19.75 9.008 9.234 1 95.44 9 TYR B N 1
ATOM 3062 C CA . TYR B 1 9 ? 18.5 8.258 9.273 1 95.44 9 TYR B CA 1
ATOM 3063 C C . TYR B 1 9 ? 17.391 9.016 8.562 1 95.44 9 TYR B C 1
ATOM 3065 O O . TYR B 1 9 ? 16.594 8.422 7.832 1 95.44 9 TYR B O 1
ATOM 3073 N N . SER B 1 10 ? 17.297 10.289 8.773 1 96.44 10 SER B N 1
ATOM 3074 C CA . SER B 1 10 ? 16.266 11.086 8.102 1 96.44 10 SER B CA 1
ATOM 3075 C C . SER B 1 10 ? 16.484 11.117 6.594 1 96.44 10 SER B C 1
ATOM 3077 O O . SER B 1 10 ? 15.531 11.102 5.82 1 96.44 10 SER B O 1
ATOM 3079 N N . ASP B 1 11 ? 17.75 11.164 6.145 1 95.94 11 ASP B N 1
ATOM 3080 C CA . ASP B 1 11 ? 18.047 11.062 4.719 1 95.94 11 ASP B CA 1
ATOM 3081 C C . ASP B 1 11 ? 17.609 9.711 4.164 1 95.94 11 ASP B C 1
ATOM 3083 O O . ASP B 1 11 ? 17.109 9.625 3.041 1 95.94 11 ASP B O 1
ATOM 3087 N N . TYR B 1 12 ? 17.906 8.719 4.973 1 96.69 12 TYR B N 1
ATOM 3088 C CA . TYR B 1 12 ? 17.484 7.363 4.609 1 96.69 12 TYR B CA 1
ATOM 3089 C C . TYR B 1 12 ? 15.977 7.289 4.418 1 96.69 12 TYR B C 1
ATOM 3091 O O . TYR B 1 12 ? 15.5 6.641 3.484 1 96.69 12 TYR B O 1
ATOM 3099 N N . LEU B 1 13 ? 15.18 7.969 5.246 1 97.19 13 LEU B N 1
ATOM 3100 C CA . LEU B 1 13 ? 13.727 7.949 5.188 1 97.19 13 LEU B CA 1
ATOM 3101 C C . LEU B 1 13 ? 13.219 8.594 3.902 1 97.19 13 LEU B C 1
ATOM 3103 O O . LEU B 1 13 ? 12.148 8.25 3.408 1 97.19 13 LEU B O 1
ATOM 3107 N N . ILE B 1 14 ? 13.992 9.508 3.365 1 96.19 14 ILE B N 1
ATOM 3108 C CA . ILE B 1 14 ? 13.625 10.156 2.111 1 96.19 14 ILE B CA 1
ATOM 3109 C C . ILE B 1 14 ? 14 9.258 0.936 1 96.19 14 ILE B C 1
ATOM 3111 O O . ILE B 1 14 ? 13.258 9.172 -0.049 1 96.19 14 ILE B O 1
ATOM 3115 N N . SER B 1 15 ? 15.07 8.516 1.045 1 94.12 15 SER B N 1
ATOM 3116 C CA . SER B 1 15 ? 15.688 7.852 -0.099 1 94.12 15 SER B CA 1
ATOM 3117 C C . SER B 1 15 ? 15.148 6.438 -0.27 1 94.12 15 SER B C 1
ATOM 3119 O O . SER B 1 15 ? 15.125 5.906 -1.383 1 94.12 15 SER B O 1
ATOM 3121 N N . GLN B 1 16 ? 14.75 5.855 0.827 1 91.94 16 GLN B N 1
ATOM 3122 C CA . GLN B 1 16 ? 14.375 4.445 0.745 1 91.94 16 GLN B CA 1
ATOM 3123 C C . GLN B 1 16 ? 13.016 4.277 0.065 1 91.94 16 GLN B C 1
ATOM 3125 O O . GLN B 1 16 ? 12.125 5.113 0.224 1 91.94 16 GLN B O 1
ATOM 3130 N N . ASN B 1 17 ? 12.789 3.195 -0.653 1 87.75 17 ASN B N 1
ATOM 3131 C CA . ASN B 1 17 ? 11.594 3.016 -1.467 1 87.75 17 ASN B CA 1
ATOM 3132 C C . ASN B 1 17 ? 10.75 1.839 -0.978 1 87.75 17 ASN B C 1
ATOM 3134 O O . ASN B 1 17 ? 9.828 1.405 -1.664 1 87.75 17 ASN B O 1
ATOM 3138 N N . HIS B 1 18 ? 11.023 1.289 0.094 1 89.38 18 HIS B N 1
ATOM 3139 C CA . HIS B 1 18 ? 10.258 0.171 0.634 1 89.38 18 HIS B CA 1
ATOM 3140 C C . HIS B 1 18 ? 10.008 0.343 2.129 1 89.38 18 HIS B C 1
ATOM 3142 O O . HIS B 1 18 ? 9.266 1.232 2.541 1 89.38 18 HIS B O 1
ATOM 3148 N N . TYR B 1 19 ? 10.766 -0.405 2.936 1 90.75 19 TYR B N 1
ATOM 3149 C CA . TYR B 1 19 ? 10.656 -0.28 4.387 1 90.75 19 TYR B CA 1
ATOM 3150 C C . TYR B 1 19 ? 11.938 0.295 4.98 1 90.75 19 TYR B C 1
ATOM 3152 O O . TYR B 1 19 ? 13.039 -0.043 4.547 1 90.75 19 TYR B O 1
ATOM 3160 N N . ALA B 1 20 ? 11.688 1.146 5.91 1 93.94 20 ALA B N 1
ATOM 3161 C CA . ALA B 1 20 ? 12.812 1.777 6.59 1 93.94 20 ALA B CA 1
ATOM 3162 C C . ALA B 1 20 ? 13.289 0.933 7.773 1 93.94 20 ALA B C 1
ATOM 3164 O O . ALA B 1 20 ? 13.07 1.298 8.93 1 93.94 20 ALA B O 1
ATOM 3165 N N . THR B 1 21 ? 14.039 -0.121 7.488 1 94.12 21 THR B N 1
ATOM 3166 C CA . THR B 1 21 ? 14.547 -0.998 8.539 1 94.12 21 THR B CA 1
ATOM 3167 C C . THR B 1 21 ? 15.969 -0.608 8.93 1 94.12 21 THR B C 1
ATOM 3169 O O . THR B 1 21 ? 16.672 0.033 8.148 1 94.12 21 THR B O 1
ATOM 3172 N N . ALA B 1 22 ? 16.297 -0.973 10.164 1 94.56 22 ALA B N 1
ATOM 3173 C CA . ALA B 1 22 ? 17.672 -0.753 10.602 1 94.56 22 ALA B CA 1
ATOM 3174 C C . ALA B 1 22 ? 18.672 -1.518 9.727 1 94.56 22 ALA B C 1
ATOM 3176 O O . ALA B 1 22 ? 19.734 -0.999 9.375 1 94.56 22 ALA B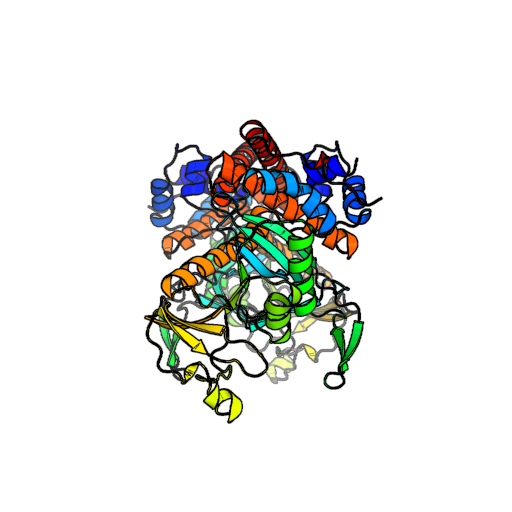 O 1
ATOM 3177 N N . THR B 1 23 ? 18.312 -2.707 9.352 1 93.62 23 THR B N 1
ATOM 3178 C CA . THR B 1 23 ? 19.141 -3.52 8.477 1 93.62 23 THR B CA 1
ATOM 3179 C C . THR B 1 23 ? 19.281 -2.867 7.102 1 93.62 23 THR B C 1
ATOM 3181 O O . THR B 1 23 ? 20.359 -2.887 6.508 1 93.62 23 THR B O 1
ATOM 3184 N N . GLY B 1 24 ? 18.188 -2.314 6.621 1 93.69 24 GLY B N 1
ATOM 3185 C CA . GLY B 1 24 ? 18.234 -1.631 5.336 1 93.69 24 GLY B CA 1
ATOM 3186 C C . GLY B 1 24 ? 19.203 -0.463 5.312 1 93.69 24 GLY B C 1
ATOM 3187 O O . GLY B 1 24 ? 19.922 -0.276 4.336 1 93.69 24 GLY B O 1
ATOM 3188 N N . LEU B 1 25 ? 19.125 0.295 6.367 1 95.06 25 LEU B N 1
ATOM 3189 C CA . LEU B 1 25 ? 20.047 1.416 6.453 1 95.06 25 LEU B CA 1
ATOM 3190 C C . LEU B 1 25 ? 21.5 0.922 6.539 1 95.06 25 LEU B C 1
ATOM 3192 O O . LEU B 1 25 ? 22.391 1.479 5.895 1 95.06 25 LEU B O 1
ATOM 3196 N N . SER B 1 26 ? 21.734 -0.072 7.359 1 95.19 26 SER B N 1
ATOM 3197 C CA . SER B 1 26 ? 23.062 -0.652 7.48 1 95.19 26 SER B CA 1
ATOM 3198 C C . SER B 1 26 ? 23.578 -1.13 6.125 1 95.19 26 SER B C 1
ATOM 3200 O O . SER B 1 26 ? 24.719 -0.854 5.762 1 95.19 26 SER B O 1
ATOM 3202 N N . ASP B 1 27 ? 22.797 -1.836 5.371 1 93.38 27 ASP B N 1
ATOM 3203 C CA . ASP B 1 27 ? 23.156 -2.355 4.059 1 93.38 27 ASP B CA 1
ATOM 3204 C C . ASP B 1 27 ? 23.438 -1.221 3.074 1 93.38 27 ASP B C 1
ATOM 3206 O O . ASP B 1 27 ? 24.359 -1.297 2.275 1 93.38 27 ASP B O 1
ATOM 3210 N N . LEU B 1 28 ? 22.562 -0.261 3.145 1 92.88 28 LEU B N 1
ATOM 3211 C CA . LEU B 1 28 ? 22.703 0.904 2.279 1 92.88 28 LEU B CA 1
ATOM 3212 C C . LEU B 1 28 ? 24.078 1.552 2.459 1 92.88 28 LEU B C 1
ATOM 3214 O O . LEU B 1 28 ? 24.672 2.016 1.489 1 92.88 28 LEU B O 1
ATOM 3218 N N . LEU B 1 29 ? 24.531 1.537 3.686 1 93.88 29 LEU B N 1
ATOM 3219 C CA . LEU B 1 29 ? 25.812 2.17 4.012 1 93.88 29 LEU B CA 1
ATOM 3220 C C . LEU B 1 29 ? 26.953 1.152 3.99 1 93.88 29 LEU B C 1
ATOM 3222 O O . LEU B 1 29 ? 28.031 1.407 4.531 1 93.88 29 LEU B O 1
ATOM 3226 N N . GLU B 1 30 ? 26.656 -0.006 3.512 1 93.5 30 GLU B N 1
ATOM 3227 C CA . GLU B 1 30 ? 27.656 -1.067 3.348 1 93.5 30 GLU B CA 1
ATOM 3228 C C . GLU B 1 30 ? 28.281 -1.441 4.684 1 93.5 30 GLU B C 1
ATOM 3230 O O . GLU B 1 30 ? 29.5 -1.636 4.766 1 93.5 30 GLU B O 1
ATOM 3235 N N . GLY B 1 31 ? 27.531 -1.29 5.699 1 91.62 31 GLY B N 1
ATOM 3236 C CA . GLY B 1 31 ? 27.953 -1.779 7 1 91.62 31 GLY B CA 1
ATOM 3237 C C . GLY B 1 31 ? 28.719 -0.743 7.809 1 91.62 31 GLY B C 1
ATOM 3238 O O . GLY B 1 31 ? 29.188 -1.029 8.914 1 91.62 31 GLY B O 1
ATOM 3239 N N . SER B 1 32 ? 28.875 0.476 7.375 1 92.69 32 SER B N 1
ATOM 3240 C CA . SER B 1 32 ? 29.562 1.513 8.141 1 92.69 32 SER B CA 1
ATOM 3241 C C . SER B 1 32 ? 28.844 1.805 9.453 1 92.69 32 SER B C 1
ATOM 3243 O O . SER B 1 32 ? 29.469 2.207 10.438 1 92.69 32 SER B O 1
ATOM 3245 N N . ILE B 1 33 ? 27.562 1.672 9.477 1 93.56 33 ILE B N 1
ATOM 3246 C CA . ILE B 1 33 ? 26.734 1.729 10.672 1 93.56 33 ILE B CA 1
ATOM 3247 C C . ILE B 1 33 ? 25.969 0.418 10.828 1 93.56 33 ILE B C 1
ATOM 3249 O O . ILE B 1 33 ? 25.266 -0.017 9.906 1 93.56 33 ILE B O 1
ATOM 3253 N N . SER B 1 34 ? 26.094 -0.15 11.914 1 94.31 34 SER B N 1
ATOM 3254 C CA . SER B 1 34 ? 25.438 -1.437 12.125 1 94.31 34 SER B CA 1
ATOM 3255 C C . SER B 1 34 ? 23.953 -1.26 12.398 1 94.31 34 SER B C 1
ATOM 3257 O O . SER B 1 34 ? 23.516 -0.2 12.852 1 94.31 34 SER B O 1
ATOM 3259 N N . HIS B 1 35 ? 23.234 -2.35 12.109 1 93.94 35 HIS B N 1
ATOM 3260 C CA . HIS B 1 35 ? 21.812 -2.314 12.391 1 93.94 35 HIS B CA 1
ATOM 3261 C C . HIS B 1 35 ? 21.547 -2.137 13.883 1 93.94 35 HIS B C 1
ATOM 3263 O O . HIS B 1 35 ? 20.562 -1.489 14.266 1 93.94 35 HIS B O 1
ATOM 3269 N N . ASP B 1 36 ? 22.359 -2.637 14.711 1 93.69 36 ASP B N 1
ATOM 3270 C CA . ASP B 1 36 ? 22.203 -2.498 16.156 1 93.69 36 ASP B CA 1
ATOM 3271 C C . ASP B 1 36 ? 22.359 -1.039 16.594 1 93.69 36 ASP B C 1
ATOM 3273 O O . ASP B 1 36 ? 21.656 -0.579 17.484 1 93.69 36 ASP B O 1
ATOM 3277 N N . LYS B 1 37 ? 23.297 -0.446 16.047 1 94.06 37 LYS B N 1
ATOM 3278 C CA . LYS B 1 37 ? 23.516 0.965 16.359 1 94.06 37 LYS B CA 1
ATOM 3279 C C . LYS B 1 37 ? 22.297 1.799 15.992 1 94.06 37 LYS B C 1
ATOM 3281 O O . LYS B 1 37 ? 21.906 2.705 16.734 1 94.06 37 LYS B O 1
ATOM 3286 N N . VAL B 1 38 ? 21.719 1.512 14.875 1 93.81 38 VAL B N 1
ATOM 3287 C CA . VAL B 1 38 ? 20.516 2.213 14.438 1 93.81 38 VAL B CA 1
ATOM 3288 C C . VAL B 1 38 ? 19.375 1.936 15.414 1 93.81 38 VAL B C 1
ATOM 3290 O O . VAL B 1 38 ? 18.656 2.854 15.812 1 93.81 38 VAL B O 1
ATOM 3293 N N . THR B 1 39 ? 19.203 0.71 15.758 1 93.88 39 THR B N 1
ATOM 3294 C CA . THR B 1 39 ? 18.156 0.305 16.688 1 93.88 39 THR B CA 1
ATOM 3295 C C . THR B 1 39 ? 18.344 0.999 18.031 1 93.88 39 THR B C 1
ATOM 3297 O O . THR B 1 39 ? 17.359 1.457 18.641 1 93.88 39 THR B O 1
ATOM 3300 N N . ARG B 1 40 ? 19.531 1.058 18.484 1 93.12 40 ARG B N 1
ATOM 3301 C CA . ARG B 1 40 ? 19.828 1.73 19.75 1 93.12 40 ARG B CA 1
ATOM 3302 C C . ARG B 1 40 ? 19.516 3.219 19.656 1 93.12 40 ARG B C 1
ATOM 3304 O O . ARG B 1 40 ? 19.016 3.809 20.625 1 93.12 40 ARG B O 1
ATOM 3311 N N . PHE B 1 41 ? 19.906 3.787 18.594 1 93.56 41 PHE B N 1
ATOM 3312 C CA . PHE B 1 41 ? 19.609 5.199 18.375 1 93.56 41 PHE B CA 1
ATOM 3313 C C . PHE B 1 41 ? 18.109 5.469 18.484 1 93.56 41 PHE B C 1
ATOM 3315 O O . PHE B 1 41 ? 17.688 6.426 19.141 1 93.56 41 PHE B O 1
ATOM 3322 N N . LEU B 1 42 ? 17.281 4.602 17.875 1 93.81 42 LEU B N 1
ATOM 3323 C CA . LEU B 1 42 ? 15.844 4.789 17.844 1 93.81 42 LEU B CA 1
ATOM 3324 C C . LEU B 1 42 ? 15.234 4.527 19.219 1 93.81 42 LEU B C 1
ATOM 3326 O O . LEU B 1 42 ? 14.125 4.984 19.5 1 93.81 42 LEU B O 1
ATOM 3330 N N . ASN B 1 43 ? 15.945 3.854 20.109 1 92.75 43 ASN B N 1
ATOM 3331 C CA . ASN B 1 43 ? 15.391 3.48 21.406 1 92.75 43 ASN B CA 1
ATOM 3332 C C . ASN B 1 43 ? 15.953 4.355 22.516 1 92.75 43 ASN B C 1
ATOM 3334 O O . ASN B 1 43 ? 15.508 4.258 23.672 1 92.75 43 ASN B O 1
ATOM 3338 N N . LYS B 1 44 ? 16.891 5.066 22.375 1 86.31 44 LYS B N 1
ATOM 3339 C CA . LYS B 1 44 ? 17.578 5.762 23.469 1 86.31 44 LYS B CA 1
ATOM 3340 C C . LYS B 1 44 ? 16.891 7.082 23.797 1 86.31 44 LYS B C 1
ATOM 3342 O O . LYS B 1 44 ? 16.453 7.285 24.938 1 86.31 44 LYS B O 1
ATOM 3347 N N . ASN B 1 45 ? 17.062 8.141 22.953 1 82.12 45 ASN B N 1
ATOM 3348 C CA . ASN B 1 45 ? 16.594 9.5 23.203 1 82.12 45 ASN B CA 1
ATOM 3349 C C . ASN B 1 45 ? 15.094 9.633 22.953 1 82.12 45 ASN B C 1
ATOM 3351 O O . ASN B 1 45 ? 14.461 8.719 22.422 1 82.12 45 ASN B O 1
ATOM 3355 N N . HIS B 1 46 ? 14.594 10.625 23.734 1 87.75 46 HIS B N 1
ATOM 3356 C CA . HIS B 1 46 ? 13.203 11 23.516 1 87.75 46 HIS B CA 1
ATOM 3357 C C . HIS B 1 46 ? 13.094 12.312 22.75 1 87.75 46 HIS B C 1
ATOM 3359 O O . HIS B 1 46 ? 13.375 13.375 23.297 1 87.75 46 HIS B O 1
ATOM 3365 N N . PHE B 1 47 ? 12.664 12.203 21.531 1 90.69 47 PHE B N 1
ATOM 3366 C CA . PHE B 1 47 ? 12.492 13.391 20.703 1 90.69 47 PHE B CA 1
ATOM 3367 C C . PHE B 1 47 ? 11.055 13.875 20.734 1 90.69 47 PHE B C 1
ATOM 3369 O O . PHE B 1 47 ? 10.117 13.07 20.797 1 90.69 47 PHE B O 1
ATOM 3376 N N . GLY B 1 48 ? 10.898 15.188 20.797 1 91.81 48 GLY B N 1
ATOM 3377 C CA . GLY B 1 48 ? 9.578 15.797 20.812 1 91.81 48 GLY B CA 1
ATOM 3378 C C . GLY B 1 48 ? 9.547 17.172 20.172 1 91.81 48 GLY B C 1
ATOM 3379 O O . GLY B 1 48 ? 10.383 17.484 19.312 1 91.81 48 GLY B O 1
ATOM 3380 N N . SER B 1 49 ? 8.609 17.953 20.562 1 93.56 49 SER B N 1
ATOM 3381 C CA . SER B 1 49 ? 8.383 19.266 19.969 1 93.56 49 SER B CA 1
ATOM 3382 C C . SER B 1 49 ? 9.547 20.203 20.25 1 93.56 49 SER B C 1
ATOM 3384 O O . SER B 1 49 ? 9.891 21.047 19.422 1 93.56 49 SER B O 1
ATOM 3386 N N . LYS B 1 50 ? 10.117 20.047 21.391 1 92.56 50 LYS B N 1
ATOM 3387 C CA . LYS B 1 50 ? 11.242 20.891 21.75 1 92.56 50 LYS B CA 1
ATOM 3388 C C . LYS B 1 50 ? 12.414 20.703 20.781 1 92.56 50 LYS B C 1
ATOM 3390 O O . LYS B 1 50 ? 13 21.672 20.312 1 92.56 50 LYS B O 1
ATOM 3395 N N . GLU B 1 51 ? 12.727 19.469 20.594 1 92.62 51 GLU B N 1
ATOM 3396 C CA . GLU B 1 51 ? 13.812 19.125 19.672 1 92.62 51 GLU B CA 1
ATOM 3397 C C . GLU B 1 51 ? 13.477 19.531 18.234 1 92.62 51 GLU B C 1
ATOM 3399 O O . GLU B 1 51 ? 14.352 19.969 17.484 1 92.62 51 GLU B O 1
ATOM 3404 N N . LEU B 1 52 ? 12.25 19.406 17.906 1 95.38 52 LEU B N 1
ATOM 3405 C CA . LEU B 1 52 ? 11.82 19.797 16.562 1 95.38 52 LEU B CA 1
ATOM 3406 C C . LEU B 1 52 ? 12.023 21.297 16.359 1 95.38 52 LEU B C 1
ATOM 3408 O O . LEU B 1 52 ? 12.562 21.719 15.32 1 95.38 52 LEU B O 1
ATOM 3412 N N . TRP B 1 53 ? 11.594 22.094 17.312 1 95.38 53 TRP B N 1
ATOM 3413 C CA . TRP B 1 53 ? 11.75 23.547 17.203 1 95.38 53 TRP B CA 1
ATOM 3414 C C . TRP B 1 53 ? 13.219 23.922 17.062 1 95.38 53 TRP B C 1
ATOM 3416 O O . TRP B 1 53 ? 13.578 24.781 16.25 1 95.38 53 TRP B O 1
ATOM 3426 N N . SER B 1 54 ? 14.016 23.266 17.859 1 92.94 54 SER B N 1
ATOM 3427 C CA . SER B 1 54 ? 15.445 23.531 17.781 1 92.94 54 SER B CA 1
ATOM 3428 C C . SER B 1 54 ? 15.984 23.281 16.375 1 92.94 54 SER B C 1
ATOM 3430 O O . SER B 1 54 ? 16.875 24 15.906 1 92.94 54 SER B O 1
ATOM 3432 N N . TYR B 1 55 ? 15.445 22.344 15.75 1 92.69 55 TYR B N 1
ATOM 3433 C CA . TYR B 1 55 ? 15.906 21.969 14.422 1 92.69 55 TYR B CA 1
ATOM 3434 C C . TYR B 1 55 ? 15.422 22.969 13.375 1 92.69 55 TYR B C 1
ATOM 3436 O O . TYR B 1 55 ? 16.188 23.359 12.492 1 92.69 55 TYR B O 1
ATOM 3444 N N . VAL B 1 56 ? 14.18 23.453 13.453 1 94.94 56 VAL B N 1
ATOM 3445 C CA . VAL B 1 56 ? 13.562 24.188 12.359 1 94.94 56 VAL B CA 1
ATOM 3446 C C . VAL B 1 56 ? 13.68 25.688 12.625 1 94.94 56 VAL B C 1
ATOM 3448 O O . VAL B 1 56 ? 13.391 26.5 11.742 1 94.94 56 VAL B O 1
ATOM 3451 N N . LYS B 1 57 ? 14.109 26.109 13.766 1 95.12 57 LYS B N 1
ATOM 3452 C CA . LYS B 1 57 ? 14.109 27.5 14.211 1 95.12 57 LYS B CA 1
ATOM 3453 C C . LYS B 1 57 ? 14.812 28.391 13.195 1 95.12 57 LYS B C 1
ATOM 3455 O O . LYS B 1 57 ? 14.273 29.438 12.805 1 95.12 57 LYS B O 1
ATOM 3460 N N . LYS B 1 58 ? 15.984 28 12.797 1 92.81 58 LYS B N 1
ATOM 3461 C CA . LYS B 1 58 ? 16.766 28.844 11.883 1 92.81 58 LYS B CA 1
ATOM 3462 C C . LYS B 1 58 ? 16.047 29.031 10.555 1 92.81 58 LYS B C 1
ATOM 3464 O O . LYS B 1 58 ? 16.062 30.125 9.984 1 92.81 58 LYS B O 1
ATOM 3469 N N . HIS B 1 59 ? 15.508 27.938 10.094 1 93.12 59 HIS B N 1
ATOM 3470 C CA . HIS B 1 59 ? 14.75 28.016 8.844 1 93.12 59 HIS B CA 1
ATOM 3471 C C . HIS B 1 59 ? 13.547 28.938 8.977 1 93.12 59 HIS B C 1
ATOM 3473 O O . HIS B 1 59 ? 13.281 29.75 8.094 1 93.12 59 HIS B O 1
ATOM 3479 N N . VAL B 1 60 ? 12.812 28.828 10.07 1 95.81 60 VAL B N 1
ATOM 3480 C CA . VAL B 1 60 ? 11.633 29.656 10.312 1 95.81 60 VAL B CA 1
ATOM 3481 C C . VAL B 1 60 ? 12.031 31.125 10.391 1 95.81 60 VAL B C 1
ATOM 3483 O O . VAL B 1 60 ? 11.398 31.984 9.766 1 95.81 60 VAL B O 1
ATOM 3486 N N . ARG B 1 61 ? 13.141 31.391 11.07 1 95.88 61 ARG B N 1
ATOM 3487 C CA . ARG B 1 61 ? 13.586 32.781 11.25 1 95.88 61 ARG B CA 1
ATOM 3488 C C . ARG B 1 61 ? 14.031 33.375 9.922 1 95.88 61 ARG B C 1
ATOM 3490 O O . ARG B 1 61 ? 13.859 34.562 9.688 1 95.88 61 ARG B O 1
ATOM 3497 N N . GLN B 1 62 ? 14.531 32.562 9.07 1 94 62 GLN B N 1
ATOM 3498 C CA . GLN B 1 62 ? 15 33.031 7.766 1 94 62 GLN B CA 1
ATOM 3499 C C . GLN B 1 62 ? 13.836 33.469 6.895 1 94 62 GLN B C 1
ATOM 3501 O O . GLN B 1 62 ? 13.977 34.438 6.117 1 94 62 GLN B O 1
ATOM 3506 N N . TYR B 1 63 ? 12.688 32.875 7.043 1 94.31 63 TYR B N 1
ATOM 3507 C CA . TYR B 1 63 ? 11.609 33.156 6.094 1 94.31 63 TYR B CA 1
ATOM 3508 C C . TYR B 1 63 ? 10.414 33.781 6.793 1 94.31 63 TYR B C 1
ATOM 3510 O O . TYR B 1 63 ? 9.391 34.062 6.164 1 94.31 63 TYR B O 1
ATOM 3518 N N . GLU B 1 64 ? 10.539 33.969 8.039 1 94.62 64 GLU B N 1
ATOM 3519 C CA . GLU B 1 64 ? 9.43 34.5 8.82 1 94.62 64 GLU B CA 1
ATOM 3520 C C . GLU B 1 64 ? 9.008 35.875 8.305 1 94.62 64 GLU B C 1
ATOM 3522 O O . GLU B 1 64 ? 9.836 36.625 7.781 1 94.62 64 GLU B O 1
ATOM 3527 N N . GLU B 1 65 ? 7.762 36.125 8.375 1 93.81 65 GLU B N 1
ATOM 3528 C CA . GLU B 1 65 ? 7.164 37.375 7.961 1 93.81 65 GLU B CA 1
ATOM 3529 C C . GLU B 1 65 ? 6.449 38.062 9.125 1 93.81 65 GLU B C 1
ATOM 3531 O O . GLU B 1 65 ? 5.832 37.406 9.953 1 93.81 65 GLU B O 1
ATOM 3536 N N . GLU B 1 66 ? 6.594 39.344 9.133 1 92.94 66 GLU B N 1
ATOM 3537 C CA . GLU B 1 66 ? 5.934 40.094 10.188 1 92.94 66 GLU B CA 1
ATOM 3538 C C . GLU B 1 66 ? 4.414 40 10.078 1 92.94 66 GLU B C 1
ATOM 3540 O O . GLU B 1 66 ? 3.715 39.969 11.094 1 92.94 66 GLU B O 1
ATOM 3545 N N . VAL B 1 67 ? 4.02 40.031 8.844 1 92.56 67 VAL B N 1
ATOM 3546 C CA . VAL B 1 67 ? 2.584 39.906 8.609 1 92.56 67 VAL B CA 1
ATOM 3547 C C . VAL B 1 67 ? 2.305 38.812 7.578 1 92.56 67 VAL B C 1
ATOM 3549 O O . VAL B 1 67 ? 3.098 38.625 6.656 1 92.56 67 VAL B O 1
ATOM 3552 N N . GLY B 1 68 ? 1.211 38.125 7.895 1 92.44 68 GLY B N 1
ATOM 3553 C CA . GLY B 1 68 ? 0.771 37.188 6.875 1 92.44 68 GLY B CA 1
ATOM 3554 C C . GLY B 1 68 ? 0.963 35.75 7.273 1 92.44 68 GLY B C 1
ATOM 3555 O O . GLY B 1 68 ? 0.423 34.844 6.629 1 92.44 68 GLY B O 1
ATOM 3556 N N . GLY B 1 69 ? 1.723 35.469 8.273 1 96.12 69 GLY B N 1
ATOM 3557 C CA . GLY B 1 69 ? 1.925 34.125 8.742 1 96.12 69 GLY B CA 1
ATOM 3558 C C . GLY B 1 69 ? 0.669 33.5 9.32 1 96.12 69 GLY B C 1
ATOM 3559 O O . GLY B 1 69 ? -0.157 34.188 9.922 1 96.12 69 GLY B O 1
ATOM 3560 N N . VAL B 1 70 ? 0.52 32.188 9.102 1 98.12 70 VAL B N 1
ATOM 3561 C CA . VAL B 1 70 ? -0.639 31.453 9.602 1 98.12 70 VAL B CA 1
ATOM 3562 C C . VAL B 1 70 ? -0.181 30.188 10.32 1 98.12 70 VAL B C 1
ATOM 3564 O O . VAL B 1 70 ? 0.741 29.5 9.859 1 98.12 70 VAL B O 1
ATOM 3567 N N . LEU B 1 71 ? -0.731 29.953 11.469 1 98.5 71 LEU B N 1
ATOM 3568 C CA . LEU B 1 71 ? -0.474 28.719 12.219 1 98.5 71 LEU B CA 1
ATOM 3569 C C . LEU B 1 71 ? -1.604 27.719 12.016 1 98.5 71 LEU B C 1
ATOM 3571 O O . LEU B 1 71 ? -2.725 27.938 12.484 1 98.5 71 LEU B O 1
ATOM 3575 N N . SER B 1 72 ? -1.304 26.672 11.312 1 98.56 72 SER B N 1
ATOM 3576 C CA . SER B 1 72 ? -2.299 25.641 11.031 1 98.56 72 SER B CA 1
ATOM 3577 C C . SER B 1 72 ? -2.131 24.438 11.961 1 98.56 72 SER B C 1
ATOM 3579 O O . SER B 1 72 ? -1.009 23.984 12.211 1 98.56 72 SER B O 1
ATOM 3581 N N . LEU B 1 73 ? -3.213 23.969 12.523 1 98.25 73 LEU B N 1
ATOM 3582 C CA . LEU B 1 73 ? -3.191 22.781 13.359 1 98.25 73 LEU B CA 1
ATOM 3583 C C . LEU B 1 73 ? -4.137 21.719 12.82 1 98.25 73 LEU B C 1
ATOM 3585 O O . LEU B 1 73 ? -5.234 22.031 12.352 1 98.25 73 LEU B O 1
ATOM 3589 N N . ASP B 1 74 ? -3.684 20.562 12.758 1 96.81 74 ASP B N 1
ATOM 3590 C CA . ASP B 1 74 ? -4.469 19.406 12.297 1 96.81 74 ASP B CA 1
ATOM 3591 C C . ASP B 1 74 ? -3.854 18.094 12.773 1 96.81 74 ASP B C 1
ATOM 3593 O O . ASP B 1 74 ? -2.725 18.078 13.266 1 96.81 74 ASP B O 1
ATOM 3597 N N . ASP B 1 75 ? -4.602 17.062 12.773 1 95.12 75 ASP B N 1
ATOM 3598 C CA . ASP B 1 75 ? -4.066 15.773 13.18 1 95.12 75 ASP B CA 1
ATOM 3599 C C . ASP B 1 75 ? -4.109 14.766 12.031 1 95.12 75 ASP B C 1
ATOM 3601 O O . ASP B 1 75 ? -4.793 15 11.031 1 95.12 75 ASP B O 1
ATOM 3605 N N . THR B 1 76 ? -3.299 13.781 12.102 1 94.62 76 THR B N 1
ATOM 3606 C CA . THR B 1 76 ? -3.27 12.672 11.156 1 94.62 76 THR B CA 1
ATOM 3607 C C . THR B 1 76 ? -3.006 11.352 11.875 1 94.62 76 THR B C 1
ATOM 3609 O O . THR B 1 76 ? -2.5 11.344 13 1 94.62 76 THR B O 1
ATOM 3612 N N . VAL B 1 77 ? -3.488 10.273 11.312 1 93.75 77 VAL B N 1
ATOM 3613 C CA . VAL B 1 77 ? -3.25 8.961 11.891 1 93.75 77 VAL B CA 1
ATOM 3614 C C . VAL B 1 77 ? -2.285 8.172 11.008 1 93.75 77 VAL B C 1
ATOM 3616 O O . VAL B 1 77 ? -2.514 8.031 9.797 1 93.75 77 VAL B O 1
ATOM 3619 N N . GLU B 1 78 ? -1.229 7.809 11.57 1 93 78 GLU B N 1
ATOM 3620 C CA . GLU B 1 78 ? -0.36 6.812 10.953 1 93 78 GLU B CA 1
ATOM 3621 C C . GLU B 1 78 ? -0.895 5.398 11.18 1 93 78 GLU B C 1
ATOM 3623 O O . GLU B 1 78 ? -0.739 4.832 12.258 1 93 78 GLU B O 1
ATOM 3628 N N . GLU B 1 79 ? -1.376 4.801 10.18 1 91 79 GLU B N 1
ATOM 3629 C CA . GLU B 1 79 ? -2.025 3.504 10.336 1 91 79 GLU B CA 1
ATOM 3630 C C . GLU B 1 79 ? -0.996 2.389 10.5 1 91 79 GLU B C 1
ATOM 3632 O O . GLU B 1 79 ? 0.013 2.357 9.797 1 91 79 GLU B O 1
ATOM 3637 N N . LYS B 1 80 ? -1.211 1.603 11.406 1 90.38 80 LYS B N 1
ATOM 3638 C CA . LYS B 1 80 ? -0.443 0.392 11.688 1 90.38 80 LYS B CA 1
ATOM 3639 C C . LYS B 1 80 ? -1.365 -0.789 11.977 1 90.38 80 LYS B C 1
ATOM 3641 O O . LYS B 1 80 ? -1.444 -1.253 13.117 1 90.38 80 LYS B O 1
ATOM 3646 N N . PRO B 1 81 ? -1.877 -1.391 10.938 1 85.44 81 PRO B N 1
ATOM 3647 C CA . PRO B 1 81 ? -2.898 -2.418 11.156 1 85.44 81 PRO B CA 1
ATOM 3648 C C . PRO B 1 81 ? -2.33 -3.699 11.758 1 85.44 81 PRO B C 1
ATOM 3650 O O . PRO B 1 81 ? -3.041 -4.426 12.461 1 85.44 81 PRO B O 1
ATOM 3653 N N . TYR B 1 82 ? -1.128 -3.992 11.578 1 84.12 82 TYR B N 1
ATOM 3654 C CA . TYR B 1 82 ? -0.595 -5.297 11.953 1 84.12 82 TYR B CA 1
ATOM 3655 C C . TYR B 1 82 ? 0.287 -5.188 13.195 1 84.12 82 TYR B C 1
ATOM 3657 O O . TYR B 1 82 ? 0.894 -6.172 13.617 1 84.12 82 TYR B O 1
ATOM 3665 N N . THR B 1 83 ? 0.446 -4.02 13.68 1 87.25 83 THR B N 1
ATOM 3666 C CA . THR B 1 83 ? 1.25 -3.807 14.883 1 87.25 83 THR B CA 1
ATOM 3667 C C . THR B 1 83 ? 0.403 -3.986 16.141 1 87.25 83 THR B C 1
ATOM 3669 O O . THR B 1 83 ? -0.758 -3.572 16.172 1 87.25 83 THR B O 1
ATOM 3672 N N . ASP B 1 84 ? 1.008 -4.598 17.094 1 88.19 84 ASP B N 1
ATOM 3673 C CA . ASP B 1 84 ? 0.303 -4.789 18.359 1 88.19 84 ASP B CA 1
ATOM 3674 C C . ASP B 1 84 ? 0.003 -3.447 19.031 1 88.19 84 ASP B C 1
ATOM 3676 O O . ASP B 1 84 ? 0.777 -2.496 18.906 1 88.19 84 ASP B O 1
ATOM 3680 N N . GLU B 1 85 ? -1.089 -3.408 19.781 1 89.12 85 GLU B N 1
ATOM 3681 C CA . GLU B 1 85 ? -1.489 -2.188 20.484 1 89.12 85 GLU B CA 1
ATOM 3682 C C . GLU B 1 85 ? -0.511 -1.843 21.594 1 89.12 85 GLU B C 1
ATOM 3684 O O . GLU B 1 85 ? 0.062 -2.736 22.234 1 89.12 85 GLU B O 1
ATOM 3689 N N . ASN B 1 86 ? -0.238 -0.648 21.812 1 91.19 86 ASN B N 1
ATOM 3690 C CA . ASN B 1 86 ? 0.475 -0.089 22.953 1 91.19 86 ASN B CA 1
ATOM 3691 C C . ASN B 1 86 ? -0.002 1.324 23.281 1 91.19 86 ASN B C 1
ATOM 3693 O O . ASN B 1 86 ? -1.135 1.689 22.969 1 91.19 86 ASN B O 1
ATOM 3697 N N . ASP B 1 87 ? 0.767 2.137 23.938 1 89.62 87 ASP B N 1
ATOM 3698 C CA . ASP B 1 87 ? 0.317 3.436 24.422 1 89.62 87 ASP B CA 1
ATOM 3699 C C . ASP B 1 87 ? 0.114 4.418 23.266 1 89.62 87 ASP B C 1
ATOM 3701 O O . ASP B 1 87 ? -0.631 5.391 23.406 1 89.62 87 ASP B O 1
ATOM 3705 N N . VAL B 1 88 ? 0.772 4.16 22.188 1 91.75 88 VAL B N 1
ATOM 3706 C CA . VAL B 1 88 ? 0.665 5.121 21.094 1 91.75 88 VAL B CA 1
ATOM 3707 C C . VAL B 1 88 ? -0.058 4.477 19.906 1 91.75 88 VAL B C 1
ATOM 3709 O O . VAL B 1 88 ? -0.733 5.164 19.141 1 91.75 88 VAL B O 1
ATOM 3712 N N . VAL B 1 89 ? 0.082 3.186 19.797 1 92.31 89 VAL B N 1
ATOM 3713 C CA . VAL B 1 89 ? -0.655 2.473 18.75 1 92.31 89 VAL B CA 1
ATOM 3714 C C . VAL B 1 89 ? -2.025 2.061 19.281 1 92.31 89 VAL B C 1
ATOM 3716 O O . VAL B 1 89 ? -2.146 1.07 20.016 1 92.31 89 VAL B O 1
ATOM 3719 N N . CYS B 1 90 ? -3.027 2.797 18.859 1 91.25 90 CYS B N 1
ATOM 3720 C CA . CYS B 1 90 ? -4.375 2.582 19.375 1 91.25 90 CYS B CA 1
ATOM 3721 C C . CYS B 1 90 ? -5.41 2.76 18.266 1 91.25 90 CYS B C 1
ATOM 3723 O O . CYS B 1 90 ? -5.062 3.051 17.125 1 91.25 90 CYS B O 1
ATOM 3725 N N . TRP B 1 91 ? -6.598 2.469 18.625 1 88.5 91 TRP B N 1
ATOM 3726 C CA . TRP B 1 91 ? -7.691 2.615 17.656 1 88.5 91 TRP B CA 1
ATOM 3727 C C . TRP B 1 91 ? -8.219 4.047 17.656 1 88.5 91 TRP B C 1
ATOM 3729 O O . TRP B 1 91 ? -8.438 4.641 18.703 1 88.5 91 TRP B O 1
ATOM 3739 N N . HIS B 1 92 ? -8.297 4.586 16.516 1 89.19 92 HIS B N 1
ATOM 3740 C CA . HIS B 1 92 ? -8.781 5.945 16.297 1 89.19 92 HIS B CA 1
ATOM 3741 C C . HIS B 1 92 ? -9.852 5.984 15.219 1 89.19 92 HIS B C 1
ATOM 3743 O O . HIS B 1 92 ? -9.781 5.242 14.234 1 89.19 92 HIS B O 1
ATOM 3749 N N . TYR B 1 93 ? -10.828 6.789 15.344 1 82.94 93 TYR B N 1
ATOM 3750 C CA . TYR B 1 93 ? -11.859 6.918 14.32 1 82.94 93 TYR B CA 1
ATOM 3751 C C . TYR B 1 93 ? -11.359 7.742 13.141 1 82.94 93 TYR B C 1
ATOM 3753 O O . TYR B 1 93 ? -10.805 8.828 13.328 1 82.94 93 TYR B O 1
ATOM 3761 N N . SER B 1 94 ? -11.508 7.109 12.008 1 82.06 94 SER B N 1
ATOM 3762 C CA . SER B 1 94 ? -11.172 7.801 10.766 1 82.06 94 SER B CA 1
ATOM 3763 C C . SER B 1 94 ? -12.422 8.25 10.023 1 82.06 94 SER B C 1
ATOM 3765 O O . SER B 1 94 ? -13.211 7.418 9.57 1 82.06 94 SER B O 1
ATOM 3767 N N . HIS B 1 95 ? -12.523 9.508 9.852 1 73.62 95 HIS B N 1
ATOM 3768 C CA . HIS B 1 95 ? -13.672 10.047 9.133 1 73.62 95 HIS B CA 1
ATOM 3769 C C . HIS B 1 95 ? -13.594 9.719 7.645 1 73.62 95 HIS B C 1
ATOM 3771 O O . HIS B 1 95 ? -14.625 9.531 6.996 1 73.62 95 HIS B O 1
ATOM 3777 N N . SER B 1 96 ? -12.414 9.703 7.191 1 74.31 96 SER B N 1
ATOM 3778 C CA . SER B 1 96 ? -12.211 9.406 5.777 1 74.31 96 SER B CA 1
ATOM 3779 C C . SER B 1 96 ? -12.648 7.984 5.441 1 74.31 96 SER B C 1
ATOM 3781 O O . SER B 1 96 ? -13.195 7.734 4.367 1 74.31 96 SER B O 1
ATOM 3783 N N . LYS B 1 97 ? -12.492 7.012 6.316 1 79.31 97 LYS B N 1
ATOM 3784 C CA . LYS B 1 97 ? -12.844 5.613 6.086 1 79.31 97 LYS B CA 1
ATOM 3785 C C . LYS B 1 97 ? -14.148 5.246 6.797 1 79.31 97 LYS B C 1
ATOM 3787 O O . LYS B 1 97 ? -14.641 4.125 6.664 1 79.31 97 LYS B O 1
ATOM 3792 N N . SER B 1 98 ? -14.641 6.188 7.617 1 82.31 98 SER B N 1
ATOM 3793 C CA . SER B 1 98 ? -15.836 5.977 8.438 1 82.31 98 SER B CA 1
ATOM 3794 C C . SER B 1 98 ? -15.711 4.699 9.266 1 82.31 98 SER B C 1
ATOM 3796 O O . SER B 1 98 ? -16.641 3.885 9.297 1 82.31 98 SER B O 1
ATOM 3798 N N . ALA B 1 99 ? -14.555 4.445 9.719 1 84 99 ALA B N 1
ATOM 3799 C CA . ALA B 1 99 ? -14.258 3.258 10.516 1 84 99 ALA B CA 1
ATOM 3800 C C . ALA B 1 99 ? -13.125 3.533 11.5 1 84 99 ALA B C 1
ATOM 3802 O O . ALA B 1 99 ? -12.43 4.543 11.391 1 84 99 ALA B O 1
ATOM 3803 N N . HIS B 1 100 ? -13.078 2.742 12.508 1 87.94 100 HIS B N 1
ATOM 3804 C CA . HIS B 1 100 ? -11.93 2.803 13.414 1 87.94 100 HIS B CA 1
ATOM 3805 C C . HIS B 1 100 ? -10.695 2.162 12.781 1 87.94 100 HIS B C 1
ATOM 3807 O O . HIS B 1 100 ? -10.797 1.104 12.156 1 87.94 100 HIS B O 1
ATOM 3813 N N . VAL B 1 101 ? -9.664 2.859 12.867 1 90.19 101 VAL B N 1
ATOM 3814 C CA . VAL B 1 101 ? -8.406 2.336 12.336 1 90.19 101 VAL B CA 1
ATOM 3815 C C . VAL B 1 101 ? -7.363 2.273 13.445 1 90.19 101 VAL B C 1
ATOM 3817 O O . VAL B 1 101 ? -7.332 3.135 14.328 1 90.19 101 VAL B O 1
ATOM 3820 N N . LYS B 1 102 ? -6.566 1.265 13.383 1 92.5 102 LYS B N 1
ATOM 3821 C CA . LYS B 1 102 ? -5.484 1.106 14.352 1 92.5 102 LYS B CA 1
ATOM 3822 C C . LYS B 1 102 ? -4.219 1.816 13.875 1 92.5 102 LYS B C 1
ATOM 3824 O O . LYS B 1 102 ? -3.793 1.647 12.734 1 92.5 102 LYS B O 1
ATOM 3829 N N . GLY B 1 103 ? -3.65 2.691 14.734 1 94.44 103 GLY B N 1
ATOM 3830 C CA . GLY B 1 103 ? -2.438 3.41 14.375 1 94.44 103 GLY B CA 1
ATOM 3831 C C . GLY B 1 103 ? -2.053 4.477 15.391 1 94.44 103 GLY B C 1
ATOM 3832 O O . GLY B 1 103 ? -2.475 4.422 16.547 1 94.44 103 GLY B O 1
ATOM 3833 N N . ILE B 1 104 ? -1.146 5.34 15.023 1 94.94 104 ILE B N 1
ATOM 3834 C CA . ILE B 1 104 ? -0.653 6.406 15.883 1 94.94 104 ILE B CA 1
ATOM 3835 C C . ILE B 1 104 ? -1.229 7.746 15.43 1 94.94 104 ILE B C 1
ATOM 3837 O O . ILE B 1 104 ? -1.065 8.141 14.273 1 94.94 104 ILE B O 1
ATOM 3841 N N . ASN B 1 105 ? -1.93 8.398 16.328 1 95.19 105 ASN B N 1
ATOM 3842 C CA . ASN B 1 105 ? -2.486 9.711 16.047 1 95.19 105 ASN B CA 1
ATOM 3843 C C . ASN B 1 105 ? -1.495 10.828 16.375 1 95.19 105 ASN B C 1
ATOM 3845 O O . ASN B 1 105 ? -0.942 10.852 17.484 1 95.19 105 ASN B O 1
ATOM 3849 N N . ILE B 1 106 ? -1.205 11.695 15.43 1 96.88 106 ILE B N 1
ATOM 3850 C CA . ILE B 1 106 ? -0.219 12.758 15.594 1 96.88 106 ILE B CA 1
ATOM 3851 C C . ILE B 1 106 ? -0.876 14.109 15.344 1 96.88 106 ILE B C 1
ATOM 3853 O O . ILE B 1 106 ? -1.43 14.359 14.273 1 96.88 106 ILE B O 1
ATOM 3857 N N . LEU B 1 107 ? -0.869 14.938 16.344 1 97 107 LEU B N 1
ATOM 3858 C CA . LEU B 1 107 ? -1.301 16.328 16.172 1 97 107 LEU B CA 1
ATOM 3859 C C . LEU B 1 107 ? -0.116 17.234 15.859 1 97 107 LEU B C 1
ATOM 3861 O O . LEU B 1 107 ? 0.924 17.156 16.516 1 97 107 LEU B O 1
ATOM 3865 N N . THR B 1 108 ? -0.25 18.078 14.82 1 98.19 108 THR B N 1
ATOM 3866 C CA . THR B 1 108 ? 0.871 18.891 14.367 1 98.19 108 THR B CA 1
ATOM 3867 C C . THR B 1 108 ? 0.464 20.359 14.273 1 98.19 108 THR B C 1
ATOM 3869 O O . THR B 1 108 ? -0.666 20.672 13.891 1 98.19 108 THR B O 1
ATOM 3872 N N . SER B 1 109 ? 1.29 21.25 14.688 1 98.38 109 SER B N 1
ATOM 3873 C CA . SER B 1 109 ? 1.199 22.688 14.406 1 98.38 109 SER B CA 1
ATOM 3874 C C . SER B 1 109 ? 2.213 23.094 13.344 1 98.38 109 SER B C 1
ATOM 3876 O O . SER B 1 109 ? 3.4 22.781 13.453 1 98.38 109 SER B O 1
ATOM 3878 N N . MET B 1 110 ? 1.752 23.734 12.344 1 98.44 110 MET B N 1
ATOM 3879 C CA . MET B 1 110 ? 2.572 24.109 11.195 1 98.44 110 MET B CA 1
ATOM 3880 C C . MET B 1 110 ? 2.438 25.594 10.891 1 98.44 110 MET B C 1
ATOM 3882 O O . MET B 1 110 ? 1.328 26.141 10.867 1 98.44 110 MET B O 1
ATOM 3886 N N . VAL B 1 111 ? 3.535 26.25 10.688 1 98.31 111 VAL B N 1
ATOM 3887 C CA . VAL B 1 111 ? 3.496 27.656 10.305 1 98.31 111 VAL B CA 1
ATOM 3888 C C . VAL B 1 111 ? 3.66 27.781 8.789 1 98.31 111 VAL B C 1
ATOM 3890 O O . VAL B 1 111 ? 4.441 27.047 8.18 1 98.31 111 VAL B O 1
ATOM 3893 N N . THR B 1 112 ? 2.91 28.625 8.203 1 98.12 112 THR B N 1
ATOM 3894 C CA . THR B 1 112 ? 2.949 28.859 6.758 1 98.12 112 THR B CA 1
ATOM 3895 C C . THR B 1 112 ? 3.2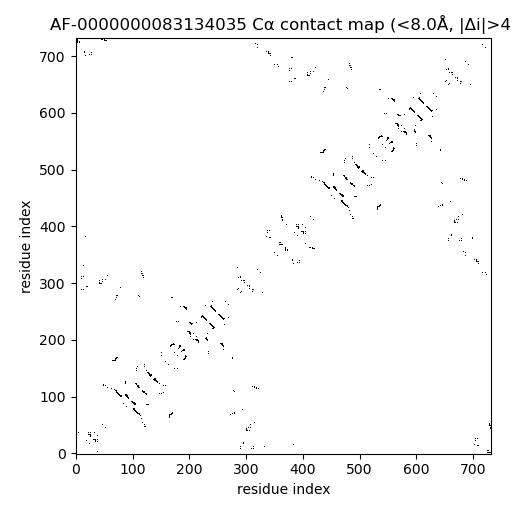62 30.312 6.453 1 98.12 112 THR B C 1
ATOM 3897 O O . THR B 1 112 ? 2.562 31.219 6.926 1 98.12 112 THR B O 1
ATOM 3900 N N . TYR B 1 113 ? 4.273 30.531 5.754 1 96.94 113 TYR B N 1
ATOM 3901 C CA . TYR B 1 113 ? 4.637 31.828 5.191 1 96.94 113 TYR B CA 1
ATOM 3902 C C . TYR B 1 113 ? 4.559 31.797 3.67 1 96.94 113 TYR B C 1
ATOM 3904 O O . TYR B 1 113 ? 4.02 30.859 3.084 1 96.94 113 TYR B O 1
ATOM 3912 N N . LYS B 1 114 ? 5.004 32.844 3.029 1 93.81 114 LYS B N 1
ATOM 3913 C CA . LYS B 1 114 ? 4.906 32.969 1.577 1 93.81 114 LYS B CA 1
ATOM 3914 C C . LYS B 1 114 ? 5.777 31.922 0.888 1 93.81 114 LYS B C 1
ATOM 3916 O O . LYS B 1 114 ? 5.359 31.312 -0.098 1 93.81 114 LYS B O 1
ATOM 3921 N N . LYS B 1 115 ? 6.902 31.594 1.462 1 91.81 115 LYS B N 1
ATOM 3922 C CA . LYS B 1 115 ? 7.891 30.781 0.745 1 91.81 115 LYS B CA 1
ATOM 3923 C C . LYS B 1 115 ? 7.973 29.375 1.317 1 91.81 115 LYS B C 1
ATOM 3925 O O . LYS B 1 115 ? 8.477 28.453 0.662 1 91.81 115 LYS B O 1
ATOM 3930 N N . THR B 1 116 ? 7.457 29.219 2.549 1 94.69 116 THR B N 1
ATOM 3931 C CA . THR B 1 116 ? 7.684 27.906 3.168 1 94.69 116 THR B CA 1
ATOM 3932 C C . THR B 1 116 ? 6.566 27.578 4.148 1 94.69 116 THR B C 1
ATOM 3934 O O . THR B 1 116 ? 5.828 28.469 4.586 1 94.69 116 THR B O 1
ATOM 3937 N N . SER B 1 117 ? 6.316 26.375 4.383 1 97.19 117 SER B N 1
ATOM 3938 C CA . SER B 1 117 ? 5.438 25.812 5.402 1 97.19 117 SER B CA 1
ATOM 3939 C C . SER B 1 117 ? 6.109 24.641 6.133 1 97.19 117 SER B C 1
ATOM 3941 O O . SER B 1 117 ? 6.457 23.641 5.516 1 97.19 117 SER B O 1
ATOM 3943 N N . VAL B 1 118 ? 6.332 24.766 7.422 1 97.44 118 VAL B N 1
ATOM 3944 C CA . VAL B 1 118 ? 7.043 23.719 8.141 1 97.44 118 VAL B CA 1
ATOM 3945 C C . VAL B 1 118 ? 6.352 23.438 9.477 1 97.44 118 VAL B C 1
ATOM 3947 O O . VAL B 1 118 ? 5.812 24.359 10.102 1 97.44 118 VAL B O 1
ATOM 3950 N N . PRO B 1 119 ? 6.332 22.203 9.891 1 98.38 119 PRO B N 1
ATOM 3951 C CA . PRO B 1 119 ? 5.883 21.906 11.25 1 98.38 119 PRO B CA 1
ATOM 3952 C C . PRO B 1 119 ? 6.824 22.453 12.32 1 98.38 119 PRO B C 1
ATOM 3954 O O . PRO B 1 119 ? 8.047 22.359 12.172 1 98.38 119 PRO B O 1
ATOM 3957 N N . ILE B 1 120 ? 6.277 23.016 13.375 1 97.94 120 ILE B N 1
ATOM 3958 C CA . ILE B 1 120 ? 7.105 23.625 14.406 1 97.94 120 ILE B CA 1
ATOM 3959 C C . ILE B 1 120 ? 6.824 22.953 15.75 1 97.94 120 ILE B C 1
ATOM 3961 O O . ILE B 1 120 ? 7.531 23.188 16.734 1 97.94 120 ILE B O 1
ATOM 3965 N N . GLY B 1 121 ? 5.805 22.156 15.781 1 97.62 121 GLY B N 1
ATOM 3966 C CA . GLY B 1 121 ? 5.434 21.359 16.953 1 97.62 121 GLY B CA 1
ATOM 3967 C C . GLY B 1 121 ? 4.527 20.188 16.609 1 97.62 121 GLY B C 1
ATOM 3968 O O . GLY B 1 121 ? 3.846 20.203 15.594 1 97.62 121 GLY B O 1
ATOM 3969 N N . TYR B 1 122 ? 4.625 19.203 17.453 1 97.75 122 TYR B N 1
ATOM 3970 C CA . TYR B 1 122 ? 3.738 18.062 17.281 1 97.75 122 TYR B CA 1
ATOM 3971 C C . TYR B 1 122 ? 3.58 17.297 18.594 1 97.75 122 TYR B C 1
ATOM 3973 O O . TYR B 1 122 ? 4.355 17.484 19.531 1 97.75 122 TYR B O 1
ATOM 3981 N N . LYS B 1 123 ? 2.537 16.562 18.672 1 95.88 123 LYS B N 1
ATOM 3982 C CA . LYS B 1 123 ? 2.283 15.672 19.812 1 95.88 123 LYS B CA 1
ATOM 3983 C C . LYS B 1 123 ? 1.687 14.344 19.344 1 95.88 123 LYS B C 1
ATOM 3985 O O . LYS B 1 123 ? 0.799 14.328 18.484 1 95.88 123 LYS B O 1
ATOM 3990 N N . THR B 1 124 ? 2.311 13.297 19.797 1 94.12 124 THR B N 1
ATOM 3991 C CA . THR B 1 124 ? 1.703 11.984 19.594 1 94.12 124 THR B CA 1
ATOM 3992 C C . THR B 1 124 ? 0.651 11.711 20.656 1 94.12 124 THR B C 1
ATOM 3994 O O . THR B 1 124 ? 0.919 11.852 21.859 1 94.12 124 THR B O 1
ATOM 3997 N N . VAL B 1 125 ? -0.483 11.375 20.25 1 91 125 VAL B N 1
ATOM 3998 C CA . VAL B 1 125 ? -1.562 11.117 21.188 1 91 125 VAL B CA 1
ATOM 3999 C C . VAL B 1 125 ? -1.29 9.82 21.953 1 91 125 VAL B C 1
ATOM 4001 O O . VAL B 1 125 ? -1.171 8.758 21.344 1 91 125 VAL B O 1
ATOM 4004 N N . LEU B 1 126 ? -1.17 9.914 23.203 1 88.06 126 LEU B N 1
ATOM 4005 C CA . LEU B 1 126 ? -0.913 8.789 24.078 1 88.06 126 LEU B CA 1
ATOM 4006 C C . LEU B 1 126 ? -2.191 8.344 24.781 1 88.06 126 LEU B C 1
ATOM 4008 O O . LEU B 1 126 ? -2.885 9.164 25.391 1 88.06 126 LEU B O 1
ATOM 4012 N N . LYS B 1 127 ? -2.537 7.145 24.609 1 87.75 127 LYS B N 1
ATOM 4013 C CA . LYS B 1 127 ? -3.637 6.562 25.375 1 87.75 127 LYS B CA 1
ATOM 4014 C C . LYS B 1 127 ? -3.117 5.613 26.453 1 87.75 127 LYS B C 1
ATOM 4016 O O . LYS B 1 127 ? -3.143 4.395 26.281 1 87.75 127 LYS B O 1
ATOM 4021 N N . ASP B 1 128 ? -2.727 6.125 27.547 1 81.94 128 ASP B N 1
ATOM 4022 C CA . ASP B 1 128 ? -1.986 5.387 28.562 1 81.94 128 ASP B CA 1
ATOM 4023 C C . ASP B 1 128 ? -2.93 4.809 29.609 1 81.94 128 ASP B C 1
ATOM 4025 O O . ASP B 1 128 ? -2.502 4.051 30.484 1 81.94 128 ASP B O 1
ATOM 4029 N N . ILE B 1 129 ? -4.215 5.094 29.547 1 82.44 129 ILE B N 1
ATOM 4030 C CA . ILE B 1 129 ? -5.168 4.582 30.531 1 82.44 129 ILE B CA 1
ATOM 4031 C C . ILE B 1 129 ? -5.961 3.426 29.922 1 82.44 129 ILE B C 1
ATOM 4033 O O . ILE B 1 129 ? -6.609 3.586 28.891 1 82.44 129 ILE B O 1
ATOM 4037 N N . LYS B 1 130 ? -5.863 2.275 30.547 1 80.25 130 LYS B N 1
ATOM 4038 C CA . LYS B 1 130 ? -6.637 1.106 30.141 1 80.25 130 LYS B CA 1
ATOM 4039 C C . LYS B 1 130 ? -7.918 0.985 30.969 1 80.25 130 LYS B C 1
ATOM 4041 O O . LYS B 1 130 ? -7.918 1.237 32.156 1 80.25 130 LYS B O 1
ATOM 4046 N N . PHE B 1 131 ? -8.977 0.852 30.25 1 76.25 131 PHE B N 1
ATOM 4047 C CA . PHE B 1 131 ? -10.219 0.661 30.984 1 76.25 131 PHE B CA 1
ATOM 4048 C C . PHE B 1 131 ? -11.102 -0.374 30.297 1 76.25 131 PHE B C 1
ATOM 4050 O O . PHE B 1 131 ? -10.891 -0.695 29.125 1 76.25 131 PHE B O 1
ATOM 4057 N N . THR B 1 132 ? -11.859 -1.182 30.969 1 77.12 132 THR B N 1
ATOM 4058 C CA . THR B 1 132 ? -12.773 -2.184 30.438 1 77.12 132 THR B CA 1
ATOM 4059 C C . THR B 1 132 ? -14.156 -1.583 30.219 1 77.12 132 THR B C 1
ATOM 4061 O O . THR B 1 132 ? -14.734 -0.985 31.125 1 77.12 132 THR B O 1
ATOM 4064 N N . ASP B 1 133 ? -14.43 -1.57 28.828 1 71.31 133 ASP B N 1
ATOM 4065 C CA . ASP B 1 133 ? -15.766 -1.066 28.516 1 71.31 133 ASP B CA 1
ATOM 4066 C C . ASP B 1 133 ? -16.844 -1.979 29.094 1 71.31 133 ASP B C 1
ATOM 4068 O O . ASP B 1 133 ? -16.797 -3.197 28.906 1 71.31 133 ASP B O 1
ATOM 4072 N N . LEU B 1 134 ? -17.75 -1.441 29.781 1 68.56 134 LEU B N 1
ATOM 4073 C CA . LEU B 1 134 ? -18.797 -2.182 30.469 1 68.56 134 LEU B CA 1
ATOM 4074 C C . LEU B 1 134 ? -19.75 -2.834 29.469 1 68.56 134 LEU B C 1
ATOM 4076 O O . LEU B 1 134 ? -20.344 -3.875 29.75 1 68.56 134 LEU B O 1
ATOM 4080 N N . LYS B 1 135 ? -19.875 -2.266 28.344 1 63.53 135 LYS B N 1
ATOM 4081 C CA . LYS B 1 135 ? -20.859 -2.756 27.375 1 63.53 135 LYS B CA 1
ATOM 4082 C C . LYS B 1 135 ? -20.312 -3.939 26.594 1 63.53 135 LYS B C 1
ATOM 4084 O O . LYS B 1 135 ? -20.969 -4.973 26.469 1 63.53 135 LYS B O 1
ATOM 4089 N N . ASP B 1 136 ? -19.156 -3.918 26.156 1 66.44 136 ASP B N 1
ATOM 4090 C CA . ASP B 1 136 ? -18.656 -4.961 25.266 1 66.44 136 ASP B CA 1
ATOM 4091 C C . ASP B 1 136 ? -17.547 -5.77 25.938 1 66.44 136 ASP B C 1
ATOM 4093 O O . ASP B 1 136 ? -17.047 -6.734 25.375 1 66.44 136 ASP B O 1
ATOM 4097 N N . ARG B 1 137 ? -17.281 -5.496 27.25 1 69.94 137 ARG B N 1
ATOM 4098 C CA . ARG B 1 137 ? -16.297 -6.199 28.078 1 69.94 137 ARG B CA 1
ATOM 4099 C C . ARG B 1 137 ? -14.945 -6.27 27.391 1 69.94 137 ARG B C 1
ATOM 4101 O O . ARG B 1 137 ? -14.164 -7.195 27.625 1 69.94 137 ARG B O 1
ATOM 4108 N N . LYS B 1 138 ? -14.805 -5.387 26.516 1 74.25 138 LYS B N 1
ATOM 4109 C CA . LYS B 1 138 ? -13.516 -5.328 25.844 1 74.25 138 LYS B CA 1
ATOM 4110 C C . LYS B 1 138 ? -12.625 -4.242 26.438 1 74.25 138 LYS B C 1
ATOM 4112 O O . LYS B 1 138 ? -13.125 -3.232 26.938 1 74.25 138 LYS B O 1
ATOM 4117 N N . GLU B 1 139 ? -11.328 -4.539 26.531 1 80.44 139 GLU B N 1
ATOM 4118 C CA . GLU B 1 139 ? -10.359 -3.561 27.016 1 80.44 139 GLU B CA 1
ATOM 4119 C C . GLU B 1 139 ? -10.156 -2.43 26.016 1 80.44 139 GLU B C 1
ATOM 4121 O O . GLU B 1 139 ? -9.969 -2.676 24.828 1 80.44 139 GLU B O 1
ATOM 4126 N N . LYS B 1 140 ? -10.547 -1.206 26.531 1 78.69 140 LYS B N 1
ATOM 4127 C CA . LYS B 1 140 ? -10.344 -0.021 25.703 1 78.69 140 LYS B CA 1
ATOM 4128 C C . LYS B 1 140 ? -9.328 0.925 26.344 1 78.69 140 LYS B C 1
ATOM 4130 O O . LYS B 1 140 ? -8.945 0.749 27.5 1 78.69 140 LYS B O 1
ATOM 4135 N N . ARG B 1 141 ? -8.68 1.797 25.547 1 81.56 141 ARG B N 1
ATOM 4136 C CA . ARG B 1 141 ? -7.688 2.758 26.031 1 81.56 141 ARG B CA 1
ATOM 4137 C C . ARG B 1 141 ? -8.18 4.188 25.844 1 81.56 141 ARG B C 1
ATOM 4139 O O . ARG B 1 141 ? -8.906 4.48 24.891 1 81.56 141 ARG B O 1
ATOM 4146 N N . LYS B 1 142 ? -7.848 5 26.812 1 79.19 142 LYS B N 1
ATOM 4147 C CA . LYS B 1 142 ? -8.188 6.418 26.734 1 79.19 142 LYS B CA 1
ATOM 4148 C C . LYS B 1 142 ? -6.992 7.293 27.094 1 79.19 142 LYS B C 1
ATOM 4150 O O . LYS B 1 142 ? -6.086 6.848 27.812 1 79.19 142 LYS B O 1
ATOM 4155 N N . SER B 1 143 ? -6.969 8.492 26.5 1 84.06 143 SER B N 1
ATOM 4156 C CA . SER B 1 143 ? -5.906 9.453 26.781 1 84.06 143 SER B CA 1
ATOM 4157 C C . SER B 1 143 ? -6.242 10.297 28.016 1 84.06 143 SER B C 1
ATOM 4159 O O . SER B 1 143 ? -7.398 10.68 28.203 1 84.06 143 SER B O 1
ATOM 4161 N N . ASN B 1 144 ? -5.215 10.625 28.75 1 81.25 144 ASN B N 1
ATOM 4162 C CA . ASN B 1 144 ? -5.379 11.523 29.891 1 81.25 144 ASN B CA 1
ATOM 4163 C C . ASN B 1 144 ? -5.504 12.977 29.438 1 81.25 144 ASN B C 1
ATOM 4165 O O . ASN B 1 144 ? -6.109 13.797 30.125 1 81.25 144 ASN B O 1
ATOM 4169 N N . ILE B 1 145 ? -4.887 13.273 28.422 1 86.38 145 ILE B N 1
ATOM 4170 C CA . ILE B 1 145 ? -4.914 14.617 27.844 1 86.38 145 ILE B CA 1
ATOM 4171 C C . ILE B 1 145 ? -5.746 14.602 26.562 1 86.38 145 ILE B C 1
ATOM 4173 O O . ILE B 1 145 ? -5.551 13.742 25.703 1 86.38 145 ILE B O 1
ATOM 4177 N N . SER B 1 146 ? -6.699 15.516 26.516 1 88.06 146 SER B N 1
ATOM 4178 C CA . SER B 1 146 ? -7.57 15.562 25.344 1 88.06 146 SER B CA 1
ATOM 4179 C C . SER B 1 146 ? -6.852 16.172 24.141 1 88.06 146 SER B C 1
ATOM 4181 O O . SER B 1 146 ? -5.863 16.891 24.312 1 88.06 146 SER B O 1
ATOM 4183 N N . LYS B 1 147 ? -7.352 15.875 23.031 1 89.94 147 LYS B N 1
ATOM 4184 C CA . LYS B 1 147 ? -6.801 16.438 21.797 1 89.94 147 LYS B CA 1
ATOM 4185 C C . LYS B 1 147 ? -6.891 17.969 21.812 1 89.94 147 LYS B C 1
ATOM 4187 O O . LYS B 1 147 ? -6 18.641 21.297 1 89.94 147 LYS B O 1
ATOM 4192 N N . ASN B 1 148 ? -7.922 18.484 22.406 1 93.12 148 ASN B N 1
ATOM 4193 C CA . ASN B 1 148 ? -8.102 19.922 22.516 1 93.12 148 ASN B CA 1
ATOM 4194 C C . ASN B 1 148 ? -7.043 20.562 23.422 1 93.12 148 ASN B C 1
ATOM 4196 O O . ASN B 1 148 ? -6.59 21.672 23.172 1 93.12 148 ASN B O 1
ATOM 4200 N N . GLU B 1 149 ? -6.723 19.828 24.406 1 94.38 149 GLU B N 1
ATOM 4201 C CA . GLU B 1 149 ? -5.648 20.312 25.266 1 94.38 149 GLU B CA 1
ATOM 4202 C C . GLU B 1 149 ? -4.316 20.344 24.516 1 94.38 149 GLU B C 1
ATOM 4204 O O . GLU B 1 149 ? -3.551 21.297 24.641 1 94.38 149 GLU B O 1
ATOM 4209 N N . TYR B 1 150 ? -4.082 19.281 23.797 1 94.5 150 TYR B N 1
ATOM 4210 C CA . TYR B 1 150 ? -2.893 19.266 22.953 1 94.5 150 TYR B CA 1
ATOM 4211 C C . TYR B 1 150 ? -2.902 20.438 21.984 1 94.5 150 TYR B C 1
ATOM 4213 O O . TYR B 1 150 ? -1.869 21.078 21.75 1 94.5 150 TYR B O 1
ATOM 4221 N N . PHE B 1 151 ? -4.043 20.688 21.453 1 96.5 151 PHE B N 1
ATOM 4222 C CA . PHE B 1 151 ? -4.254 21.797 20.531 1 96.5 151 PHE B CA 1
ATOM 4223 C C . PHE B 1 151 ? -3.824 23.109 21.172 1 96.5 151 PHE B C 1
ATOM 4225 O O . PHE B 1 151 ? -3.029 23.859 20.594 1 96.5 151 PHE B O 1
ATOM 4232 N N . ARG B 1 152 ? -4.254 23.406 22.344 1 97.12 152 ARG B N 1
ATOM 4233 C CA . ARG B 1 152 ? -3.924 24.625 23.047 1 97.12 152 ARG B CA 1
ATOM 4234 C C . ARG B 1 152 ? -2.445 24.672 23.422 1 97.12 152 ARG B C 1
ATOM 4236 O O . ARG B 1 152 ? -1.802 25.719 23.312 1 97.12 152 ARG B O 1
ATOM 4243 N N . ASN B 1 153 ? -1.934 23.516 23.781 1 96.06 153 ASN B N 1
ATOM 4244 C CA . ASN B 1 153 ? -0.525 23.438 24.156 1 96.06 153 ASN B CA 1
ATOM 4245 C C . ASN B 1 153 ? 0.386 23.75 22.969 1 96.06 153 ASN B C 1
ATOM 4247 O O . ASN B 1 153 ? 1.422 24.406 23.141 1 96.06 153 ASN B O 1
ATOM 4251 N N . LEU B 1 154 ? 0.016 23.312 21.891 1 97.69 154 LEU B N 1
ATOM 4252 C CA . LEU B 1 154 ? 0.836 23.531 20.703 1 97.69 154 LEU B CA 1
ATOM 4253 C C . LEU B 1 154 ? 0.832 25 20.297 1 97.69 154 LEU B C 1
ATOM 4255 O O . LEU B 1 154 ? 1.858 25.531 19.875 1 97.69 154 LEU B O 1
ATOM 4259 N N . ILE B 1 155 ? -0.308 25.688 20.422 1 97.88 155 ILE B N 1
ATOM 4260 C CA . ILE B 1 155 ? -0.378 27.109 20.125 1 97.88 155 ILE B CA 1
ATOM 4261 C C . ILE B 1 155 ? 0.467 27.891 21.125 1 97.88 155 ILE B C 1
ATOM 4263 O O . ILE B 1 155 ? 1.224 28.797 20.734 1 97.88 155 ILE B O 1
ATOM 4267 N N . ASN B 1 156 ? 0.312 27.5 22.344 1 97.12 156 ASN B N 1
ATOM 4268 C CA . ASN B 1 156 ? 1.095 28.141 23.391 1 97.12 156 ASN B CA 1
ATOM 4269 C C . ASN B 1 156 ? 2.594 28 23.141 1 97.12 156 ASN B C 1
ATOM 4271 O O . ASN B 1 156 ? 3.354 28.953 23.359 1 97.12 156 ASN B O 1
ATOM 4275 N N . ARG B 1 157 ? 2.959 26.875 22.719 1 96.38 157 ARG B N 1
ATOM 4276 C CA . ARG B 1 157 ? 4.367 26.641 22.438 1 96.38 157 ARG B CA 1
ATOM 4277 C C . ARG B 1 157 ? 4.848 27.516 21.281 1 96.38 157 ARG B C 1
ATOM 4279 O O . ARG B 1 157 ? 5.965 28.047 21.328 1 96.38 157 ARG B O 1
ATOM 4286 N N . ALA B 1 158 ? 4.066 27.641 20.281 1 97.88 158 ALA B N 1
ATOM 4287 C CA . ALA B 1 158 ? 4.414 28.516 19.172 1 97.88 158 ALA B CA 1
ATOM 4288 C C . ALA B 1 158 ? 4.621 29.953 19.625 1 97.88 158 ALA B C 1
ATOM 4290 O O . ALA B 1 158 ? 5.566 30.625 19.203 1 97.88 158 ALA B O 1
ATOM 4291 N N . ILE B 1 159 ? 3.775 30.422 20.531 1 97.12 159 ILE B N 1
ATOM 4292 C CA . ILE B 1 159 ? 3.846 31.781 21.047 1 97.12 159 ILE B CA 1
ATOM 4293 C C . ILE B 1 159 ? 5.09 31.938 21.922 1 97.12 159 ILE B C 1
ATOM 4295 O O . ILE B 1 159 ? 5.824 32.938 21.797 1 97.12 159 ILE B O 1
ATOM 4299 N N . ASN B 1 160 ? 5.328 30.938 22.75 1 96.38 160 ASN B N 1
ATOM 4300 C CA . ASN B 1 160 ? 6.508 30.953 23.625 1 96.38 160 ASN B CA 1
ATOM 4301 C C . ASN B 1 160 ? 7.797 30.984 22.797 1 96.38 160 ASN B C 1
ATOM 4303 O O . ASN B 1 160 ? 8.789 31.594 23.219 1 96.38 160 ASN B O 1
ATOM 4307 N N . ASN B 1 161 ? 7.715 30.328 21.703 1 96.75 161 ASN B N 1
ATOM 4308 C CA . ASN B 1 161 ? 8.867 30.297 20.812 1 96.75 161 ASN B CA 1
ATOM 4309 C C . ASN B 1 161 ? 8.953 31.562 19.953 1 96.75 161 ASN B C 1
ATOM 4311 O O . ASN B 1 161 ? 9.812 31.656 19.078 1 96.75 161 ASN B O 1
ATOM 4315 N N . GLN B 1 162 ? 7.992 32.469 20.125 1 96.62 162 GLN B N 1
ATOM 4316 C CA . GLN B 1 162 ? 7.949 33.75 19.453 1 96.62 162 GLN B CA 1
ATOM 4317 C C . GLN B 1 162 ? 7.789 33.594 17.938 1 96.62 162 GLN B C 1
ATOM 4319 O O . GLN B 1 162 ? 8.445 34.281 17.156 1 96.62 162 GLN B O 1
ATOM 4324 N N . VAL B 1 163 ? 7.074 32.594 17.609 1 97.12 163 VAL B N 1
ATOM 4325 C CA . VAL B 1 163 ? 6.75 32.406 16.188 1 97.12 163 VAL B CA 1
ATOM 4326 C C . VAL B 1 163 ? 5.785 33.5 15.75 1 97.12 163 VAL B C 1
ATOM 4328 O O . VAL B 1 163 ? 4.805 33.812 16.438 1 97.12 163 VAL B O 1
ATOM 4331 N N . LYS B 1 164 ? 6.055 34.094 14.625 1 97.38 164 LYS B N 1
ATOM 4332 C CA . LYS B 1 164 ? 5.203 35.156 14.125 1 97.38 164 LYS B CA 1
ATOM 4333 C C . LYS B 1 164 ? 4.066 34.625 13.266 1 97.38 164 LYS B C 1
ATOM 4335 O O . LYS B 1 164 ? 4.305 34 12.227 1 97.38 164 LYS B O 1
ATOM 4340 N N . PHE B 1 165 ? 2.861 34.844 13.695 1 97.44 165 PHE B N 1
ATOM 4341 C CA . PHE B 1 165 ? 1.684 34.5 12.914 1 97.44 165 PHE B CA 1
ATOM 4342 C C . PHE B 1 165 ? 0.498 35.375 13.289 1 97.44 165 PHE B C 1
ATOM 4344 O O . PHE B 1 165 ? 0.397 35.844 14.43 1 97.44 165 PHE B O 1
ATOM 4351 N N . ASP B 1 166 ? -0.381 35.531 12.344 1 96.38 166 ASP B N 1
ATOM 4352 C CA . ASP B 1 166 ? -1.534 36.406 12.547 1 96.38 166 ASP B CA 1
ATOM 4353 C C . ASP B 1 166 ? -2.746 35.594 13.023 1 96.38 166 ASP B C 1
ATOM 4355 O O . ASP B 1 166 ? -3.469 36.031 13.922 1 96.38 166 ASP B O 1
ATOM 4359 N N . TYR B 1 167 ? -2.932 34.438 12.422 1 97.62 167 TYR B N 1
ATOM 4360 C CA . TYR B 1 167 ? -4.129 33.625 12.695 1 97.62 167 TYR B CA 1
ATOM 4361 C C . TYR B 1 167 ? -3.766 32.188 13.031 1 97.62 167 TYR B C 1
ATOM 4363 O O . TYR B 1 167 ? -2.855 31.625 12.422 1 97.62 167 TYR B O 1
ATOM 4371 N N . ALA B 1 168 ? -4.441 31.625 13.969 1 98.19 168 ALA B N 1
ATOM 4372 C CA . ALA B 1 168 ? -4.496 30.172 14.125 1 98.19 168 ALA B CA 1
ATOM 4373 C C . ALA B 1 168 ? -5.672 29.578 13.352 1 98.19 168 ALA B C 1
ATOM 4375 O O . ALA B 1 168 ? -6.812 30.016 13.508 1 98.19 168 ALA B O 1
ATOM 4376 N N . VAL B 1 169 ? -5.383 28.625 12.5 1 98.5 169 VAL B N 1
ATOM 4377 C CA . VAL B 1 169 ? -6.422 28.062 11.641 1 98.5 169 VAL B CA 1
ATOM 4378 C C . VAL B 1 169 ? -6.562 26.578 11.898 1 98.5 169 VAL B C 1
ATOM 4380 O O . VAL B 1 169 ? -5.566 25.875 12.102 1 98.5 169 VAL B O 1
ATOM 4383 N N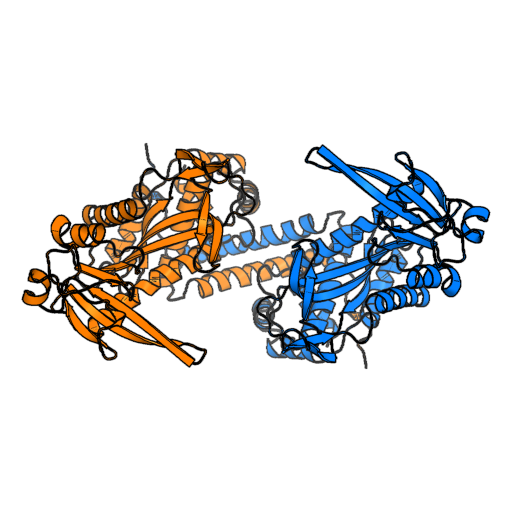 . ALA B 1 170 ? -7.773 26.062 11.945 1 98.06 170 ALA B N 1
ATOM 4384 C CA . ALA B 1 170 ? -8.055 24.641 12.164 1 98.06 170 ALA B CA 1
ATOM 4385 C C . ALA B 1 170 ? -9.438 24.266 11.641 1 98.06 170 ALA B C 1
ATOM 4387 O O . ALA B 1 170 ? -10.219 25.141 11.25 1 98.06 170 ALA B O 1
ATOM 4388 N N . ASP B 1 171 ? -9.672 23.047 11.562 1 95.31 171 ASP B N 1
ATOM 4389 C CA . ASP B 1 171 ? -10.961 22.578 11.055 1 95.31 171 ASP B CA 1
ATOM 4390 C C . ASP B 1 171 ? -12.016 22.578 12.148 1 95.31 171 ASP B C 1
ATOM 4392 O O . ASP B 1 171 ? -11.781 23.078 13.25 1 95.31 171 ASP B O 1
ATOM 4396 N N . ASN B 1 172 ? -13.188 22.125 11.867 1 93.38 172 ASN B N 1
ATOM 4397 C CA . ASN B 1 172 ? -14.336 22.234 12.758 1 93.38 172 ASN B CA 1
ATOM 4398 C C . ASN B 1 172 ? -14.188 21.328 13.977 1 93.38 172 ASN B C 1
ATOM 4400 O O . ASN B 1 172 ? -14.867 21.516 14.984 1 93.38 172 ASN B O 1
ATOM 4404 N N . TRP B 1 173 ? -13.258 20.406 13.922 1 89.69 173 TRP B N 1
ATOM 4405 C CA . TRP B 1 173 ? -13.039 19.516 15.062 1 89.69 173 TRP B CA 1
ATOM 4406 C C . TRP B 1 173 ? -12.445 20.297 16.234 1 89.69 173 TRP B C 1
ATOM 4408 O O . TRP B 1 173 ? -12.641 19.906 17.391 1 89.69 173 TRP B O 1
ATOM 4418 N N . PHE B 1 174 ? -11.781 21.328 15.953 1 95.12 174 PHE B N 1
ATOM 4419 C CA . PHE B 1 174 ? -11.078 22.078 17 1 95.12 174 PHE B CA 1
ATOM 4420 C C . PHE B 1 174 ? -11.82 23.359 17.328 1 95.12 174 PHE B C 1
ATOM 4422 O O . PHE B 1 174 ? -11.25 24.281 17.938 1 95.12 174 PHE B O 1
ATOM 4429 N N . SER B 1 175 ? -13.102 23.422 16.984 1 95.12 175 SER B N 1
ATOM 4430 C CA . SER B 1 175 ? -13.867 24.641 17.188 1 95.12 175 SER B CA 1
ATOM 4431 C C . SER B 1 175 ? -14.664 24.594 18.5 1 95.12 175 SER B C 1
ATOM 4433 O O . SER B 1 175 ? -15.82 25 18.531 1 95.12 175 SER B O 1
ATOM 4435 N N . SER B 1 176 ? -14.062 24.094 19.516 1 94.56 176 SER B N 1
ATOM 4436 C CA . SER B 1 176 ? -14.703 24.078 20.828 1 94.56 176 SER B CA 1
ATOM 4437 C C . SER B 1 176 ? -14.695 25.469 21.453 1 94.56 176 SER B C 1
ATOM 4439 O O . SER B 1 176 ? -13.844 26.297 21.141 1 94.56 176 SER B O 1
ATOM 4441 N N . LYS B 1 177 ? -15.672 25.672 22.391 1 94.19 177 LYS B N 1
ATOM 4442 C CA . LYS B 1 177 ? -15.742 26.938 23.109 1 94.19 177 LYS B CA 1
ATOM 4443 C C . LYS B 1 177 ? -14.477 27.188 23.922 1 94.19 177 LYS B C 1
ATOM 4445 O O . LYS B 1 177 ? -14 28.328 24 1 94.19 177 LYS B O 1
ATOM 4450 N N . GLU B 1 178 ? -13.969 26.141 24.469 1 95.12 178 GLU B N 1
ATOM 4451 C CA . GLU B 1 178 ? -12.758 26.25 25.281 1 95.12 178 GLU B CA 1
ATOM 4452 C C . GLU B 1 178 ? -11.57 26.719 24.453 1 95.12 178 GLU B C 1
ATOM 4454 O O . GLU B 1 178 ? -10.805 27.578 24.875 1 95.12 178 GLU B O 1
ATOM 4459 N N . ASN B 1 179 ? -11.445 26.156 23.266 1 96.94 179 ASN B N 1
ATOM 4460 C CA . ASN B 1 179 ? -10.352 26.531 22.375 1 96.94 179 ASN B CA 1
ATOM 4461 C C . ASN B 1 179 ? -10.477 27.969 21.906 1 96.94 179 ASN B C 1
ATOM 4463 O O . ASN B 1 179 ? -9.492 28.719 21.906 1 96.94 179 ASN B O 1
ATOM 4467 N N . MET B 1 180 ? -11.656 28.391 21.594 1 97 180 MET B N 1
ATOM 4468 C CA . MET B 1 180 ? -11.891 29.766 21.125 1 97 180 MET B CA 1
ATOM 4469 C C . MET B 1 180 ? -11.609 30.766 22.234 1 97 180 MET B C 1
ATOM 4471 O O . MET B 1 180 ? -10.953 31.781 22 1 97 180 MET B O 1
ATOM 4475 N N . ASN B 1 181 ? -12.117 30.438 23.375 1 96.31 181 ASN B N 1
ATOM 4476 C CA . ASN B 1 181 ? -11.875 31.312 24.516 1 96.31 181 ASN B CA 1
ATOM 4477 C C . ASN B 1 181 ? -10.383 31.391 24.844 1 96.31 181 ASN B C 1
ATOM 4479 O O . ASN B 1 181 ? -9.883 32.469 25.188 1 96.31 181 ASN B O 1
ATOM 4483 N N . TYR B 1 182 ? -9.766 30.266 24.781 1 96.44 182 TYR B N 1
ATOM 4484 C CA . TYR B 1 182 ? -8.344 30.219 25.094 1 96.44 182 TYR B CA 1
ATOM 4485 C C . TYR B 1 182 ? -7.539 31.094 24.141 1 96.44 182 TYR B C 1
ATOM 4487 O O . TYR B 1 182 ? -6.715 31.891 24.578 1 96.44 182 TYR B O 1
ATOM 4495 N N . ILE B 1 183 ? -7.758 31.016 22.875 1 96.81 183 ILE B N 1
ATOM 4496 C CA . ILE B 1 183 ? -7.008 31.75 21.859 1 96.81 183 ILE B CA 1
ATOM 4497 C C . ILE B 1 183 ? -7.301 33.25 22 1 96.81 183 ILE B C 1
ATOM 4499 O O . ILE B 1 183 ? -6.383 34.062 21.984 1 96.81 183 ILE B O 1
ATOM 4503 N N . HIS B 1 184 ? -8.57 33.562 22.172 1 96.69 184 HIS B N 1
ATOM 4504 C CA . HIS B 1 184 ? -9.016 34.938 22.203 1 96.69 184 HIS B CA 1
ATOM 4505 C C . HIS B 1 184 ? -8.633 35.625 23.516 1 96.69 184 HIS B C 1
ATOM 4507 O O . HIS B 1 184 ? -7.961 36.656 23.516 1 96.69 184 HIS B O 1
ATOM 4513 N N . ALA B 1 185 ? -8.969 35.062 24.594 1 94.31 185 ALA B N 1
ATOM 4514 C CA . ALA B 1 185 ? -8.891 35.75 25.891 1 94.31 185 ALA B CA 1
ATOM 4515 C C . ALA B 1 185 ? -7.527 35.531 26.531 1 94.31 185 ALA B C 1
ATOM 4517 O O . ALA B 1 185 ? -6.969 36.438 27.156 1 94.31 185 ALA B O 1
ATOM 4518 N N . LYS B 1 186 ? -7.066 34.312 26.422 1 93.69 186 LYS B N 1
ATOM 4519 C CA . LYS B 1 186 ? -5.828 34 27.125 1 93.69 186 LYS B CA 1
ATOM 4520 C C . LYS B 1 186 ? -4.609 34.375 26.266 1 93.69 186 LYS B C 1
ATOM 4522 O O . LYS B 1 186 ? -3.635 34.938 26.781 1 93.69 186 LYS B O 1
ATOM 4527 N N . LEU B 1 187 ? -4.645 34.062 25.016 1 94.94 187 LEU B N 1
ATOM 4528 C CA . LEU B 1 187 ? -3.469 34.219 24.172 1 94.94 187 LEU B CA 1
ATOM 4529 C C . LEU B 1 187 ? -3.541 35.562 23.406 1 94.94 187 LEU B C 1
ATOM 4531 O O . LEU B 1 187 ? -2.535 36.031 22.875 1 94.94 187 LEU B O 1
ATOM 4535 N N . ASN B 1 188 ? -4.695 36.156 23.391 1 94.75 188 ASN B N 1
ATOM 4536 C CA . ASN B 1 188 ? -4.91 37.406 22.656 1 94.75 188 ASN B CA 1
ATOM 4537 C C . ASN B 1 188 ? -4.469 37.281 21.203 1 94.75 188 ASN B C 1
ATOM 4539 O O . ASN B 1 188 ? -3.684 38.094 20.703 1 94.75 188 ASN B O 1
ATOM 4543 N N . LYS B 1 189 ? -4.855 36.188 20.578 1 96.44 189 LYS B N 1
ATOM 4544 C CA . LYS B 1 189 ? -4.566 35.906 19.172 1 96.44 189 LYS B CA 1
ATOM 4545 C C . LYS B 1 189 ? -5.852 35.75 18.359 1 96.44 189 LYS B C 1
ATOM 4547 O O . LYS B 1 189 ? -6.938 35.625 18.938 1 96.44 189 LYS B O 1
ATOM 4552 N N . LEU B 1 190 ? -5.727 35.906 17.062 1 97.75 190 LEU B N 1
ATOM 4553 C CA . LEU B 1 190 ? -6.859 35.719 16.156 1 97.75 190 LEU B CA 1
ATOM 4554 C C . LEU B 1 190 ? -6.953 34.281 15.664 1 97.75 190 LEU B C 1
ATOM 4556 O O . LEU B 1 190 ? -5.938 33.594 15.586 1 97.75 190 LEU B O 1
ATOM 4560 N N . PHE B 1 191 ? -8.164 33.812 15.438 1 98.25 191 PHE B N 1
ATOM 4561 C CA . PHE B 1 191 ? -8.344 32.469 14.93 1 98.25 191 PHE B CA 1
ATOM 4562 C C . PHE B 1 191 ? -9.336 32.438 13.773 1 98.25 191 PHE B C 1
ATOM 4564 O O . PHE B 1 191 ? -10.133 33.375 13.609 1 98.25 191 PHE B O 1
ATOM 4571 N N . ILE B 1 192 ? -9.219 31.516 12.891 1 98.19 192 ILE B N 1
ATOM 4572 C CA . ILE B 1 192 ? -10.203 31.125 11.883 1 98.19 192 ILE B CA 1
ATOM 4573 C C . ILE B 1 192 ? -10.445 29.609 11.977 1 98.19 192 ILE B C 1
ATOM 4575 O O . ILE B 1 192 ? -9.547 28.812 11.703 1 98.19 192 ILE B O 1
ATOM 4579 N N . LEU B 1 193 ? -11.641 29.25 12.32 1 98.06 193 LEU B N 1
ATOM 4580 C CA . LEU B 1 193 ? -11.977 27.844 12.531 1 98.06 193 LEU B CA 1
ATOM 4581 C C . LEU B 1 193 ? -13.211 27.453 11.719 1 98.06 193 LEU B C 1
ATOM 4583 O O . LEU B 1 193 ? -14.109 28.266 11.523 1 98.06 193 LEU B O 1
ATOM 4587 N N . GLY B 1 194 ? -13.156 26.297 11.227 1 96.81 194 GLY B N 1
ATOM 4588 C CA . GLY B 1 194 ? -14.406 25.766 10.719 1 96.81 194 GLY B CA 1
ATOM 4589 C C . GLY B 1 194 ? -15.414 25.469 11.812 1 96.81 194 GLY B C 1
ATOM 4590 O O . GLY B 1 194 ? -15.039 25.125 12.938 1 96.81 194 GLY B O 1
ATOM 4591 N N . ILE B 1 195 ? -16.688 25.578 11.461 1 95.75 195 ILE B N 1
ATOM 4592 C CA . ILE B 1 195 ? -17.719 25.234 12.438 1 95.75 195 ILE B CA 1
ATOM 4593 C C . ILE B 1 195 ? -18.781 24.359 11.789 1 95.75 195 ILE B C 1
ATOM 4595 O O . ILE B 1 195 ? -19 24.422 10.578 1 95.75 195 ILE B O 1
ATOM 4599 N N . LYS B 1 196 ? -19.375 23.594 12.539 1 94.31 196 LYS B N 1
ATOM 4600 C CA . LYS B 1 196 ? -20.438 22.719 12.047 1 94.31 196 LYS B CA 1
ATOM 4601 C C . LYS B 1 196 ? -21.719 23.5 11.773 1 94.31 196 LYS B C 1
ATOM 4603 O O . LYS B 1 196 ? -21.984 24.5 12.43 1 94.31 196 LYS B O 1
ATOM 4608 N N . SER B 1 197 ? -22.469 22.938 10.969 1 93.75 197 SER B N 1
ATOM 4609 C CA . SER B 1 197 ? -23.688 23.609 10.516 1 93.75 197 SER B CA 1
ATOM 4610 C C . SER B 1 197 ? -24.75 23.625 11.609 1 93.75 197 SER B C 1
ATOM 4612 O O . SER B 1 197 ? -25.641 24.484 11.602 1 93.75 197 SER B O 1
ATOM 4614 N N . ASN B 1 198 ? -24.672 22.75 12.555 1 94 198 ASN B N 1
ATOM 4615 C CA . ASN B 1 198 ? -25.688 22.641 13.602 1 94 198 ASN B CA 1
ATOM 4616 C C . ASN B 1 198 ? -25.312 23.5 14.82 1 94 198 ASN B C 1
ATOM 4618 O O . ASN B 1 198 ? -26.062 23.531 15.797 1 94 198 ASN B O 1
ATOM 4622 N N . ARG B 1 199 ? -24.203 24.125 14.734 1 94.69 199 ARG B N 1
ATOM 4623 C CA . ARG B 1 199 ? -23.828 25.016 15.836 1 94.69 199 ARG B CA 1
ATOM 4624 C C . ARG B 1 199 ? -24.828 26.156 15.984 1 94.69 199 ARG B C 1
ATOM 4626 O O . ARG B 1 199 ? -25.312 26.688 14.992 1 94.69 199 ARG B O 1
ATOM 4633 N N . ILE B 1 200 ? -25.062 26.547 17.188 1 95.44 200 ILE B N 1
ATOM 4634 C CA . ILE B 1 200 ? -26.141 27.516 17.453 1 95.44 200 ILE B CA 1
ATOM 4635 C C . ILE B 1 200 ? -25.531 28.891 17.688 1 95.44 200 ILE B C 1
ATOM 4637 O O . ILE B 1 200 ? -24.547 29.047 18.422 1 95.44 200 ILE B O 1
ATOM 4641 N N . VAL B 1 201 ? -26.203 29.953 17.109 1 96.06 201 VAL B N 1
ATOM 4642 C CA . VAL B 1 201 ? -25.672 31.297 17.188 1 96.06 201 VAL B CA 1
ATOM 4643 C C . VAL B 1 201 ? -26.828 32.281 17.375 1 96.06 201 VAL B C 1
ATOM 4645 O O . VAL B 1 201 ? -27.969 31.984 17.047 1 96.06 201 VAL B O 1
ATOM 4648 N N . ALA B 1 202 ? -26.5 33.438 17.969 1 96.25 202 ALA B N 1
ATOM 4649 C CA . ALA B 1 202 ? -27.375 34.625 18.047 1 96.25 202 ALA B CA 1
ATOM 4650 C C . ALA B 1 202 ? -26.891 35.75 17.125 1 96.25 202 ALA B C 1
ATOM 4652 O O . ALA B 1 202 ? -25.688 36 17.062 1 96.25 202 ALA B O 1
ATOM 4653 N N . CYS B 1 203 ? -27.812 36.375 16.453 1 93.56 203 CYS B N 1
ATOM 4654 C CA . CYS B 1 203 ? -27.406 37.344 15.43 1 93.56 203 CYS B CA 1
ATOM 4655 C C . CYS B 1 203 ? -27.297 38.75 16.016 1 93.56 203 CYS B C 1
ATOM 4657 O O . CYS B 1 203 ? -26.844 39.688 15.336 1 93.56 203 CYS B O 1
ATOM 4659 N N . SER B 1 204 ? -27.672 39 17.266 1 92.31 204 SER B N 1
ATOM 4660 C CA . SER B 1 204 ? -27.547 40.281 17.938 1 92.31 204 SER B CA 1
ATOM 4661 C C . SER B 1 204 ? -27.344 40.094 19.438 1 92.31 204 SER B C 1
ATOM 4663 O O . SER B 1 204 ? -27.562 39 19.969 1 92.31 204 SER B O 1
ATOM 4665 N N . LEU B 1 205 ? -26.844 41.125 20 1 91.44 205 LEU B N 1
ATOM 4666 C CA . LEU B 1 205 ? -26.672 41.125 21.453 1 91.44 205 LEU B CA 1
ATOM 4667 C C . LEU B 1 205 ? -28 40.875 22.156 1 91.44 205 LEU B C 1
ATOM 4669 O O . LEU B 1 205 ? -28.062 40.188 23.172 1 91.44 205 LEU B O 1
ATOM 4673 N N . ASP B 1 206 ? -29.016 41.5 21.547 1 92.38 206 ASP B N 1
ATOM 4674 C CA . ASP B 1 206 ? -30.359 41.312 22.078 1 92.38 206 ASP B CA 1
ATOM 4675 C C . ASP B 1 206 ? -30.797 39.844 22 1 92.38 206 ASP B C 1
ATOM 4677 O O . ASP B 1 206 ? -31.391 39.312 22.938 1 92.38 206 ASP B O 1
ATOM 4681 N N . ASP B 1 207 ? -30.516 39.281 20.906 1 92.75 207 ASP B N 1
ATOM 4682 C CA . ASP B 1 207 ? -30.844 37.875 20.719 1 92.75 207 ASP B CA 1
ATOM 4683 C C . ASP B 1 207 ? -30.078 36.969 21.703 1 92.75 207 ASP B C 1
ATOM 4685 O O . ASP B 1 207 ? -30.609 36 22.203 1 92.75 207 ASP B O 1
ATOM 4689 N N . LYS B 1 208 ? -28.844 37.344 21.953 1 92.06 208 LYS B N 1
ATOM 4690 C CA . LYS B 1 208 ? -28.031 36.594 22.906 1 92.06 208 LYS B CA 1
ATOM 4691 C C . LYS B 1 208 ? -28.594 36.688 24.328 1 92.06 208 LYS B C 1
ATOM 4693 O O . LYS B 1 208 ? -28.719 35.688 25.016 1 92.06 208 LYS B O 1
ATOM 4698 N N . ILE B 1 209 ? -29.016 37.875 24.703 1 92.12 209 ILE B N 1
ATOM 4699 C CA . ILE B 1 209 ? -29.531 38.125 26.047 1 92.12 209 ILE B CA 1
ATOM 4700 C C . ILE B 1 209 ? -30.844 37.375 26.234 1 92.12 209 ILE B C 1
ATOM 4702 O O . ILE B 1 209 ? -31.094 36.812 27.297 1 92.12 209 ILE B O 1
ATOM 4706 N N . ASN B 1 210 ? -31.672 37.344 25.156 1 93.12 210 ASN B N 1
ATOM 4707 C CA . ASN B 1 210 ? -32.969 36.688 25.219 1 93.12 210 ASN B CA 1
ATOM 4708 C C . ASN B 1 210 ? -32.875 35.188 24.922 1 93.12 210 ASN B C 1
ATOM 4710 O O . ASN B 1 210 ? -33.875 34.5 24.812 1 93.12 210 ASN B O 1
ATOM 4714 N N . ARG B 1 211 ? -31.656 34.719 24.656 1 91.56 211 ARG B N 1
ATOM 4715 C CA . ARG B 1 211 ? -31.359 33.312 24.375 1 91.56 211 ARG B CA 1
ATOM 4716 C C . ARG B 1 211 ? -32.094 32.844 23.109 1 91.56 211 ARG B C 1
ATOM 4718 O O . ARG B 1 211 ? -32.625 31.75 23.078 1 91.56 211 ARG B O 1
ATOM 4725 N N . ASN B 1 212 ? -32.188 33.812 22.219 1 92.44 212 ASN B N 1
ATOM 4726 C CA . ASN B 1 212 ? -32.719 33.469 20.906 1 92.44 212 ASN B CA 1
ATOM 4727 C C . ASN B 1 212 ? -31.641 33 19.953 1 92.44 212 ASN B C 1
ATOM 4729 O O . ASN B 1 212 ? -31.141 33.75 19.125 1 92.44 212 ASN B O 1
ATOM 4733 N N . TYR B 1 213 ? -31.391 31.703 20 1 94.94 213 TYR B N 1
ATOM 4734 C CA . TYR B 1 213 ? -30.328 31.094 19.188 1 94.94 213 TYR B CA 1
ATOM 4735 C C . TYR B 1 213 ? -30.922 30.281 18.047 1 94.94 213 TYR B C 1
ATOM 4737 O O . TYR B 1 213 ? -32.062 29.812 18.125 1 94.94 213 TYR B O 1
ATOM 4745 N N . GLN B 1 214 ? -30.234 30.203 16.984 1 95.06 214 GLN B N 1
ATOM 4746 C CA . GLN B 1 214 ? -30.594 29.359 15.852 1 95.06 214 GLN B CA 1
ATOM 4747 C C . GLN B 1 214 ? -29.375 28.672 15.258 1 95.06 214 GLN B C 1
ATOM 4749 O O . GLN B 1 214 ? -28.25 29.172 15.383 1 95.06 214 GLN B O 1
ATOM 4754 N N . PRO B 1 215 ? -29.609 27.531 14.617 1 96.31 215 PRO B N 1
ATOM 4755 C CA . PRO B 1 215 ? -28.484 26.844 13.984 1 96.31 215 PRO B CA 1
ATOM 4756 C C . PRO B 1 215 ? -27.891 27.625 12.812 1 96.31 215 PRO B C 1
ATOM 4758 O O . PRO B 1 215 ? -28.641 28.312 12.102 1 96.31 215 PRO B O 1
ATOM 4761 N N . VAL B 1 216 ? -26.609 27.5 12.578 1 95.12 216 VAL B N 1
ATOM 4762 C CA . VAL B 1 216 ? -25.875 28.203 11.523 1 95.12 216 VAL B CA 1
ATOM 4763 C C . VAL B 1 216 ? -26.516 27.891 10.164 1 95.12 216 VAL B C 1
ATOM 4765 O O . VAL B 1 216 ? -26.609 28.781 9.312 1 95.12 216 VAL B O 1
ATOM 4768 N N . LYS B 1 217 ? -26.938 26.641 9.969 1 93.19 217 LYS B N 1
ATOM 4769 C CA . LYS B 1 217 ? -27.5 26.219 8.688 1 93.19 217 LYS B CA 1
ATOM 4770 C C . LYS B 1 217 ? -28.797 26.953 8.375 1 93.19 217 LYS B C 1
ATOM 4772 O O . LYS B 1 217 ? -29.188 27.062 7.211 1 93.19 217 LYS B O 1
ATOM 4777 N N . SER B 1 218 ? -29.469 27.422 9.406 1 93.5 218 SER B N 1
ATOM 4778 C CA . SER B 1 218 ? -30.75 28.094 9.227 1 93.5 218 SER B CA 1
ATOM 4779 C C . SER B 1 218 ? -30.562 29.547 8.781 1 93.5 218 SER B C 1
ATOM 4781 O O . SER B 1 218 ? -31.516 30.188 8.32 1 93.5 218 SER B O 1
ATOM 4783 N N . LEU B 1 219 ? -29.391 30 8.906 1 93.31 219 LEU B N 1
ATOM 4784 C CA . LEU B 1 219 ? -29.109 31.375 8.484 1 93.31 219 LEU B CA 1
ATOM 4785 C C . LEU B 1 219 ? -29.094 31.484 6.965 1 93.31 219 LEU B C 1
ATOM 4787 O O . LEU B 1 219 ? -28.594 30.578 6.281 1 93.31 219 LEU B O 1
ATOM 4791 N N . ASP B 1 220 ? -29.734 32.406 6.383 1 90.75 220 ASP B N 1
ATOM 4792 C CA . ASP B 1 220 ? -29.75 32.625 4.941 1 90.75 220 ASP B CA 1
ATOM 4793 C C . ASP B 1 220 ? -28.547 33.438 4.496 1 90.75 220 ASP B C 1
ATOM 4795 O O . ASP B 1 220 ? -28.688 34.625 4.195 1 90.75 220 ASP B O 1
ATOM 4799 N N . LEU B 1 221 ? -27.422 32.844 4.488 1 92.69 221 LEU B N 1
ATOM 4800 C CA . LEU B 1 221 ? -26.203 33.531 4.082 1 92.69 221 LEU B CA 1
ATOM 4801 C C . LEU B 1 221 ? -25.859 33.219 2.629 1 92.69 221 LEU B C 1
ATOM 4803 O O . LEU B 1 221 ? -26.016 32.062 2.182 1 92.69 221 LEU B O 1
ATOM 4807 N N . LYS B 1 222 ? -25.453 34.25 1.894 1 93.12 222 LYS B N 1
ATOM 4808 C CA . LYS B 1 222 ? -24.969 34.062 0.527 1 93.12 222 LYS B CA 1
ATOM 4809 C C . LYS B 1 222 ? -23.5 33.625 0.513 1 93.12 222 LYS B C 1
ATOM 4811 O O . LYS B 1 222 ? -22.844 33.625 1.552 1 93.12 222 LYS B O 1
ATOM 4816 N N . ASP B 1 223 ? -23.062 33.219 -0.668 1 93 223 ASP B N 1
ATOM 4817 C CA . ASP B 1 223 ? -21.672 32.812 -0.821 1 93 223 ASP B CA 1
ATOM 4818 C C . ASP B 1 223 ? -20.719 33.969 -0.528 1 93 223 ASP B C 1
ATOM 4820 O O . ASP B 1 223 ? -20.781 35 -1.183 1 93 223 ASP B O 1
ATOM 4824 N N . GLY B 1 224 ? -19.922 33.75 0.459 1 92.81 224 GLY B N 1
ATOM 4825 C CA . GLY B 1 224 ? -18.906 34.75 0.776 1 92.81 224 GLY B CA 1
ATOM 4826 C C . GLY B 1 224 ? -19.391 35.812 1.76 1 92.81 224 GLY B C 1
ATOM 4827 O O . GLY B 1 224 ? -18.641 36.688 2.176 1 92.81 224 GLY B O 1
ATOM 4828 N N . GLU B 1 225 ? -20.609 35.75 2.143 1 94.38 225 GLU B N 1
ATOM 4829 C CA . GLU B 1 225 ? -21.172 36.719 3.072 1 94.38 225 GLU B CA 1
ATOM 4830 C C . GLU B 1 225 ? -20.688 36.469 4.496 1 94.38 225 GLU B C 1
ATOM 4832 O O . GLU B 1 225 ? -20.594 35.312 4.934 1 94.38 225 GLU B O 1
ATOM 4837 N N . ALA B 1 226 ? -20.297 37.5 5.172 1 95.19 226 ALA B N 1
ATOM 4838 C CA . ALA B 1 226 ? -19.828 37.438 6.555 1 95.19 226 ALA B CA 1
ATOM 4839 C C . ALA B 1 226 ? -20.672 38.312 7.465 1 95.19 226 ALA B C 1
ATOM 4841 O O . ALA B 1 226 ? -20.953 39.469 7.125 1 95.19 226 ALA B O 1
ATOM 4842 N N . ILE B 1 227 ? -21.141 37.781 8.57 1 95.44 227 ILE B N 1
ATOM 4843 C CA . ILE B 1 227 ? -21.938 38.531 9.531 1 95.44 227 ILE B CA 1
ATOM 4844 C C . ILE B 1 227 ? -21.375 38.312 10.945 1 95.44 227 ILE B C 1
ATOM 4846 O O . ILE B 1 227 ? -20.719 37.312 11.211 1 95.44 227 ILE B O 1
ATOM 4850 N N . ASP B 1 228 ? -21.594 39.25 11.789 1 96.31 228 ASP B N 1
ATOM 4851 C CA . ASP B 1 228 ? -21.188 39.125 13.188 1 96.31 228 ASP B CA 1
ATOM 4852 C C . ASP B 1 228 ? -22.266 38.406 13.992 1 96.31 228 ASP B C 1
ATOM 4854 O O . ASP B 1 228 ? -23.453 38.688 13.852 1 96.31 228 ASP B O 1
ATOM 4858 N N . VAL B 1 229 ? -21.844 37.469 14.688 1 96.62 229 VAL B N 1
ATOM 4859 C CA . VAL B 1 229 ? -22.781 36.688 15.477 1 96.62 229 VAL B CA 1
ATOM 4860 C C . VAL B 1 229 ? -22.203 36.406 16.859 1 96.62 229 VAL B C 1
ATOM 4862 O O . VAL B 1 229 ? -21.062 36.781 17.141 1 96.62 229 VAL B O 1
ATOM 4865 N N . TYR B 1 230 ? -23.062 35.844 17.734 1 95.94 230 TYR B N 1
ATOM 4866 C CA . TYR B 1 230 ? -22.672 35.406 19.062 1 95.94 230 TYR B CA 1
ATOM 4867 C C . TYR B 1 230 ? -22.906 33.906 19.234 1 95.94 230 TYR B C 1
ATOM 4869 O O . TYR B 1 230 ? -24.047 33.438 19.188 1 95.94 230 TYR B O 1
ATOM 4877 N N . LEU B 1 231 ? -21.797 33.156 19.406 1 95.31 231 LEU B N 1
ATOM 4878 C CA . LEU B 1 231 ? -21.906 31.703 19.641 1 95.31 231 LEU B CA 1
ATOM 4879 C C . LEU B 1 231 ? -22.359 31.422 21.062 1 95.31 231 LEU B C 1
ATOM 4881 O O . LEU B 1 231 ? -21.906 32.094 22 1 95.31 231 LEU B O 1
ATOM 4885 N N . GLN B 1 232 ? -23.109 30.391 21.156 1 92.56 232 GLN B N 1
ATOM 4886 C CA . GLN B 1 232 ? -23.531 30 22.5 1 92.56 232 GLN B CA 1
ATOM 4887 C C . GLN B 1 232 ? -22.328 29.609 23.359 1 92.56 232 GLN B C 1
ATOM 4889 O O . GLN B 1 232 ? -21.531 28.766 22.938 1 92.56 232 GLN B O 1
ATOM 4894 N N . GLY B 1 233 ? -22.188 30.203 24.516 1 88.69 233 GLY B N 1
ATOM 4895 C CA . GLY B 1 233 ? -21.125 29.828 25.438 1 88.69 233 GLY B CA 1
ATOM 4896 C C . GLY B 1 233 ? -19.875 30.688 25.281 1 88.69 233 GLY B C 1
ATOM 4897 O O . GLY B 1 233 ? -18.906 30.531 26.016 1 88.69 233 GLY B O 1
ATOM 4898 N N . ILE B 1 234 ? -19.875 31.531 24.312 1 92.25 234 ILE B N 1
ATOM 4899 C CA . ILE B 1 234 ? -18.75 32.438 24.062 1 92.25 234 ILE B CA 1
ATOM 4900 C C . ILE B 1 234 ? -19.156 33.875 24.391 1 92.25 234 ILE B C 1
ATOM 4902 O O . ILE B 1 234 ? -20.281 34.281 24.094 1 92.25 234 ILE B O 1
ATOM 4906 N N . ASN B 1 235 ? -18.281 34.625 25.016 1 89.62 235 ASN B N 1
ATOM 4907 C CA . ASN B 1 235 ? -18.672 35.938 25.562 1 89.62 235 ASN B CA 1
ATOM 4908 C C . ASN B 1 235 ? -18.203 37.062 24.656 1 89.62 235 ASN B C 1
ATOM 4910 O O . ASN B 1 235 ? -18.219 38.219 25.062 1 89.62 235 ASN B O 1
ATOM 4914 N N . PHE B 1 236 ? -17.703 36.812 23.578 1 94.69 236 PHE B N 1
ATOM 4915 C CA . PHE B 1 236 ? -17.297 37.844 22.609 1 94.69 236 PHE B CA 1
ATOM 4916 C C . PHE B 1 236 ? -17.891 37.531 21.234 1 94.69 236 PHE B C 1
ATOM 4918 O O . PHE B 1 236 ? -18.219 36.406 20.922 1 94.69 236 PHE B O 1
ATOM 4925 N N . PRO B 1 237 ? -18.125 38.594 20.469 1 95.81 237 PRO B N 1
ATOM 4926 C CA . PRO B 1 237 ? -18.672 38.406 19.125 1 95.81 237 PRO B CA 1
ATOM 4927 C C . PRO B 1 237 ? -17.656 37.75 18.172 1 95.81 237 PRO B C 1
ATOM 4929 O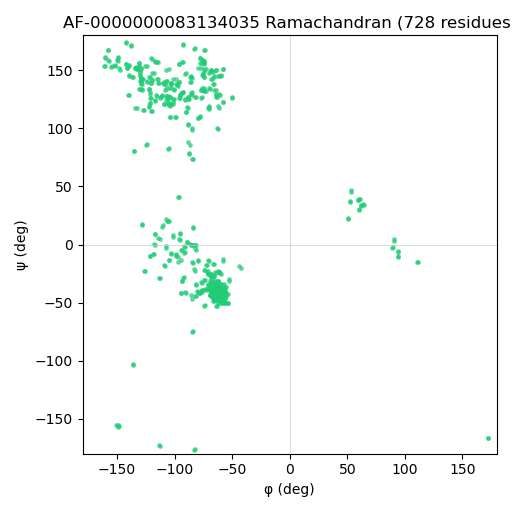 O . PRO B 1 237 ? -16.453 37.938 18.328 1 95.81 237 PRO B O 1
ATOM 4932 N N . VAL B 1 238 ? -18.156 37.031 17.297 1 96.88 238 VAL B N 1
ATOM 4933 C CA . VAL B 1 238 ? -17.328 36.438 16.25 1 96.88 238 VAL B CA 1
ATOM 4934 C C . VAL B 1 238 ? -17.953 36.688 14.891 1 96.88 238 VAL B C 1
ATOM 4936 O O . VAL B 1 238 ? -19.156 37 14.797 1 96.88 238 VAL B O 1
ATOM 4939 N N . ARG B 1 239 ? -17.141 36.656 13.891 1 97 239 ARG B N 1
ATOM 4940 C CA . ARG B 1 239 ? -17.594 36.812 12.508 1 97 239 ARG B CA 1
ATOM 4941 C C . ARG B 1 239 ? -17.797 35.438 11.859 1 97 239 ARG B C 1
ATOM 4943 O O . ARG B 1 239 ? -16.891 34.594 11.898 1 97 239 ARG B O 1
ATOM 4950 N N . LEU B 1 240 ? -19.016 35.219 11.305 1 96.81 240 LEU B N 1
ATOM 4951 C CA . LEU B 1 240 ? -19.391 33.969 10.648 1 96.81 240 LEU B CA 1
ATOM 4952 C C . LEU B 1 240 ? -19.469 34.188 9.133 1 96.81 240 LEU B C 1
ATOM 4954 O O . LEU B 1 240 ? -20.062 35.156 8.664 1 96.81 240 LEU B O 1
ATOM 4958 N N . MET B 1 241 ? -18.859 33.25 8.398 1 96.5 241 MET B N 1
ATOM 4959 C CA . MET B 1 241 ? -18.891 33.312 6.941 1 96.5 241 MET B CA 1
ATOM 4960 C C . MET B 1 241 ? -19.312 31.969 6.348 1 96.5 241 MET B C 1
ATOM 4962 O O . MET B 1 241 ? -19 30.922 6.895 1 96.5 241 MET B O 1
ATOM 4966 N N . LYS B 1 242 ? -20.047 32.031 5.25 1 95.56 242 LYS B N 1
ATOM 4967 C CA . LYS B 1 242 ? -20.453 30.859 4.504 1 95.56 242 LYS B CA 1
ATOM 4968 C C . LYS B 1 242 ? -19.766 30.812 3.137 1 95.56 242 LYS B C 1
ATOM 4970 O O . LYS B 1 242 ? -19.734 31.812 2.424 1 95.56 242 LYS B O 1
ATOM 4975 N N . LYS B 1 243 ? -19.141 29.734 2.85 1 94.38 243 LYS B N 1
ATOM 4976 C CA . LYS B 1 243 ? -18.578 29.5 1.526 1 94.38 243 LYS B CA 1
ATOM 4977 C C . LYS B 1 243 ? -19.266 28.312 0.845 1 94.38 243 LYS B C 1
ATOM 4979 O O . LYS B 1 243 ? -19.391 27.234 1.43 1 94.38 243 LYS B O 1
ATOM 4984 N N . ILE B 1 244 ? -19.703 28.547 -0.372 1 92.12 244 ILE B N 1
ATOM 4985 C CA . ILE B 1 244 ? -20.391 27.5 -1.133 1 92.12 244 ILE B CA 1
ATOM 4986 C C . ILE B 1 244 ? -19.484 26.984 -2.236 1 92.12 244 ILE B C 1
ATOM 4988 O O . ILE B 1 244 ? -18.844 27.766 -2.953 1 92.12 244 ILE B O 1
ATOM 4992 N N . PHE B 1 245 ? -19.25 25.672 -2.244 1 87.38 245 PHE B N 1
ATOM 4993 C CA . PHE B 1 245 ? -18.453 25.078 -3.312 1 87.38 245 PHE B CA 1
ATOM 4994 C C . PHE B 1 245 ? -19.203 23.969 -4.016 1 87.38 245 PHE B C 1
ATOM 4996 O O . PHE B 1 245 ? -20.141 23.375 -3.445 1 87.38 245 PHE B O 1
ATOM 5003 N N . THR B 1 246 ? -18.844 23.719 -5.32 1 86.62 246 THR B N 1
ATOM 5004 C CA . THR B 1 246 ? -19.438 22.641 -6.121 1 86.62 246 THR B CA 1
ATOM 5005 C C . THR B 1 246 ? -18.5 21.438 -6.191 1 86.62 246 THR B C 1
ATOM 5007 O O . THR B 1 246 ? -17.328 21.578 -6.559 1 86.62 246 THR B O 1
ATOM 5010 N N . ASN B 1 247 ? -19.016 20.297 -5.801 1 82.75 247 ASN B N 1
ATOM 5011 C CA . ASN B 1 247 ? -18.234 19.062 -5.852 1 82.75 247 ASN B CA 1
ATOM 5012 C C . ASN B 1 247 ? -18.156 18.5 -7.266 1 82.75 247 ASN B C 1
ATOM 5014 O O . ASN B 1 247 ? -18.891 18.938 -8.156 1 82.75 247 ASN B O 1
ATOM 5018 N N . GLU B 1 248 ? -17.188 17.672 -7.43 1 75.62 248 GLU B N 1
ATOM 5019 C CA . GLU B 1 248 ? -17.016 17.031 -8.734 1 75.62 248 GLU B CA 1
ATOM 5020 C C . GLU B 1 248 ? -18.312 16.375 -9.195 1 75.62 248 GLU B C 1
ATOM 5022 O O . GLU B 1 248 ? -18.594 16.328 -10.398 1 75.62 248 GLU B O 1
ATOM 5027 N N . ASP B 1 249 ? -19.109 15.906 -8.32 1 79.19 249 ASP B N 1
ATOM 5028 C CA . ASP B 1 249 ? -20.344 15.211 -8.664 1 79.19 249 ASP B CA 1
ATOM 5029 C C . ASP B 1 249 ? -21.484 16.203 -8.914 1 79.19 249 ASP B C 1
ATOM 5031 O O . ASP B 1 249 ? -22.625 15.812 -9.117 1 79.19 249 ASP B O 1
ATOM 5035 N N . GLY B 1 250 ? -21.172 17.438 -8.766 1 79.12 250 GLY B N 1
ATOM 5036 C CA . GLY B 1 250 ? -22.156 18.484 -9.031 1 79.12 250 GLY B CA 1
ATOM 5037 C C . GLY B 1 250 ? -22.906 18.938 -7.789 1 79.12 250 GLY B C 1
ATOM 5038 O O . GLY B 1 250 ? -23.609 19.938 -7.816 1 79.12 250 GLY B O 1
ATOM 5039 N N . SER B 1 251 ? -22.75 18.234 -6.734 1 85.56 251 SER B N 1
ATOM 5040 C CA . SER B 1 251 ? -23.406 18.625 -5.496 1 85.56 251 SER B CA 1
ATOM 5041 C C . SER B 1 251 ? -22.75 19.844 -4.871 1 85.56 251 SER B C 1
ATOM 5043 O O . SER B 1 251 ? -21.594 20.156 -5.164 1 85.56 251 SER B O 1
ATOM 5045 N N . THR B 1 252 ? -23.625 20.531 -4.172 1 87.25 252 THR B N 1
ATOM 5046 C CA . THR B 1 252 ? -23.109 21.734 -3.547 1 87.25 252 THR B CA 1
ATOM 5047 C C . THR B 1 252 ? -22.672 21.453 -2.111 1 87.25 252 THR B C 1
ATOM 5049 O O . THR B 1 252 ? -23.359 20.75 -1.374 1 87.25 252 THR B O 1
ATOM 5052 N N . GLY B 1 253 ? -21.438 21.906 -1.818 1 88.5 253 GLY B N 1
ATOM 5053 C CA . GLY B 1 253 ? -20.938 21.812 -0.456 1 88.5 253 GLY B CA 1
ATOM 5054 C C . GLY B 1 253 ? -20.891 23.172 0.244 1 88.5 253 GLY B C 1
ATOM 5055 O O . GLY B 1 253 ? -20.719 24.203 -0.4 1 88.5 253 GLY B O 1
ATOM 5056 N N . HIS B 1 254 ? -21.266 23.156 1.6 1 92.38 254 HIS B N 1
ATOM 5057 C CA . HIS B 1 254 ? -21.266 24.359 2.41 1 92.38 254 HIS B CA 1
ATOM 5058 C C . HIS B 1 254 ? -20.156 24.312 3.467 1 92.38 254 HIS B C 1
ATOM 5060 O O . HIS B 1 254 ? -20.016 23.297 4.16 1 92.38 254 HIS B O 1
ATOM 5066 N N . LEU B 1 255 ? -19.391 25.344 3.482 1 94.31 255 LEU B N 1
ATOM 5067 C CA . LEU B 1 255 ? -18.375 25.516 4.508 1 94.31 255 LEU B CA 1
ATOM 5068 C C . LEU B 1 255 ? -18.656 26.75 5.359 1 94.31 255 LEU B C 1
ATOM 5070 O O . LEU B 1 255 ? -18.875 27.844 4.824 1 94.31 255 LEU B O 1
ATOM 5074 N N . TYR B 1 256 ? -18.75 26.609 6.668 1 96.75 256 TYR B N 1
ATOM 5075 C CA . TYR B 1 256 ? -18.938 27.703 7.602 1 96.75 256 TYR B CA 1
ATOM 5076 C C . TYR B 1 256 ? -17.656 27.984 8.383 1 96.75 256 TYR B C 1
ATOM 5078 O O . TYR B 1 256 ? -17.062 27.062 8.953 1 96.75 256 TYR B O 1
ATOM 5086 N N . LEU B 1 257 ? -17.203 29.188 8.367 1 97.56 257 LEU B N 1
ATOM 5087 C CA . LEU B 1 257 ? -16 29.609 9.078 1 97.56 257 LEU B CA 1
ATOM 5088 C C . LEU B 1 257 ? -16.328 30.672 10.125 1 97.56 257 LEU B C 1
ATOM 5090 O O . LEU B 1 257 ? -17.25 31.469 9.938 1 97.56 257 LEU B O 1
ATOM 5094 N N . ILE B 1 258 ? -15.602 30.703 11.227 1 97.12 258 ILE B N 1
ATOM 5095 C CA . ILE B 1 258 ? -15.766 31.719 12.25 1 97.12 258 ILE B CA 1
ATOM 5096 C C . ILE B 1 258 ? -14.414 32.312 12.602 1 97.12 258 ILE B C 1
ATOM 5098 O O . ILE B 1 258 ? -13.383 31.656 12.523 1 97.12 258 ILE B O 1
ATOM 5102 N N . THR B 1 259 ? -14.375 33.562 12.961 1 98 259 THR B N 1
ATOM 5103 C CA . THR B 1 259 ? -13.164 34.281 13.359 1 98 259 THR B CA 1
ATOM 5104 C C . THR B 1 259 ? -13.477 35.344 14.406 1 98 259 THR B C 1
ATOM 5106 O O . THR B 1 259 ? -14.617 35.812 14.508 1 98 259 THR B O 1
ATOM 5109 N N . ASN B 1 260 ? -12.5 35.656 15.297 1 97.62 260 ASN B N 1
ATOM 5110 C CA . ASN B 1 260 ? -12.633 36.781 16.234 1 97.62 260 ASN B CA 1
ATOM 5111 C C . ASN B 1 260 ? -12.102 38.094 15.641 1 97.62 260 ASN B C 1
ATOM 5113 O O . ASN B 1 260 ? -12.023 39.094 16.344 1 97.62 260 ASN B O 1
ATOM 5117 N N . ASP B 1 261 ? -11.656 38 14.383 1 97 261 ASP B N 1
ATOM 5118 C CA . ASP B 1 261 ? -11.273 39.219 13.648 1 97 261 ASP B CA 1
ATOM 5119 C C . ASP B 1 261 ? -12.492 39.875 13 1 97 261 ASP B C 1
ATOM 5121 O O . ASP B 1 261 ? -12.859 39.531 11.875 1 97 261 ASP B O 1
ATOM 5125 N N . LEU B 1 262 ? -12.992 40.875 13.617 1 95.38 262 LEU B N 1
ATOM 5126 C CA . LEU B 1 262 ? -14.242 41.5 13.18 1 95.38 262 LEU B CA 1
ATOM 5127 C C . LEU B 1 262 ? -13.992 42.469 12.039 1 95.38 262 LEU B C 1
ATOM 5129 O O . LEU B 1 262 ? -14.938 43.031 11.461 1 95.38 262 LEU B O 1
ATOM 5133 N N . GLU B 1 263 ? -12.781 42.656 11.703 1 93.81 263 GLU B N 1
ATOM 5134 C CA . GLU B 1 263 ? -12.43 43.625 10.688 1 93.81 263 GLU B CA 1
ATOM 5135 C C . GLU B 1 263 ? -12.25 42.969 9.32 1 93.81 263 GLU B C 1
ATOM 5137 O O . GLU B 1 263 ? -12.227 43.656 8.297 1 93.81 263 GLU B O 1
ATOM 5142 N N . THR B 1 264 ? -12.219 41.719 9.305 1 91.31 264 THR B N 1
ATOM 5143 C CA . THR B 1 264 ? -11.953 40.969 8.07 1 91.31 264 THR B CA 1
ATOM 5144 C C . THR B 1 264 ? -13.242 40.781 7.285 1 91.31 264 THR B C 1
ATOM 5146 O O . THR B 1 264 ? -14.305 40.562 7.871 1 91.31 264 THR B O 1
ATOM 5149 N N . ASP B 1 265 ? -13.141 40.844 5.953 1 91.12 265 ASP B N 1
ATOM 5150 C CA . ASP B 1 265 ? -14.297 40.531 5.121 1 91.12 265 ASP B CA 1
ATOM 5151 C C . ASP B 1 265 ? -14.305 39.062 4.707 1 91.12 265 ASP B C 1
ATOM 5153 O O . ASP B 1 265 ? -13.352 38.344 4.984 1 91.12 265 ASP B O 1
ATOM 5157 N N . GLY B 1 266 ? -15.438 38.688 4.082 1 89.94 266 GLY B N 1
ATOM 5158 C CA . GLY B 1 266 ? -15.609 37.281 3.732 1 89.94 266 GLY B CA 1
ATOM 5159 C C . GLY B 1 266 ? -14.516 36.75 2.826 1 89.94 266 GLY B C 1
ATOM 5160 O O . GLY B 1 266 ? -13.961 35.688 3.078 1 89.94 266 GLY B O 1
ATOM 5161 N N . ASP B 1 267 ? -14.18 37.469 1.866 1 90.25 267 ASP B N 1
ATOM 5162 C CA . ASP B 1 267 ? -13.164 37.031 0.905 1 90.25 267 ASP B CA 1
ATOM 5163 C C . ASP B 1 267 ? -11.797 36.906 1.567 1 90.25 267 ASP B C 1
ATOM 5165 O O . ASP B 1 267 ? -11.055 35.969 1.312 1 90.25 267 ASP B O 1
ATOM 5169 N N . GLY B 1 268 ? -11.531 37.906 2.305 1 91.69 268 GLY B N 1
ATOM 5170 C CA . GLY B 1 268 ? -10.273 37.906 3.027 1 91.69 268 GLY B CA 1
ATOM 5171 C C . GLY B 1 268 ? -10.156 36.719 3.99 1 91.69 268 GLY B C 1
ATOM 5172 O O . GLY B 1 268 ? -9.117 36.062 4.059 1 91.69 268 GLY B O 1
ATOM 5173 N N . LEU B 1 269 ? -11.25 36.531 4.625 1 94.81 269 LEU B N 1
ATOM 5174 C CA . LEU B 1 269 ? -11.312 35.438 5.586 1 94.81 269 LEU B CA 1
ATOM 5175 C C . LEU B 1 269 ? -11.078 34.094 4.898 1 94.81 269 LEU B C 1
ATOM 5177 O O . LEU B 1 269 ? -10.297 33.25 5.383 1 94.81 269 LEU B O 1
ATOM 5181 N N . TYR B 1 270 ? -11.688 33.906 3.838 1 95.31 270 TYR B N 1
ATOM 5182 C CA . TYR B 1 270 ? -11.57 32.656 3.115 1 95.31 270 TYR B CA 1
ATOM 5183 C C . TYR B 1 270 ? -10.164 32.469 2.559 1 95.31 270 TYR B C 1
ATOM 5185 O O . TYR B 1 270 ? -9.633 31.344 2.574 1 95.31 270 TYR B O 1
ATOM 5193 N N . LYS B 1 271 ? -9.602 33.5 2.08 1 94.94 271 LYS B N 1
ATOM 5194 C CA . LYS B 1 271 ? -8.25 33.438 1.535 1 94.94 271 LYS B CA 1
ATOM 5195 C C . LYS B 1 271 ? -7.242 33 2.598 1 94.94 271 LYS B C 1
ATOM 5197 O O . LYS B 1 271 ? -6.344 32.188 2.32 1 94.94 271 LYS B O 1
ATOM 5202 N N . ILE B 1 272 ? -7.395 33.5 3.768 1 96.12 272 ILE B N 1
ATOM 5203 C CA . ILE B 1 272 ? -6.504 33.125 4.863 1 96.12 272 ILE B CA 1
ATOM 5204 C C . ILE B 1 272 ? -6.723 31.672 5.242 1 96.12 272 ILE B C 1
ATOM 5206 O O . ILE B 1 272 ? -5.762 30.922 5.43 1 96.12 272 ILE B O 1
ATOM 5210 N N . TYR B 1 273 ? -7.977 31.297 5.277 1 97 273 TYR B N 1
ATOM 5211 C CA . TYR B 1 273 ? -8.305 29.922 5.672 1 97 273 TYR B CA 1
ATOM 5212 C C . TYR B 1 273 ? -7.746 28.922 4.668 1 97 273 TYR B C 1
ATOM 5214 O O . TYR B 1 273 ? -7.379 27.812 5.039 1 97 273 TYR B O 1
ATOM 5222 N N . GLN B 1 274 ? -7.652 29.266 3.436 1 95.31 274 GLN B N 1
ATOM 5223 C CA . GLN B 1 274 ? -7.16 28.391 2.383 1 95.31 274 GLN B CA 1
ATOM 5224 C C . GLN B 1 274 ? -5.711 27.969 2.641 1 95.31 274 GLN B C 1
ATOM 5226 O O . GLN B 1 274 ? -5.266 26.922 2.178 1 95.31 274 GLN B O 1
ATOM 5231 N N . LYS B 1 275 ? -5.031 28.75 3.395 1 96.06 275 LYS B N 1
ATOM 5232 C CA . LYS B 1 275 ? -3.654 28.406 3.738 1 96.06 275 LYS B CA 1
ATOM 5233 C C . LYS B 1 275 ? -3.602 27.156 4.602 1 96.06 275 LYS B C 1
ATOM 5235 O O . LYS B 1 275 ? -2.549 26.531 4.727 1 96.06 275 LYS B O 1
ATOM 5240 N N . ARG B 1 276 ? -4.777 26.797 5.184 1 96.12 276 ARG B N 1
ATOM 5241 C CA . ARG B 1 276 ? -4.852 25.578 5.984 1 96.12 276 ARG B CA 1
ATOM 5242 C C . ARG B 1 276 ? -4.527 24.359 5.141 1 96.12 276 ARG B C 1
ATOM 5244 O O . ARG B 1 276 ? -4.09 23.328 5.668 1 96.12 276 ARG B O 1
ATOM 5251 N N . TRP B 1 277 ? -4.695 24.422 3.869 1 95.12 277 TRP B N 1
ATOM 5252 C CA . TRP B 1 277 ? -4.48 23.312 2.965 1 95.12 277 TRP B CA 1
ATOM 5253 C C . TRP B 1 277 ? -3.035 22.812 3.037 1 95.12 277 TRP B C 1
ATOM 5255 O O . TRP B 1 277 ? -2.752 21.656 2.754 1 95.12 277 TRP B O 1
ATOM 5265 N N . LYS B 1 278 ? -2.152 23.672 3.432 1 96.69 278 LYS B N 1
ATOM 5266 C CA . LYS B 1 278 ? -0.733 23.328 3.496 1 96.69 278 LYS B CA 1
ATOM 5267 C C . LYS B 1 278 ? -0.482 22.203 4.492 1 96.69 278 LYS B C 1
ATOM 5269 O O . LYS B 1 278 ? 0.415 21.375 4.293 1 96.69 278 LYS B O 1
ATOM 5274 N N . ILE B 1 279 ? -1.279 22.156 5.535 1 97.31 279 ILE B N 1
ATOM 5275 C CA . ILE B 1 279 ? -1.07 21.094 6.512 1 97.31 279 ILE B CA 1
ATOM 5276 C C . ILE B 1 279 ? -1.568 19.766 5.949 1 97.31 279 ILE B C 1
ATOM 5278 O O . ILE B 1 279 ? -1.035 18.703 6.277 1 97.31 279 ILE B O 1
ATOM 5282 N N . GLU B 1 280 ? -2.598 19.797 5.094 1 94.38 280 GLU B N 1
ATOM 5283 C CA . GLU B 1 280 ? -3.027 18.594 4.398 1 94.38 280 GLU B CA 1
ATOM 5284 C C . GLU B 1 280 ? -1.946 18.094 3.443 1 94.38 280 GLU B C 1
ATOM 5286 O O . GLU B 1 280 ? -1.726 16.875 3.324 1 94.38 280 GLU B O 1
ATOM 5291 N N . GLU B 1 281 ? -1.32 19 2.781 1 96.12 281 GLU B N 1
ATOM 5292 C CA . GLU B 1 281 ? -0.198 18.656 1.914 1 96.12 281 GLU B CA 1
ATOM 5293 C C . GLU B 1 281 ? 0.951 18.047 2.715 1 96.12 281 GLU B C 1
ATOM 5295 O O . GLU B 1 281 ? 1.607 17.109 2.258 1 96.12 281 GLU B O 1
ATOM 5300 N N . TYR B 1 282 ? 1.127 18.641 3.871 1 97.75 282 TYR B N 1
ATOM 5301 C CA . TYR B 1 282 ? 2.131 18.109 4.785 1 97.75 282 TYR B CA 1
ATOM 5302 C C . TYR B 1 282 ? 1.83 16.656 5.141 1 97.75 282 TYR B C 1
ATOM 5304 O O . TYR B 1 282 ? 2.705 15.797 5.043 1 97.75 282 TYR B O 1
ATOM 5312 N N . HIS B 1 283 ? 0.619 16.422 5.539 1 96.88 283 HIS B N 1
ATOM 5313 C CA . HIS B 1 283 ? 0.221 15.062 5.914 1 96.88 283 HIS B CA 1
ATOM 5314 C C . HIS B 1 283 ? 0.407 14.094 4.75 1 96.88 283 HIS B C 1
ATOM 5316 O O . HIS B 1 283 ? 0.856 12.961 4.945 1 96.88 283 HIS B O 1
ATOM 5322 N N . LYS B 1 284 ? 0.095 14.539 3.588 1 95.81 284 LYS B N 1
ATOM 5323 C CA . LYS B 1 284 ? 0.274 13.711 2.398 1 95.81 284 LYS B CA 1
ATOM 5324 C C . LYS B 1 284 ? 1.753 13.438 2.139 1 95.81 284 LYS B C 1
ATOM 5326 O O . LYS B 1 284 ? 2.143 12.289 1.896 1 95.81 284 LYS B O 1
ATOM 5331 N N . SER B 1 285 ? 2.523 14.445 2.162 1 96.88 285 SER B N 1
ATOM 5332 C CA . SER B 1 285 ? 3.938 14.352 1.819 1 96.88 285 SER B CA 1
ATOM 5333 C C . SER B 1 285 ? 4.691 13.492 2.83 1 96.88 285 SER B C 1
ATOM 5335 O O . SER B 1 285 ? 5.516 12.656 2.449 1 96.88 285 SER B O 1
ATOM 5337 N N . ILE B 1 286 ? 4.465 13.719 4.125 1 97.31 286 ILE B N 1
ATOM 5338 C CA . ILE B 1 286 ? 5.223 12.992 5.137 1 97.31 286 ILE B CA 1
ATOM 5339 C C . ILE B 1 286 ? 4.918 11.5 5.035 1 97.31 286 ILE B C 1
ATOM 5341 O O . ILE B 1 286 ? 5.789 10.656 5.281 1 97.31 286 ILE B O 1
ATOM 5345 N N . LYS B 1 287 ? 3.689 11.18 4.676 1 94.94 287 LYS B N 1
ATOM 5346 C CA . LYS B 1 287 ? 3.295 9.781 4.504 1 94.94 287 LYS B CA 1
ATOM 5347 C C . LYS B 1 287 ? 3.928 9.18 3.25 1 94.94 287 LYS B C 1
ATOM 5349 O O . LYS B 1 287 ? 4.395 8.039 3.266 1 94.94 287 LYS B O 1
ATOM 5354 N N . GLN B 1 288 ? 4.012 9.922 2.211 1 93.88 288 GLN B N 1
ATOM 5355 C CA . GLN B 1 288 ? 4.41 9.383 0.916 1 93.88 288 GLN B CA 1
ATOM 5356 C C . GLN B 1 288 ? 5.914 9.531 0.697 1 93.88 288 GLN B C 1
ATOM 5358 O O . GLN B 1 288 ? 6.531 8.703 0.025 1 93.88 288 GLN B O 1
ATOM 5363 N N . ASN B 1 289 ? 6.508 10.586 1.264 1 95.88 289 ASN B N 1
ATOM 5364 C CA . ASN B 1 289 ? 7.859 10.938 0.843 1 95.88 289 ASN B CA 1
ATOM 5365 C C . ASN B 1 289 ? 8.852 10.852 2 1 95.88 289 ASN B C 1
ATOM 5367 O O . ASN B 1 289 ? 10.062 10.922 1.794 1 95.88 289 ASN B O 1
ATOM 5371 N N . ALA B 1 290 ? 8.375 10.648 3.223 1 96.94 290 ALA B N 1
ATOM 5372 C CA . ALA B 1 290 ? 9.281 10.672 4.367 1 96.94 290 ALA B CA 1
ATOM 5373 C C . ALA B 1 290 ? 9.125 9.414 5.219 1 96.94 290 ALA B C 1
ATOM 5375 O O . ALA B 1 290 ? 9.477 9.406 6.398 1 96.94 290 ALA B O 1
ATOM 5376 N N . SER B 1 291 ? 8.531 8.391 4.707 1 96.31 291 SER B N 1
ATOM 5377 C CA . SER B 1 291 ? 8.492 7.035 5.258 1 96.31 291 SER B CA 1
ATOM 5378 C C . SER B 1 291 ? 7.855 7.023 6.645 1 96.31 291 SER B C 1
ATOM 5380 O O . SER B 1 291 ? 8.312 6.312 7.539 1 96.31 291 SER B O 1
ATOM 5382 N N . LEU B 1 292 ? 6.812 7.828 6.867 1 96.75 292 LEU B N 1
ATOM 5383 C CA . LEU B 1 292 ? 6.176 7.918 8.18 1 96.75 292 LEU B CA 1
ATOM 5384 C C . LEU B 1 292 ? 5.695 6.543 8.641 1 96.75 292 LEU B C 1
ATOM 5386 O O . LEU B 1 292 ? 5.965 6.141 9.773 1 96.75 292 LEU B O 1
ATOM 5390 N N . ALA B 1 293 ? 5.102 5.77 7.809 1 92.88 293 ALA B N 1
ATOM 5391 C CA . ALA B 1 293 ? 4.48 4.504 8.195 1 92.88 293 ALA B CA 1
ATOM 5392 C C . ALA B 1 293 ? 5.301 3.316 7.703 1 92.88 293 ALA B C 1
ATOM 5394 O O . ALA B 1 293 ? 4.773 2.211 7.555 1 92.88 293 ALA B O 1
ATOM 5395 N N . LYS B 1 294 ? 6.547 3.447 7.422 1 93.31 294 LYS B N 1
ATOM 5396 C CA . LYS B 1 294 ? 7.316 2.389 6.773 1 93.31 294 LYS B CA 1
ATOM 5397 C C . LYS B 1 294 ? 8.336 1.787 7.73 1 93.31 294 LYS B C 1
ATOM 5399 O O . LYS B 1 294 ? 9.289 1.137 7.301 1 93.31 294 LYS B O 1
ATOM 5404 N N . SER B 1 295 ? 8.195 2.039 8.984 1 92.12 295 SER B N 1
ATOM 5405 C CA . SER B 1 295 ? 9.141 1.52 9.961 1 92.12 295 SER B CA 1
ATOM 5406 C C . SER B 1 295 ? 8.562 0.334 10.719 1 92.12 295 SER B C 1
ATOM 5408 O O . SER B 1 295 ? 7.398 0.365 11.133 1 92.12 295 SER B O 1
ATOM 5410 N N . PRO B 1 296 ? 9.336 -0.722 10.883 1 90.81 296 PRO B N 1
ATOM 5411 C CA . PRO B 1 296 ? 8.867 -1.9 11.617 1 90.81 296 PRO B CA 1
ATOM 5412 C C . PRO B 1 296 ? 9.047 -1.767 13.125 1 90.81 296 PRO B C 1
ATOM 5414 O O . PRO B 1 296 ? 8.938 -2.756 13.852 1 90.81 296 PRO B O 1
ATOM 5417 N N . THR B 1 297 ? 9.289 -0.618 13.617 1 89.69 297 THR B N 1
ATOM 5418 C CA . THR B 1 297 ? 9.516 -0.416 15.039 1 89.69 297 THR B CA 1
ATOM 5419 C C . THR B 1 297 ? 8.32 -0.909 15.852 1 89.69 297 THR B C 1
ATOM 5421 O O . THR B 1 297 ? 7.18 -0.813 15.398 1 89.69 297 THR B O 1
ATOM 5424 N N . LYS B 1 298 ? 8.625 -1.344 17.125 1 88.75 298 LYS B N 1
ATOM 5425 C CA . LYS B 1 298 ? 7.566 -1.988 17.906 1 88.75 298 LYS B CA 1
ATOM 5426 C C . LYS B 1 298 ? 7.391 -1.318 19.266 1 88.75 298 LYS B C 1
ATOM 5428 O O . LYS B 1 298 ? 6.332 -1.425 19.875 1 88.75 298 LYS B O 1
ATOM 5433 N N . THR B 1 299 ? 8.375 -0.656 19.734 1 92.31 299 THR B N 1
ATOM 5434 C CA . THR B 1 299 ? 8.281 -0.027 21.047 1 92.31 299 THR B CA 1
ATOM 5435 C C . THR B 1 299 ? 7.805 1.418 20.922 1 92.31 299 THR B C 1
ATOM 5437 O O . THR B 1 299 ? 8.016 2.059 19.891 1 92.31 299 THR B O 1
ATOM 5440 N N . VAL B 1 300 ? 7.238 1.913 22.031 1 93.19 300 VAL B N 1
ATOM 5441 C CA . VAL B 1 300 ? 6.73 3.279 22.062 1 93.19 300 VAL B CA 1
ATOM 5442 C C . VAL B 1 300 ? 7.863 4.258 21.75 1 93.19 300 VAL B C 1
ATOM 5444 O O . VAL B 1 300 ? 7.699 5.168 20.938 1 93.19 300 VAL B O 1
ATOM 5447 N N . ARG B 1 301 ? 8.969 4.043 22.344 1 94.12 301 ARG B N 1
ATOM 5448 C CA . ARG B 1 301 ? 10.109 4.941 22.172 1 94.12 301 ARG B CA 1
ATOM 5449 C C . ARG B 1 301 ? 10.594 4.945 20.734 1 94.12 301 ARG B C 1
ATOM 5451 O O . ARG B 1 301 ? 10.773 6.008 20.141 1 94.12 301 ARG B O 1
ATOM 5458 N N . SER B 1 302 ? 10.859 3.773 20.203 1 94.69 302 SER B N 1
ATOM 5459 C CA . SER B 1 302 ? 11.344 3.691 18.828 1 94.69 302 SER B CA 1
ATOM 5460 C C . SER B 1 302 ? 10.312 4.227 17.844 1 94.69 302 SER B C 1
ATOM 5462 O O . SER B 1 302 ? 10.672 4.836 16.828 1 94.69 302 SER B O 1
ATOM 5464 N N . GLN B 1 303 ? 9.07 3.994 18.078 1 95.06 303 GLN B N 1
ATOM 5465 C CA . GLN B 1 303 ? 8.008 4.496 17.219 1 95.06 303 GLN B CA 1
ATOM 5466 C C . GLN B 1 303 ? 7.953 6.02 17.25 1 95.06 303 GLN B C 1
ATOM 5468 O O . GLN B 1 303 ? 7.871 6.66 16.188 1 95.06 303 GLN B O 1
ATOM 5473 N N . CYS B 1 304 ? 8.016 6.598 18.422 1 95.62 304 CYS B N 1
ATOM 5474 C CA . CYS B 1 304 ? 7.977 8.047 18.562 1 95.62 304 CYS B CA 1
ATOM 5475 C C . CYS B 1 304 ? 9.203 8.688 17.922 1 95.62 304 CYS B C 1
ATOM 5477 O O . CYS B 1 304 ? 9.094 9.719 17.25 1 95.62 304 CYS B O 1
ATOM 5479 N N . ASN B 1 305 ? 10.359 8.086 18.125 1 95.25 305 ASN B N 1
ATOM 5480 C CA . ASN B 1 305 ? 11.586 8.641 17.562 1 95.25 305 ASN B CA 1
ATOM 5481 C C . ASN B 1 305 ? 11.602 8.523 16.047 1 95.25 305 ASN B C 1
ATOM 5483 O O . ASN B 1 305 ? 12.156 9.383 15.352 1 95.25 305 ASN B O 1
ATOM 5487 N N . HIS B 1 306 ? 11.016 7.461 15.539 1 96.44 306 HIS B N 1
ATOM 5488 C CA . HIS B 1 306 ? 10.867 7.352 14.094 1 96.44 306 HIS B CA 1
ATOM 5489 C C . HIS B 1 306 ? 10 8.484 13.539 1 96.44 306 HIS B C 1
ATOM 5491 O O . HIS B 1 306 ? 10.312 9.062 12.5 1 96.44 306 HIS B O 1
ATOM 5497 N N . ILE B 1 307 ? 8.906 8.773 14.227 1 97.12 307 ILE B N 1
ATOM 5498 C CA . ILE B 1 307 ? 8.016 9.852 13.82 1 97.12 307 ILE B CA 1
ATOM 5499 C C . ILE B 1 307 ? 8.789 11.172 13.781 1 97.12 307 ILE B C 1
ATOM 5501 O O . ILE B 1 307 ? 8.688 11.93 12.82 1 97.12 307 ILE B O 1
ATOM 5505 N N . PHE B 1 308 ? 9.531 11.398 14.781 1 96.75 308 PHE B N 1
ATOM 5506 C CA . PHE B 1 308 ? 10.359 12.594 14.836 1 96.75 308 PHE B CA 1
ATOM 5507 C C . PHE B 1 308 ? 11.289 12.664 13.633 1 96.75 308 PHE B C 1
ATOM 5509 O O . PHE B 1 308 ? 11.383 13.695 12.969 1 96.75 308 PHE B O 1
ATOM 5516 N N . ALA B 1 309 ? 11.961 11.586 13.406 1 96.62 309 ALA B N 1
ATOM 5517 C CA . ALA B 1 309 ? 12.906 11.539 12.289 1 96.62 309 ALA B CA 1
ATOM 5518 C C . ALA B 1 309 ? 12.188 11.773 10.961 1 96.62 309 ALA B C 1
ATOM 5520 O O . ALA B 1 309 ? 12.75 12.398 10.055 1 96.62 309 ALA B O 1
ATOM 5521 N N . SER B 1 310 ? 11.023 11.25 10.836 1 98 310 SER B N 1
ATOM 5522 C CA . SER B 1 310 ? 10.219 11.453 9.633 1 98 310 SER B CA 1
ATOM 5523 C C . SER B 1 310 ? 9.867 12.922 9.445 1 98 310 SER B C 1
ATOM 5525 O O . SER B 1 310 ? 9.867 13.43 8.32 1 98 310 SER B O 1
ATOM 5527 N N . ILE B 1 311 ? 9.516 13.586 10.516 1 98 311 ILE B N 1
ATOM 5528 C CA . ILE B 1 311 ? 9.211 15.016 10.453 1 98 311 ILE B CA 1
ATOM 5529 C C . ILE B 1 311 ? 10.461 15.789 10.031 1 98 311 ILE B C 1
ATOM 5531 O O . ILE B 1 311 ? 10.375 16.703 9.211 1 98 311 ILE B O 1
ATOM 5535 N N . VAL B 1 312 ? 11.562 15.398 10.578 1 96.38 312 VAL B N 1
ATOM 5536 C CA . VAL B 1 312 ? 12.82 16.016 10.18 1 96.38 312 VAL B CA 1
ATOM 5537 C C . VAL B 1 312 ? 13.055 15.805 8.688 1 96.38 312 VAL B C 1
ATOM 5539 O O . VAL B 1 312 ? 13.461 16.734 7.98 1 96.38 312 VAL B O 1
ATOM 5542 N N . ALA B 1 313 ? 12.844 14.586 8.242 1 97.19 313 ALA B N 1
ATOM 5543 C CA . ALA B 1 313 ? 12.977 14.281 6.82 1 97.19 313 ALA B CA 1
ATOM 5544 C C . ALA B 1 313 ? 12.094 15.195 5.977 1 97.19 313 ALA B C 1
ATOM 5546 O O . ALA B 1 313 ? 12.539 15.711 4.945 1 97.19 313 ALA B O 1
ATOM 5547 N N . PHE B 1 314 ? 10.93 15.414 6.418 1 98 314 PHE B N 1
ATOM 5548 C CA . PHE B 1 314 ? 10.023 16.312 5.719 1 98 314 PHE B CA 1
ATOM 5549 C C . PHE B 1 314 ? 10.617 17.719 5.652 1 98 314 PHE B C 1
ATOM 5551 O O . PHE B 1 314 ? 10.555 18.375 4.609 1 98 314 PHE B O 1
ATOM 5558 N N . CYS B 1 315 ? 11.094 18.172 6.734 1 96.75 315 CYS B N 1
ATOM 5559 C CA . CYS B 1 315 ? 11.648 19.531 6.785 1 96.75 315 CYS B CA 1
ATOM 5560 C C . CYS B 1 315 ? 12.82 19.672 5.82 1 96.75 315 CYS B C 1
ATOM 5562 O O . CYS B 1 315 ? 12.984 20.719 5.188 1 96.75 315 CYS B O 1
ATOM 5564 N N . LYS B 1 316 ? 13.641 18.656 5.75 1 95.06 316 LYS B N 1
ATOM 5565 C CA . LYS B 1 316 ? 14.727 18.656 4.773 1 95.06 316 LYS B CA 1
ATOM 5566 C C . LYS B 1 316 ? 14.18 18.781 3.352 1 95.06 316 LYS B C 1
ATOM 5568 O O . LYS B 1 316 ? 14.711 19.562 2.543 1 95.06 316 LYS B O 1
ATOM 5573 N N . LEU B 1 317 ? 13.156 18.031 3.07 1 95.62 317 LEU B N 1
ATOM 5574 C CA . LEU B 1 317 ? 12.523 18.078 1.759 1 95.62 317 LEU B CA 1
ATOM 5575 C C . LEU B 1 317 ? 11.969 19.469 1.473 1 95.62 317 LEU B C 1
ATOM 5577 O O . LEU B 1 317 ? 12.078 19.969 0.351 1 95.62 317 LEU B O 1
ATOM 5581 N N . GLU B 1 318 ? 11.32 20.031 2.482 1 95.69 318 GLU B N 1
ATOM 5582 C CA . GLU B 1 318 ? 10.758 21.375 2.328 1 95.69 318 GLU B CA 1
ATOM 5583 C C . GLU B 1 318 ? 11.852 22.391 2.037 1 95.69 318 GLU B C 1
ATOM 5585 O O . GLU B 1 318 ? 11.672 23.281 1.188 1 95.69 318 GLU B O 1
ATOM 5590 N N . THR B 1 319 ? 12.93 22.297 2.734 1 94.31 319 THR B N 1
ATOM 5591 C CA . THR B 1 319 ? 14.047 23.203 2.5 1 94.31 319 THR B CA 1
ATOM 5592 C C . THR B 1 319 ? 14.562 23.062 1.071 1 94.31 319 THR B C 1
ATOM 5594 O O . THR B 1 319 ? 14.82 24.062 0.394 1 94.31 319 THR B O 1
ATOM 5597 N N . LEU B 1 320 ? 14.742 21.859 0.646 1 94.19 320 LEU B N 1
ATOM 5598 C CA . LEU B 1 320 ? 15.188 21.594 -0.718 1 94.19 320 LEU B CA 1
ATOM 5599 C C . LEU B 1 320 ? 14.188 22.125 -1.73 1 94.19 320 LEU B C 1
ATOM 5601 O O . LEU B 1 320 ? 14.578 22.672 -2.766 1 94.19 320 LEU B O 1
ATOM 5605 N N . SER B 1 321 ? 12.914 21.906 -1.416 1 94.88 321 SER B N 1
ATOM 5606 C CA . SER B 1 321 ? 11.844 22.359 -2.299 1 94.88 321 SER B CA 1
ATOM 5607 C C . SER B 1 321 ? 11.891 23.875 -2.496 1 94.88 321 SER B C 1
ATOM 5609 O O . SER B 1 321 ? 11.75 24.375 -3.619 1 94.88 321 SER B O 1
ATOM 5611 N N . VAL B 1 322 ? 12.094 24.625 -1.437 1 93.12 322 VAL B N 1
ATOM 5612 C CA . VAL B 1 322 ? 12.141 26.078 -1.467 1 93.12 322 VAL B CA 1
ATOM 5613 C C . VAL B 1 322 ? 13.336 26.547 -2.287 1 93.12 322 VAL B C 1
ATOM 5615 O O . VAL B 1 322 ? 13.219 27.453 -3.121 1 93.12 322 VAL B O 1
ATOM 5618 N N . LYS B 1 323 ? 14.438 25.938 -2.152 1 91.62 323 LYS B N 1
ATOM 5619 C CA . LYS B 1 323 ? 15.672 26.375 -2.795 1 91.62 323 LYS B CA 1
ATOM 5620 C C . LYS B 1 323 ? 15.711 25.953 -4.262 1 91.62 323 LYS B C 1
ATOM 5622 O O . LYS B 1 323 ? 16.125 26.719 -5.125 1 91.62 323 LYS B O 1
ATOM 5627 N N . ALA B 1 324 ? 15.266 24.75 -4.508 1 92.19 324 ALA B N 1
ATOM 5628 C CA . ALA B 1 324 ? 15.312 24.203 -5.863 1 92.19 324 ALA B CA 1
ATOM 5629 C C . ALA B 1 324 ? 14.086 24.641 -6.668 1 92.19 324 ALA B C 1
ATOM 5631 O O . ALA B 1 324 ? 14.055 24.484 -7.891 1 92.19 324 ALA B O 1
ATOM 5632 N N . GLN B 1 325 ? 13.062 25.141 -5.996 1 91.81 325 GLN B N 1
ATOM 5633 C CA . GLN B 1 325 ? 11.805 25.531 -6.617 1 91.81 325 GLN B CA 1
ATOM 5634 C C . GLN B 1 325 ? 11.141 24.328 -7.301 1 91.81 325 GLN B C 1
ATOM 5636 O O . GLN B 1 325 ? 10.742 24.422 -8.461 1 91.81 325 GLN B O 1
ATOM 5641 N N . LEU B 1 326 ? 11.211 23.203 -6.688 1 91.88 326 LEU B N 1
ATOM 5642 C CA . LEU B 1 326 ? 10.523 21.969 -7.059 1 91.88 326 LEU B CA 1
ATOM 5643 C C . LEU B 1 326 ? 9.68 21.453 -5.898 1 91.88 326 LEU B C 1
ATOM 5645 O O . LEU B 1 326 ? 10.094 21.531 -4.742 1 91.88 326 LEU B O 1
ATOM 5649 N N . ASN B 1 327 ? 8.523 20.969 -6.215 1 92.19 327 ASN B N 1
ATOM 5650 C CA . ASN B 1 327 ? 7.727 20.422 -5.125 1 92.19 327 ASN B CA 1
ATOM 5651 C C . ASN B 1 327 ? 8.281 19.078 -4.641 1 92.19 327 ASN B C 1
ATOM 5653 O O . ASN B 1 327 ? 9.188 18.516 -5.258 1 92.19 327 ASN B O 1
ATOM 5657 N N . HIS B 1 328 ? 7.801 18.625 -3.514 1 93.81 328 HIS B N 1
ATOM 5658 C CA . HIS B 1 328 ? 8.305 17.422 -2.859 1 93.81 328 HIS B CA 1
ATOM 5659 C C . HIS B 1 328 ? 8.242 16.219 -3.795 1 93.81 328 HIS B C 1
ATOM 5661 O O . HIS B 1 328 ? 9.18 15.414 -3.846 1 93.81 328 HIS B O 1
ATOM 5667 N N . PHE B 1 329 ? 7.23 16.078 -4.539 1 90.75 329 PHE B N 1
ATOM 5668 C CA . PHE B 1 329 ? 7 14.914 -5.391 1 90.75 329 PHE B CA 1
ATOM 5669 C C . PHE B 1 329 ? 7.938 14.93 -6.594 1 90.75 329 PHE B C 1
ATOM 5671 O O . PHE B 1 329 ? 8.406 13.883 -7.035 1 90.75 329 PHE B O 1
ATOM 5678 N N . ALA B 1 330 ? 8.125 16.109 -7.113 1 92.5 330 ALA B N 1
ATOM 5679 C CA . ALA B 1 330 ? 9.086 16.25 -8.195 1 92.5 330 ALA B CA 1
ATOM 5680 C C . ALA B 1 330 ? 10.492 15.867 -7.734 1 92.5 330 ALA B C 1
ATOM 5682 O O . ALA B 1 330 ? 11.234 15.195 -8.453 1 92.5 330 ALA B O 1
ATOM 5683 N N . LEU B 1 331 ? 10.859 16.312 -6.539 1 93.25 331 LEU B N 1
ATOM 5684 C CA . LEU B 1 331 ? 12.156 15.977 -5.965 1 93.25 331 LEU B CA 1
ATOM 5685 C C . LEU B 1 331 ? 12.289 14.477 -5.766 1 93.25 331 LEU B C 1
ATOM 5687 O O . LEU B 1 331 ? 13.297 13.875 -6.145 1 93.25 331 LEU B O 1
ATOM 5691 N N . LYS B 1 332 ? 11.273 13.867 -5.191 1 93.5 332 LYS B N 1
ATOM 5692 C CA . LYS B 1 332 ? 11.273 12.43 -4.949 1 93.5 332 LYS B CA 1
ATOM 5693 C C . LYS B 1 332 ? 11.312 11.648 -6.262 1 93.5 332 LYS B C 1
ATOM 5695 O O . LYS B 1 332 ? 11.891 10.562 -6.328 1 93.5 332 LYS B O 1
ATOM 5700 N N . TYR B 1 333 ? 10.625 12.164 -7.23 1 92.25 333 TYR B N 1
ATOM 5701 C CA . TYR B 1 333 ? 10.609 11.508 -8.531 1 92.25 333 TYR B CA 1
ATOM 5702 C C . TYR B 1 333 ? 12 11.461 -9.141 1 92.25 333 TYR B C 1
ATOM 5704 O O . TYR B 1 333 ? 12.383 10.469 -9.766 1 92.25 333 TYR B O 1
ATOM 5712 N N . LYS B 1 334 ? 12.742 12.516 -9.016 1 91.56 334 LYS B N 1
ATOM 5713 C CA . LYS B 1 334 ? 14.117 12.523 -9.492 1 91.56 334 LYS B CA 1
ATOM 5714 C C . LYS B 1 334 ? 14.938 11.422 -8.836 1 91.56 334 LYS B C 1
ATOM 5716 O O . LYS B 1 334 ? 15.719 10.734 -9.5 1 91.56 334 LYS B O 1
ATOM 5721 N N . LEU B 1 335 ? 14.773 11.328 -7.523 1 93.25 335 LEU B N 1
ATOM 5722 C CA . LEU B 1 335 ? 15.469 10.266 -6.801 1 93.25 335 LEU B CA 1
ATOM 5723 C C . LEU B 1 335 ? 15.023 8.891 -7.289 1 93.25 335 LEU B C 1
ATOM 5725 O O . LEU B 1 335 ? 15.852 8 -7.473 1 93.25 335 LEU B O 1
ATOM 5729 N N . LEU B 1 336 ? 13.773 8.75 -7.531 1 92.69 336 LEU B N 1
ATOM 5730 C CA . LEU B 1 336 ? 13.188 7.48 -7.941 1 92.69 336 LEU B CA 1
ATOM 5731 C C . LEU B 1 336 ? 13.711 7.062 -9.312 1 92.69 336 LEU B C 1
ATOM 5733 O O . LEU B 1 336 ? 14.016 5.887 -9.539 1 92.69 336 LEU B O 1
ATOM 5737 N N . VAL B 1 337 ? 13.711 7.961 -10.211 1 91.88 337 VAL B N 1
ATOM 5738 C CA . VAL B 1 337 ? 14.172 7.656 -11.562 1 91.88 337 VAL B CA 1
ATOM 5739 C C . VAL B 1 337 ? 15.617 7.148 -11.516 1 91.88 337 VAL B C 1
ATOM 5741 O O . VAL B 1 337 ? 15.945 6.141 -12.141 1 91.88 337 VAL B O 1
ATOM 5744 N N . ARG B 1 338 ? 16.438 7.836 -10.781 1 91.69 338 ARG B N 1
ATOM 5745 C CA . ARG B 1 338 ? 17.828 7.418 -10.648 1 91.69 338 ARG B CA 1
ATOM 5746 C C . ARG B 1 338 ? 17.922 6.043 -10 1 91.69 338 ARG B C 1
ATOM 5748 O O . ARG B 1 338 ? 18.734 5.203 -10.422 1 91.69 338 ARG B O 1
ATOM 5755 N N . SER B 1 339 ? 17.141 5.871 -8.984 1 93.31 339 SER B N 1
ATOM 5756 C CA . SER B 1 339 ? 17.094 4.586 -8.297 1 93.31 339 SER B CA 1
ATOM 5757 C C . SER B 1 339 ? 16.703 3.463 -9.258 1 93.31 339 SER B C 1
ATOM 5759 O O . SER B 1 339 ? 17.344 2.414 -9.289 1 93.31 339 SER B O 1
ATOM 5761 N N . ASN B 1 340 ? 15.656 3.672 -10.023 1 92.62 340 ASN B N 1
ATOM 5762 C CA . ASN B 1 340 ? 15.164 2.656 -10.953 1 92.62 340 ASN B CA 1
ATOM 5763 C C . ASN B 1 340 ? 16.188 2.369 -12.055 1 92.62 340 ASN B C 1
ATOM 5765 O O . ASN B 1 340 ? 16.297 1.234 -12.523 1 92.62 340 ASN B O 1
ATOM 5769 N N . GLN B 1 341 ? 16.875 3.398 -12.477 1 93.12 341 GLN B N 1
ATOM 5770 C CA . GLN B 1 341 ? 17.906 3.229 -13.484 1 93.12 341 GLN B CA 1
ATOM 5771 C C . GLN B 1 341 ? 18.984 2.26 -13 1 93.12 341 GLN B C 1
ATOM 5773 O O . GLN B 1 341 ? 19.406 1.37 -13.75 1 93.12 341 GLN B O 1
ATOM 5778 N N . ILE B 1 342 ? 19.391 2.463 -11.812 1 92.69 342 ILE B N 1
ATOM 5779 C CA . ILE B 1 342 ? 20.469 1.627 -11.281 1 92.69 342 ILE B CA 1
ATOM 5780 C C . ILE B 1 342 ? 19.953 0.203 -11.07 1 92.69 342 ILE B C 1
ATOM 5782 O O . ILE B 1 342 ? 20.672 -0.765 -11.312 1 92.69 342 ILE B O 1
ATOM 5786 N N . ALA B 1 343 ? 18.797 0.071 -10.547 1 92.81 343 ALA B N 1
ATOM 5787 C CA . ALA B 1 343 ? 18.203 -1.255 -10.391 1 92.81 343 ALA B CA 1
ATOM 5788 C C . ALA B 1 343 ? 18.094 -1.971 -11.734 1 92.81 343 ALA B C 1
ATOM 5790 O O . ALA B 1 343 ? 18.375 -3.17 -11.828 1 92.81 343 ALA B O 1
ATOM 5791 N N . PHE B 1 344 ? 17.641 -1.239 -12.711 1 93.94 344 PHE B N 1
ATOM 5792 C CA . PHE B 1 344 ? 17.516 -1.766 -14.062 1 93.94 344 PHE B CA 1
ATOM 5793 C C . PHE B 1 344 ? 18.859 -2.248 -14.602 1 93.94 344 PHE B C 1
ATOM 5795 O O . PHE B 1 344 ? 18.953 -3.334 -15.172 1 93.94 344 PHE B O 1
ATOM 5802 N N . GLU B 1 345 ? 19.859 -1.471 -14.414 1 93.44 345 GLU B N 1
ATOM 5803 C CA . GLU B 1 345 ? 21.219 -1.841 -14.836 1 93.44 345 GLU B CA 1
ATOM 5804 C C . GLU B 1 345 ? 21.719 -3.053 -14.062 1 93.44 345 GLU B C 1
ATOM 5806 O O . GLU B 1 345 ? 22.359 -3.938 -14.633 1 93.44 345 GLU B O 1
ATOM 5811 N N . GLU B 1 346 ? 21.5 -3.023 -12.773 1 92.81 346 GLU B N 1
ATOM 5812 C CA . GLU B 1 346 ? 21.922 -4.148 -11.945 1 92.81 346 GLU B CA 1
ATOM 5813 C C . GLU B 1 346 ? 21.234 -5.441 -12.375 1 92.81 346 GLU B C 1
ATOM 5815 O O . GLU B 1 346 ? 21.844 -6.508 -12.383 1 92.81 346 GLU B O 1
ATOM 5820 N N . LEU B 1 347 ? 19.969 -5.387 -12.664 1 94.12 347 LEU B N 1
ATOM 5821 C CA . LEU B 1 347 ? 19.25 -6.551 -13.156 1 94.12 347 LEU B CA 1
ATOM 5822 C C . LEU B 1 347 ? 19.875 -7.07 -14.453 1 94.12 347 LEU B C 1
ATOM 5824 O O . LEU B 1 347 ? 20.031 -8.281 -14.625 1 94.12 347 LEU B O 1
ATOM 5828 N N . ARG B 1 348 ? 20.141 -6.145 -15.344 1 91.62 348 ARG B N 1
ATOM 5829 C CA . ARG B 1 348 ? 20.781 -6.527 -16.594 1 91.62 348 ARG B CA 1
ATOM 5830 C C . ARG B 1 348 ? 22.125 -7.199 -16.344 1 91.62 348 ARG B C 1
ATOM 5832 O O . ARG B 1 348 ? 22.484 -8.156 -17.031 1 91.62 348 ARG B O 1
ATOM 5839 N N . ARG B 1 349 ? 22.875 -6.672 -15.414 1 91.56 349 ARG B N 1
ATOM 5840 C CA . ARG B 1 349 ? 24.141 -7.281 -15.039 1 91.56 349 ARG B CA 1
ATOM 5841 C C . ARG B 1 349 ? 23.938 -8.703 -14.516 1 91.56 349 ARG B C 1
ATOM 5843 O O . ARG B 1 349 ? 24.688 -9.609 -14.883 1 91.56 349 ARG B O 1
ATOM 5850 N N . LEU B 1 350 ? 22.969 -8.883 -13.672 1 91.31 350 LEU B N 1
ATOM 5851 C CA . LEU B 1 350 ? 22.672 -10.203 -13.133 1 91.31 350 LEU B CA 1
ATOM 5852 C C . LEU B 1 350 ? 22.281 -11.172 -14.242 1 91.31 350 LEU B C 1
ATOM 5854 O O . LEU B 1 350 ? 22.656 -12.344 -14.219 1 91.31 350 LEU B O 1
ATOM 5858 N N . LYS B 1 351 ? 21.516 -10.664 -15.195 1 91.38 351 LYS B N 1
ATOM 5859 C CA . LYS B 1 351 ? 21.078 -11.5 -16.312 1 91.38 351 LYS B CA 1
ATOM 5860 C C . LYS B 1 351 ? 22.25 -11.883 -17.203 1 91.38 351 LYS B C 1
ATOM 5862 O O . LYS B 1 351 ? 22.188 -12.891 -17.922 1 91.38 351 LYS B O 1
ATOM 5867 N N . CYS B 1 352 ? 23.266 -11.062 -17.188 1 88.12 352 CYS B N 1
ATOM 5868 C CA . CYS B 1 352 ? 24.484 -11.398 -17.922 1 88.12 352 CYS B CA 1
ATOM 5869 C C . CYS B 1 352 ? 25.297 -12.445 -17.172 1 88.12 352 CYS B C 1
ATOM 5871 O O . CYS B 1 352 ? 25.875 -13.344 -17.781 1 88.12 352 CYS B O 1
ATOM 5873 N N . LEU B 1 353 ? 25.359 -12.344 -15.867 1 85.5 353 LEU B N 1
ATOM 5874 C CA . LEU B 1 353 ? 26.078 -13.297 -15.023 1 85.5 353 LEU B CA 1
ATOM 5875 C C . LEU B 1 353 ? 25.375 -14.648 -15.023 1 85.5 353 LEU B C 1
ATOM 5877 O O . LEU B 1 353 ? 26.031 -15.695 -15.039 1 85.5 353 LEU B O 1
ATOM 5881 N N . TRP B 1 354 ? 24.094 -14.555 -14.984 1 84.06 354 TRP B N 1
ATOM 5882 C CA . TRP B 1 354 ? 23.234 -15.727 -15.062 1 84.06 354 TRP B CA 1
ATOM 5883 C C . TRP B 1 354 ? 22.234 -15.594 -16.203 1 84.06 354 TRP B C 1
ATOM 5885 O O . TRP B 1 354 ? 21.094 -15.172 -15.992 1 84.06 354 TRP B O 1
ATOM 5895 N N . PRO B 1 355 ? 22.641 -15.977 -17.375 1 81.88 355 PRO B N 1
ATOM 5896 C CA . PRO B 1 355 ? 21.906 -15.633 -18.609 1 81.88 355 PRO B CA 1
ATOM 5897 C C . PRO B 1 355 ? 20.469 -16.125 -18.578 1 81.88 355 PRO B C 1
ATOM 5899 O O . PRO B 1 355 ? 20.203 -17.297 -18.328 1 81.88 355 PRO B O 1
ATOM 5902 N N . VAL B 1 356 ? 19.594 -15.203 -18.734 1 80.75 356 VAL B N 1
ATOM 5903 C CA . VAL B 1 356 ? 18.156 -15.422 -18.875 1 80.75 356 VAL B CA 1
ATOM 5904 C C . VAL B 1 356 ? 17.75 -15.266 -20.344 1 80.75 356 VAL B C 1
ATOM 5906 O O . VAL B 1 356 ? 18.328 -14.445 -21.078 1 80.75 356 VAL B O 1
ATOM 5909 N N . ARG B 1 357 ? 16.906 -16.125 -20.797 1 73.5 357 ARG B N 1
ATOM 5910 C CA . ARG B 1 357 ? 16.5 -16.094 -22.188 1 73.5 357 ARG B CA 1
ATOM 5911 C C . ARG B 1 357 ? 15.75 -14.812 -22.516 1 73.5 357 ARG B C 1
ATOM 5913 O O . ARG B 1 357 ? 14.906 -14.359 -21.734 1 73.5 357 ARG B O 1
ATOM 5920 N N . LYS B 1 358 ? 16.203 -14.227 -23.656 1 72.88 358 LYS B N 1
ATOM 5921 C CA . LYS B 1 358 ? 15.508 -13.039 -24.141 1 72.88 358 LYS B CA 1
ATOM 5922 C C . LYS B 1 358 ? 14.156 -13.406 -24.766 1 72.88 358 LYS B C 1
ATOM 5924 O O . LYS B 1 358 ? 13.969 -14.531 -25.234 1 72.88 358 LYS B O 1
ATOM 5929 N N . VAL B 1 359 ? 13.164 -12.555 -24.594 1 73.75 359 VAL B N 1
ATOM 5930 C CA . VAL B 1 359 ? 11.812 -12.773 -25.094 1 73.75 359 VAL B CA 1
ATOM 5931 C C . VAL B 1 359 ? 11.844 -12.953 -26.609 1 73.75 359 VAL B C 1
ATOM 5933 O O . VAL B 1 359 ? 10.812 -13.242 -27.219 1 73.75 359 VAL B O 1
ATOM 5936 N N . SER B 1 360 ? 12.906 -12.672 -27.328 1 56.28 360 SER B N 1
ATOM 5937 C CA . SER B 1 360 ? 13 -12.742 -28.781 1 56.28 360 SER B CA 1
ATOM 5938 C C . SER B 1 360 ? 12.352 -14.016 -29.312 1 56.28 360 SER B C 1
ATOM 5940 O O . SER B 1 360 ? 11.922 -14.062 -30.469 1 56.28 360 SER B O 1
ATOM 5942 N N . ASN B 1 361 ? 12.141 -15.047 -28.453 1 51.69 361 ASN B N 1
ATOM 5943 C CA . ASN B 1 361 ? 11.648 -16.312 -29 1 51.69 361 ASN B CA 1
ATOM 5944 C C . ASN B 1 361 ? 10.133 -16.422 -28.875 1 51.69 361 ASN B C 1
ATOM 5946 O O . ASN B 1 361 ? 9.562 -17.484 -29.125 1 51.69 361 ASN B O 1
ATOM 5950 N N . VAL B 1 362 ? 9.508 -15.398 -28.422 1 51.66 362 VAL B N 1
ATOM 5951 C CA . VAL B 1 362 ? 8.055 -15.398 -28.328 1 51.66 362 VAL B CA 1
ATOM 5952 C C . VAL B 1 362 ? 7.43 -15.148 -29.688 1 51.66 362 VAL B C 1
ATOM 5954 O O . VAL B 1 362 ? 7.867 -14.266 -30.422 1 51.66 362 VAL B O 1
ATOM 5957 N N . ILE B 1 363 ? 6.805 -16.125 -30.25 1 50.88 363 ILE B N 1
ATOM 5958 C CA . ILE B 1 363 ? 6.086 -15.906 -31.5 1 50.88 363 ILE B CA 1
ATOM 5959 C C . ILE B 1 363 ? 4.957 -14.906 -31.281 1 50.88 363 ILE B C 1
ATOM 5961 O O . ILE B 1 363 ? 4.062 -15.133 -30.453 1 50.88 363 ILE B O 1
ATOM 5965 N N . LEU B 1 364 ? 5.195 -13.633 -31.672 1 50.88 364 LEU B N 1
ATOM 5966 C CA . LEU B 1 364 ? 4.18 -12.586 -31.562 1 50.88 364 LEU B CA 1
ATOM 5967 C C . LEU B 1 364 ? 2.961 -12.938 -32.406 1 50.88 364 LEU B C 1
ATOM 5969 O O . LEU B 1 364 ? 3.09 -13.578 -33.469 1 50.88 364 LEU B O 1
ATOM 5973 N N . PRO B 1 365 ? 1.736 -12.883 -31.812 1 45.78 365 PRO B N 1
ATOM 5974 C CA . PRO B 1 365 ? 0.603 -13.141 -32.688 1 45.78 365 PRO B CA 1
ATOM 5975 C C . PRO B 1 365 ? 0.65 -12.297 -33.969 1 45.78 365 PRO B C 1
ATOM 5977 O O . PRO B 1 365 ? 1.144 -11.164 -33.938 1 45.78 365 PRO B O 1
ATOM 5980 N N . LYS B 1 366 ? 0.561 -12.977 -35.281 1 39.03 366 LYS B N 1
ATOM 5981 C CA . LYS B 1 366 ? 0.36 -12.258 -36.531 1 39.03 366 LYS B CA 1
ATOM 5982 C C . LYS B 1 366 ? -0.842 -11.32 -36.438 1 39.03 366 LYS B C 1
ATOM 5984 O O . LYS B 1 366 ? -1.84 -11.648 -35.781 1 39.03 366 LYS B O 1
#

Organism: Piscirickettsia salmonis (NCBI:txid1238)

Radius of gyration: 31.31 Å; Cα contacts (8 Å, |Δi|>4): 1354; chains: 2; bounding box: 63×95×68 Å